Protein 8FHA (pdb70)

Secondary structure (DSSP, 8-state):
-----EEEEEEEETTEE-BTTB-EEE----EEEEEEEEEES--TT-EEEEEEEEEEEETTEEEEEEEEEEEEEEE--GGG-EEEEEEEEEE----TT-EEEEEEEEEEEEEEE-SSSSSS--EEEEEEE--TT-GGGEEEE-/--EEEEEEEETTEE-BTTB-EEE---EEEEEEEEEES--TT-EEEEEEEEEEEETTEEEEEEEEEEEEEEE--GGG-EEEEEEEEEE-S--TT-EEEEEEEEEEEEEEE--SSSSS--EEEEEEE--TT-GGGEEEE-/-------EEEEEEEETTEEPBTTB-EEE-GGGTBTBEEEEEEEEEES--TT-EEEEEEEEEEEETTEEEEEEEEEEEEEEE--GGG-EEEEEEEEEE----TT-EEEEEEEEEEEEEEE-SSSSSS--EEEEEEE--TT-GGGEEEE-/-PPP--EEEEEEEETTEE-BTTB-EEEE--EEEEEEEEEES--TT-EEEEEEEEEEEETTEEEEEEEEEEEEEEE--GGG-EEEEEEEEEEPS--TT-EEEEEEEEEEEEEEE-SSSSSS--EEEEEEE--TT-GGGEEEEE-

InterPro domains:
  IPR013783 Immunoglobulin-like fold [G3DSA:2.60.40.10] (144-262)
  IPR013783 Immunoglobulin-like fold [G3DSA:2.60.40.10] (263-369)
  IPR013783 Immunoglobulin-like fold [G3DSA:2.60.40.10] (518-620)
  IPR013783 Immunoglobulin-like fold [G3DSA:2.60.40.10] (774-861)
  IPR018247 EF-Hand 1, calcium-binding site [PS00018] (1456-1468)
  IPR041033 SpaA-like, prealbumin fold domain subgroup 1 [PF17802] (172-245)
  IPR041033 SpaA-like, prealbumin fold domain subgroup 1 [PF17802] (272-352)
  IPR041033 SpaA-like, prealbumin fold domain subgroup 1 [PF17802] (518-597)
  IPR041033 SpaA-like, prealbumin fold domain subgroup 1 [PF17802] (777-852)
  IPR041100 T-Q ester bond containing domain [NF033903] (628-739)
  IPR041100 T-Q ester bond containing domain [NF033903] (887-993)
  IPR041100 T-Q ester bond containing domain [NF033903] (1016-1144)
  IPR041100 T-Q ester bond containing domain [NF033903] (1165-1299)
  IPR041100 T-Q ester bond containing domain [NF033903] (1319-1448)
  IPR041100 T-Q ester bond containing domain [PF18202] (372-509)
  IPR041100 T-Q ester bond containing domain [PF18202] (631-768)
  IPR041100 T-Q ester bond containing domain [PF18202] (891-1029)
  IPR041100 T-Q ester bond containing domain [PF18202] (1040-1178)
  IPR041100 T-Q ester bond containing domain [PF18202] (1196-1332)
  IPR041100 T-Q ester bond containing domain [PF18202] (1346-1483)

Sequence (571 aa):
VNPEGKISTTVKADDSTASETALAEVAEDGVAVVDTIHYTGLVEGKEYDVTGTLYEVKDGVVVGDAKATKTAVLTAGKDGKGDWELDFGTVEGLEVGKSYVVYEKAVSKENLVDADGDKKPESKKQEVKHENPADKSQTFIIKEGKISTTVKADDSTASETALAEVAEGVAVVDTIHYTGLVEGKEYDVTGTLYEVKDGVVVGDAKATKTAVLTAGKDGKGDWELDFGTVEGLEVGKSYVVYEKAVSKENLVDADGDKKPESKQEVKHENPADKSQTFIIKPYVNPEGKISTTVKADDSSTASETALAEVAEASVGDGVAVVDTIHYTGLVEGKEYDVTGTLYEVVKDGVVVGDAKATTKTAVLTAGKDGKGDWELDFGTVEGLEVGKSYVVYEKAVSKENLVDADGDKKPESKKQEVKHENPADKSQTFIIKYVNPEGKIISTTVKADDSTASETALAEVAEGVAVVDTIHYTGLVEGKEYDVTGTLYEVKDGVVVGDAKATTKTAVLTAGKDGKGDWELDFGTVEGLEVGKSYVVYEKAVSKENLVDADGDKKPESKKQEVVKHENPADKSQTFIIKE

Nearest PDB structures (foldseek):
  8fha-assembly1_A  TM=1.007E+00  e=1.044E-30  Suipraeoptans intestinalis
  8fha-assembly3_C  TM=9.983E-01  e=2.513E-28  Suipraeoptans intestinalis
  8fha-assembly2_B  TM=9.801E-01  e=1.797E-27  Suipraeoptans intestinalis
  8f90-assembly4_D  TM=9.702E-01  e=7.610E-21  Suipraeoptans intestinalis
  8dj2-assembly2_B  TM=9.738E-01  e=5.561E-19  Chlamydia trachomatis

Radius of gyration: 24.37 Å; Cα contacts (8 Å, |Δi|>4): 1800; chains: 4; bounding box: 64×65×59 Å

Organism: NCBI:txid2606628

B-factor: mean 23.43, std 8.3, range [11.64, 64.25]

Structure (mmCIF, N/CA/C/O backbone):
data_8FHA
#
_entry.id   8FHA
#
_cell.length_a   48.051
_cell.length_b   104.712
_cell.length_c   52.587
_cell.angle_alpha   90.000
_cell.angle_beta   91.810
_cell.angle_gamma   90.000
#
_symmetry.space_group_name_H-M   'P 1 21 1'
#
loop_
_entity.id
_entity.type
_entity.pdbx_description
1 polymer Adhesin
2 non-polymer 'CALCIUM ION'
3 non-polymer 'SODIUM ION'
4 water water
#
loop_
_atom_site.group_PDB
_atom_site.id
_atom_site.type_symbol
_atom_site.label_atom_id
_atom_site.label_alt_id
_atom_site.label_comp_id
_atom_site.label_asym_id
_atom_site.label_entity_id
_atom_site.label_seq_id
_atom_site.pdbx_PDB_ins_code
_atom_site.Cartn_x
_atom_site.Cartn_y
_atom_site.Cartn_z
_atom_site.occupancy
_atom_site.B_iso_or_equiv
_atom_site.auth_seq_id
_atom_site.auth_comp_id
_atom_site.auth_asym_id
_atom_site.auth_atom_id
_atom_site.pdbx_PDB_model_num
ATOM 1 N N . VAL A 1 6 ? -7.570 6.891 -4.155 1.000 42.712 4 VAL A N 1
ATOM 2 C CA . VAL A 1 6 ? -8.444 6.974 -2.933 1.000 36.300 4 VAL A CA 1
ATOM 3 C C . VAL A 1 6 ? -7.580 7.370 -1.732 1.000 28.102 4 VAL A C 1
ATOM 4 O O . VAL A 1 6 ? -6.457 6.842 -1.592 1.000 34.974 4 VAL A O 1
ATOM 8 N N . ASN A 1 7 ? -8.100 8.234 -0.864 1.000 24.480 5 ASN A N 1
ATOM 9 C CA . ASN A 1 7 ? -7.329 8.786 0.277 1.000 22.652 5 ASN A CA 1
ATOM 10 C C . ASN A 1 7 ? -7.062 7.700 1.314 1.000 24.366 5 ASN A C 1
ATOM 11 O O . ASN A 1 7 ? -7.964 6.970 1.718 1.000 27.584 5 ASN A O 1
ATOM 16 N N . PRO A 1 8 ? -5.812 7.596 1.813 1.000 22.858 6 PRO A N 1
ATOM 17 C CA . PRO A 1 8 ? -5.492 6.649 2.880 1.000 23.438 6 PRO A CA 1
ATOM 18 C C . PRO A 1 8 ? -6.186 7.069 4.186 1.000 23.503 6 PRO A C 1
ATOM 19 O O . PRO A 1 8 ? -6.359 8.277 4.404 1.000 27.025 6 PRO A O 1
ATOM 23 N N . GLU A 1 9 ? -6.585 6.078 4.994 1.000 24.134 7 GLU A N 1
ATOM 24 C CA . GLU A 1 9 ? -7.317 6.258 6.279 1.000 25.891 7 GLU A CA 1
ATOM 25 C C . GLU A 1 9 ? -6.440 5.679 7.391 1.000 21.989 7 GLU A C 1
ATOM 26 O O . GLU A 1 9 ? -6.580 4.489 7.738 1.000 24.483 7 GLU A O 1
ATOM 32 N N . GLY A 1 10 ? -5.544 6.514 7.907 1.000 22.138 8 GLY A N 1
ATOM 33 C CA . GLY A 1 10 ? -4.474 6.105 8.827 1.000 21.830 8 GLY A CA 1
ATOM 34 C C . GLY A 1 10 ? -4.962 6.005 10.257 1.000 21.287 8 GLY A C 1
ATOM 35 O O . GLY A 1 10 ? -5.765 6.852 10.684 1.000 23.580 8 GLY A O 1
ATOM 36 N N . LYS A 1 11 ? -4.469 5.006 10.980 1.000 21.641 9 LYS A N 1
ATOM 37 C CA . LYS A 1 11 ? -4.751 4.815 12.423 1.000 24.034 9 LYS A CA 1
ATOM 38 C C . LYS A 1 11 ? -3.451 4.366 13.086 1.000 22.565 9 LYS A C 1
ATOM 39 O O . LYS A 1 11 ? -2.738 3.534 12.497 1.000 24.665 9 LYS A O 1
ATOM 45 N N . ILE A 1 12 ? -3.129 4.905 14.255 1.000 22.222 10 ILE A N 1
ATOM 46 C CA . ILE A 1 12 ? -1.960 4.406 15.022 1.000 20.845 10 ILE A CA 1
ATOM 47 C C . ILE A 1 12 ? -2.384 4.168 16.470 1.000 21.303 10 ILE A C 1
ATOM 48 O O . ILE A 1 12 ? -3.217 4.917 17.007 1.000 25.287 10 ILE A O 1
ATOM 53 N N . SER A 1 13 ? -1.833 3.116 17.056 1.000 19.777 11 SER A N 1
ATOM 54 C CA . SER A 1 13 ? -1.850 2.889 18.515 1.000 20.033 11 SER A CA 1
ATOM 55 C C . SER A 1 13 ? -0.402 2.711 18.945 1.000 17.892 11 SER A C 1
ATOM 56 O O . SER A 1 13 ? 0.475 2.612 18.078 1.000 17.801 11 SER A O 1
ATOM 59 N N . THR A 1 14 ? -0.152 2.689 20.241 1.000 15.611 12 THR A N 1
ATOM 60 C CA . THR A 1 14 ? 1.229 2.616 20.739 1.000 15.727 12 THR A CA 1
ATOM 61 C C . THR A 1 14 ? 1.313 1.669 21.927 1.000 16.655 12 THR A C 1
ATOM 62 O O . THR A 1 14 ? 0.290 1.422 22.592 1.000 19.993 12 THR A O 1
ATOM 66 N N . THR A 1 15 ? 2.528 1.209 22.187 1.000 16.699 13 THR A N 1
ATOM 67 C CA . THR A 1 15 ? 2.897 0.467 23.411 1.000 17.833 13 THR A CA 1
ATOM 68 C C . THR A 1 15 ? 4.268 0.951 23.860 1.000 16.395 13 THR A C 1
ATOM 69 O O . THR A 1 15 ? 5.209 0.861 23.073 1.000 18.790 13 THR A O 1
ATOM 73 N N . VAL A 1 16 ? 4.368 1.447 25.081 1.000 14.491 14 VAL A N 1
ATOM 74 C CA . VAL A 1 16 ? 5.657 1.952 25.620 1.000 13.835 14 VAL A CA 1
ATOM 75 C C . VAL A 1 16 ? 6.361 0.816 26.363 1.000 15.508 14 VAL A C 1
ATOM 76 O O . VAL A 1 16 ? 5.700 -0.016 26.999 1.000 15.694 14 VAL A O 1
ATOM 80 N N . LYS A 1 17 ? 7.683 0.833 26.299 1.000 15.451 15 LYS A N 1
ATOM 81 C CA . LYS A 1 17 ? 8.577 0.000 27.131 1.000 16.470 15 LYS A CA 1
ATOM 82 C C . LYS A 1 17 ? 9.515 0.974 27.844 1.000 16.007 15 LYS A C 1
ATOM 83 O O . LYS A 1 17 ? 10.107 1.813 27.170 1.000 18.093 15 LYS A O 1
ATOM 89 N N . ALA A 1 18 ? 9.603 0.889 29.161 1.000 15.688 16 ALA A N 1
ATOM 90 C CA . ALA A 1 18 ? 10.482 1.751 29.980 1.000 16.750 16 ALA A CA 1
ATOM 91 C C . ALA A 1 18 ? 11.392 0.835 30.794 1.000 18.123 16 ALA A C 1
ATOM 92 O O . ALA A 1 18 ? 10.858 -0.016 31.522 1.000 19.975 16 ALA A O 1
ATOM 94 N N . ASP A 1 19 ? 12.709 0.994 30.668 1.000 20.644 17 ASP A N 1
ATOM 95 C CA . ASP A 1 19 ? 13.689 0.027 31.230 1.000 23.235 17 ASP A CA 1
ATOM 96 C C . ASP A 1 19 ? 13.284 -1.358 30.701 1.000 25.167 17 ASP A C 1
ATOM 97 O O . ASP A 1 19 ? 13.090 -1.483 29.483 1.000 30.338 17 ASP A O 1
ATOM 99 N N . ASP A 1 20 ? 13.111 -2.362 31.556 1.000 29.558 18 ASP A N 1
ATOM 100 C CA . ASP A 1 20 ? 12.781 -3.736 31.087 1.000 33.001 18 ASP A CA 1
ATOM 101 C C . ASP A 1 20 ? 11.262 -3.939 30.956 1.000 30.275 18 ASP A C 1
ATOM 102 O O . ASP A 1 20 ? 10.872 -5.078 30.703 1.000 35.534 18 ASP A O 1
ATOM 104 N N . SER A 1 21 ? 10.437 -2.898 31.117 1.000 22.439 19 SER A N 1
ATOM 105 C CA . SER A 1 21 ? 9.009 -3.040 31.504 1.000 22.469 19 SER A CA 1
ATOM 106 C C . SER A 1 21 ? 8.105 -2.573 30.365 1.000 20.039 19 SER A C 1
ATOM 107 O O . SER A 1 21 ? 8.141 -1.377 30.053 1.000 18.912 19 SER A O 1
ATOM 110 N N . THR A 1 22 ? 7.284 -3.471 29.815 1.000 20.382 20 THR A N 1
ATOM 111 C CA . THR A 1 22 ? 6.353 -3.141 28.711 1.000 19.076 20 THR A CA 1
ATOM 112 C C . THR A 1 22 ? 4.965 -2.874 29.295 1.000 17.495 20 THR A C 1
ATOM 113 O O . THR A 1 22 ? 4.465 -3.666 30.119 1.000 21.275 20 THR A O 1
ATOM 117 N N . ALA A 1 23 ? 4.348 -1.794 28.844 1.000 14.942 21 ALA A N 1
ATOM 118 C CA . ALA A 1 23 ? 2.946 -1.470 29.166 1.000 16.733 21 ALA A CA 1
ATOM 119 C C . ALA A 1 23 ? 2.048 -2.307 28.265 1.000 18.360 21 ALA A C 1
ATOM 120 O O . ALA A 1 23 ? 2.548 -2.954 27.337 1.000 21.066 21 ALA A O 1
ATOM 122 N N . SER A 1 24 ? 0.755 -2.298 28.550 1.000 19.036 22 SER A N 1
ATOM 123 C CA . SER A 1 24 ? -0.260 -3.007 27.739 1.000 20.528 22 SER A CA 1
ATOM 124 C C . SER A 1 24 ? -1.589 -2.283 27.889 1.000 19.146 22 SER A C 1
ATOM 125 O O . SER A 1 24 ? -1.677 -1.399 28.751 1.000 20.561 22 SER A O 1
ATOM 128 N N . GLU A 1 25 ? -2.581 -2.694 27.095 1.000 22.092 23 GLU A N 1
ATOM 129 C CA . GLU A 1 25 ? -3.960 -2.149 27.138 1.000 23.125 23 GLU A CA 1
ATOM 130 C C . GLU A 1 25 ? -4.529 -2.274 28.559 1.000 21.834 23 GLU A C 1
ATOM 131 O O . GLU A 1 25 ? -5.403 -1.466 28.889 1.000 27.143 23 GLU A O 1
ATOM 133 N N . THR A 1 26 ? -4.041 -3.213 29.383 1.000 21.800 24 THR A N 1
ATOM 134 C CA . THR A 1 26 ? -4.618 -3.509 30.724 1.000 23.176 24 THR A CA 1
ATOM 135 C C . THR A 1 26 ? -3.733 -3.040 31.886 1.000 21.776 24 THR A C 1
ATOM 136 O O . THR A 1 26 ? -4.223 -3.112 33.023 1.000 24.126 24 THR A O 1
ATOM 140 N N . ALA A 1 27 ? -2.493 -2.586 31.666 1.000 20.489 25 ALA A N 1
ATOM 141 C CA . ALA A 1 27 ? -1.651 -2.074 32.779 1.000 21.360 25 ALA A CA 1
ATOM 142 C C . ALA A 1 27 ? -0.508 -1.211 32.260 1.000 19.031 25 ALA A C 1
ATOM 143 O O . ALA A 1 27 ? 0.182 -1.621 31.302 1.000 20.619 25 ALA A O 1
ATOM 145 N N . LEU A 1 28 ? -0.309 -0.052 32.884 1.000 18.775 26 LEU A N 1
ATOM 146 C CA . LEU A 1 28 ? 0.880 0.793 32.621 1.000 18.381 26 LEU A CA 1
ATOM 147 C C . LEU A 1 28 ? 2.132 0.030 33.059 1.000 17.910 26 LEU A C 1
ATOM 148 O O . LEU A 1 28 ? 2.029 -0.921 33.866 1.000 22.015 26 LEU A O 1
ATOM 153 N N . ALA A 1 29 ? 3.278 0.423 32.520 1.000 16.579 27 ALA A N 1
ATOM 154 C CA . ALA A 1 29 ? 4.592 -0.178 32.839 1.000 17.684 27 ALA A CA 1
ATOM 155 C C . ALA A 1 29 ? 5.090 0.368 34.182 1.000 18.068 27 ALA A C 1
ATOM 156 O O . ALA A 1 29 ? 4.903 1.553 34.437 1.000 17.866 27 ALA A O 1
ATOM 158 N N . GLU A 1 30 ? 5.688 -0.484 35.017 1.000 22.542 28 GLU A N 1
ATOM 159 C CA . GLU A 1 30 ? 6.282 -0.081 36.323 1.000 23.850 28 GLU A CA 1
ATOM 160 C C . GLU A 1 30 ? 7.803 -0.208 36.233 1.000 23.570 28 GLU A C 1
ATOM 161 O O . GLU A 1 30 ? 8.282 -1.310 35.919 1.000 26.642 28 GLU A O 1
ATOM 167 N N . VAL A 1 31 ? 8.509 0.887 36.525 1.000 22.227 29 VAL A N 1
ATOM 168 C CA . VAL A 1 31 ? 9.998 0.978 36.562 1.000 25.988 29 VAL A CA 1
ATOM 169 C C . VAL A 1 31 ? 10.458 1.082 38.021 1.000 28.124 29 VAL A C 1
ATOM 170 O O . VAL A 1 31 ? 9.950 1.961 38.734 1.000 27.065 29 VAL A O 1
ATOM 174 N N . ALA A 1 32 ? 11.406 0.238 38.441 1.000 32.669 30 ALA A N 1
ATOM 175 C CA . ALA A 1 32 ? 11.995 0.252 39.802 1.000 38.504 30 ALA A CA 1
ATOM 176 C C . ALA A 1 32 ? 12.871 1.502 39.959 1.000 39.796 30 ALA A C 1
ATOM 177 O O . ALA A 1 32 ? 13.722 1.735 39.081 1.000 41.410 30 ALA A O 1
ATOM 179 N N . GLU A 1 33 ? 12.650 2.278 41.028 1.000 44.493 31 GLU A N 1
ATOM 180 C CA . GLU A 1 33 ? 13.417 3.503 41.391 1.000 45.141 31 GLU A CA 1
ATOM 181 C C . GLU A 1 33 ? 14.887 3.357 40.969 1.000 47.694 31 GLU A C 1
ATOM 182 O O . GLU A 1 33 ? 15.548 2.436 41.498 1.000 51.914 31 GLU A O 1
ATOM 184 N N . ASP A 1 38 ? 20.689 7.382 36.659 1.000 42.625 36 ASP A N 1
ATOM 185 C CA . ASP A 1 38 ? 21.415 7.418 35.359 1.000 42.854 36 ASP A CA 1
ATOM 186 C C . ASP A 1 38 ? 20.433 7.679 34.207 1.000 39.484 36 ASP A C 1
ATOM 187 O O . ASP A 1 38 ? 20.888 8.134 33.146 1.000 44.928 36 ASP A O 1
ATOM 189 N N . GLY A 1 39 ? 19.142 7.386 34.393 1.000 31.854 37 GLY A N 1
ATOM 190 C CA . GLY A 1 39 ? 18.091 7.666 33.397 1.000 27.004 37 GLY A CA 1
ATOM 191 C C . GLY A 1 39 ? 17.320 6.418 33.015 1.000 23.968 37 GLY A C 1
ATOM 192 O O . GLY A 1 39 ? 17.780 5.306 33.309 1.000 26.998 37 GLY A O 1
ATOM 193 N N . VAL A 1 40 ? 16.181 6.610 32.354 1.000 22.069 38 VAL A N 1
ATOM 194 C CA . VAL A 1 40 ? 15.239 5.529 31.953 1.000 20.960 38 VAL A CA 1
ATOM 195 C C . VAL A 1 40 ? 15.314 5.365 30.430 1.000 18.342 38 VAL A C 1
ATOM 196 O O . VAL A 1 40 ? 15.071 6.350 29.722 1.000 19.459 38 VAL A O 1
ATOM 200 N N . ALA A 1 41 ? 15.617 4.162 29.948 1.000 19.617 39 ALA A N 1
ATOM 201 C CA . ALA A 1 41 ? 15.526 3.801 28.512 1.000 19.567 39 ALA A CA 1
ATOM 202 C C . ALA A 1 41 ? 14.048 3.678 28.140 1.000 18.953 39 ALA A C 1
ATOM 203 O O . ALA A 1 41 ? 13.337 2.878 28.778 1.000 22.674 39 ALA A O 1
ATOM 205 N N . VAL A 1 42 ? 13.602 4.450 27.153 1.000 15.906 40 VAL A N 1
ATOM 206 C CA . VAL A 1 42 ? 12.177 4.478 26.736 1.000 16.583 40 VAL A CA 1
ATOM 207 C C . VAL A 1 42 ? 12.114 4.118 25.256 1.000 15.808 40 VAL A C 1
ATOM 208 O O . VAL A 1 42 ? 12.762 4.802 24.454 1.000 16.897 40 VAL A O 1
ATOM 212 N N . VAL A 1 43 ? 11.353 3.080 24.924 1.000 15.368 41 VAL A N 1
ATOM 213 C CA . VAL A 1 43 ? 11.108 2.662 23.521 1.000 15.991 41 VAL A CA 1
ATOM 214 C C . VAL A 1 43 ? 9.600 2.644 23.316 1.000 16.390 41 VAL A C 1
ATOM 215 O O . VAL A 1 43 ? 8.894 2.036 24.142 1.000 19.791 41 VAL A O 1
ATOM 219 N N . ASP A 1 44 ? 9.123 3.307 22.270 1.000 14.584 42 ASP A N 1
ATOM 220 C CA . ASP A 1 44 ? 7.680 3.280 21.957 1.000 13.977 42 ASP A CA 1
ATOM 221 C C . ASP A 1 44 ? 7.478 2.455 20.685 1.000 17.058 42 ASP A C 1
ATOM 222 O O . ASP A 1 44 ? 8.126 2.747 19.669 1.000 19.493 42 ASP A O 1
ATOM 227 N N . THR A 1 45 ? 6.613 1.453 20.748 1.000 16.273 43 THR A N 1
ATOM 228 C CA . THR A 1 45 ? 6.175 0.710 19.541 1.000 16.789 43 THR A CA 1
ATOM 229 C C . THR A 1 45 ? 4.942 1.412 18.981 1.000 17.042 43 THR A C 1
ATOM 230 O O . THR A 1 45 ? 3.990 1.645 19.749 1.000 16.354 43 THR A O 1
ATOM 234 N N . ILE A 1 46 ? 4.984 1.727 17.688 1.000 17.889 44 ILE A N 1
ATOM 235 C CA . ILE A 1 46 ? 3.855 2.348 16.953 1.000 16.575 44 ILE A CA 1
ATOM 236 C C . ILE A 1 46 ? 3.245 1.260 16.074 1.000 16.605 44 ILE A C 1
ATOM 237 O O . ILE A 1 46 ? 3.953 0.708 15.235 1.000 19.147 44 ILE A O 1
ATOM 242 N N . HIS A 1 47 ? 1.982 0.942 16.337 1.000 16.593 45 HIS A N 1
ATOM 243 C CA . HIS A 1 47 ? 1.157 -0.008 15.557 1.000 17.519 45 HIS A CA 1
ATOM 244 C C . HIS A 1 47 ? 0.365 0.819 14.551 1.000 18.925 45 HIS A C 1
ATOM 245 O O . HIS A 1 47 ? -0.479 1.616 14.985 1.000 21.337 45 HIS A O 1
ATOM 252 N N . TYR A 1 48 ? 0.641 0.679 13.260 1.000 18.514 46 TYR A N 1
ATOM 253 C CA . TYR A 1 48 ? -0.018 1.538 12.244 1.000 18.031 46 TYR A CA 1
ATOM 254 C C . TYR A 1 48 ? -0.823 0.678 11.277 1.000 19.962 46 TYR A C 1
ATOM 255 O O . TYR A 1 48 ? -0.443 -0.490 11.019 1.000 19.611 46 TYR A O 1
ATOM 264 N N . THR A 1 49 ? -1.928 1.252 10.789 1.000 21.157 47 THR A N 1
ATOM 265 C CA . THR A 1 49 ? -2.747 0.723 9.664 1.000 22.737 47 THR A CA 1
ATOM 266 C C . THR A 1 49 ? -3.169 1.901 8.784 1.000 20.451 47 THR A C 1
ATOM 267 O O . THR A 1 49 ? -3.218 3.028 9.280 1.000 19.744 47 THR A O 1
ATOM 271 N N . GLY A 1 50 ? -3.442 1.642 7.512 1.000 19.568 48 GLY A N 1
ATOM 272 C CA . GLY A 1 50 ? -3.969 2.666 6.595 1.000 20.487 48 GLY A CA 1
ATOM 273 C C . GLY A 1 50 ? -2.949 3.740 6.251 1.000 18.893 48 GLY A C 1
ATOM 274 O O . GLY A 1 50 ? -3.358 4.839 5.863 1.000 18.663 48 GLY A O 1
ATOM 275 N N . LEU A 1 51 ? -1.657 3.428 6.346 1.000 18.343 49 LEU A N 1
ATOM 276 C CA . LEU A 1 51 ? -0.592 4.256 5.740 1.000 18.540 49 LEU A CA 1
ATOM 277 C C . LEU A 1 51 ? -0.389 3.781 4.300 1.000 19.928 49 LEU A C 1
ATOM 278 O O . LEU A 1 51 ? -1.168 2.916 3.833 1.000 21.351 49 LEU A O 1
ATOM 283 N N . VAL A 1 52 ? 0.609 4.328 3.613 1.000 17.883 50 VAL A N 1
ATOM 284 C CA . VAL A 1 52 ? 0.841 4.027 2.174 1.000 19.045 50 VAL A CA 1
ATOM 285 C C . VAL A 1 52 ? 2.155 3.249 2.074 1.000 20.232 50 VAL A C 1
ATOM 286 O O . VAL A 1 52 ? 3.207 3.783 2.456 1.000 20.156 50 VAL A O 1
ATOM 290 N N . GLU A 1 53 ? 2.061 2.000 1.626 1.000 22.777 51 GLU A N 1
ATOM 291 C CA . GLU A 1 53 ? 3.192 1.046 1.524 1.000 23.781 51 GLU A CA 1
ATOM 292 C C . GLU A 1 53 ? 4.353 1.733 0.800 1.000 22.393 51 GLU A C 1
ATOM 293 O O . GLU A 1 53 ? 4.119 2.312 -0.292 1.000 23.473 51 GLU A O 1
ATOM 299 N N . GLY A 1 54 ? 5.544 1.667 1.396 1.000 22.967 52 GLY A N 1
ATOM 300 C CA . GLY A 1 54 ? 6.810 2.122 0.794 1.000 26.656 52 GLY A CA 1
ATOM 301 C C . GLY A 1 54 ? 7.042 3.609 0.976 1.000 22.758 52 GLY A C 1
ATOM 302 O O . GLY A 1 54 ? 8.133 4.076 0.604 1.000 27.087 52 GLY A O 1
ATOM 303 N N . LYS A 1 55 ? 6.081 4.341 1.550 1.000 21.105 53 LYS A N 1
ATOM 304 C CA . LYS A 1 55 ? 6.217 5.804 1.738 1.000 20.962 53 LYS A CA 1
ATOM 305 C C . LYS A 1 55 ? 6.894 6.074 3.072 1.000 19.913 53 LYS A C 1
ATOM 306 O O . LYS A 1 55 ? 6.687 5.304 4.029 1.000 20.722 53 LYS A O 1
ATOM 312 N N . GLU A 1 56 ? 7.658 7.160 3.102 1.000 19.225 54 GLU A N 1
ATOM 313 C CA . GLU A 1 56 ? 8.422 7.616 4.284 1.000 19.401 54 GLU A CA 1
ATOM 314 C C . GLU A 1 56 ? 7.565 8.583 5.106 1.000 17.571 54 GLU A C 1
ATOM 315 O O . GLU A 1 56 ? 6.879 9.465 4.539 1.000 18.358 54 GLU A O 1
ATOM 321 N N . TYR A 1 57 ? 7.665 8.449 6.411 1.000 15.933 55 TYR A N 1
ATOM 322 C CA . TYR A 1 57 ? 6.950 9.276 7.407 1.000 14.881 55 TYR A CA 1
ATOM 323 C C . TYR A 1 57 ? 7.976 9.867 8.371 1.000 16.007 55 TYR A C 1
ATOM 324 O O . TYR A 1 57 ? 8.883 9.146 8.844 1.000 16.893 55 TYR A O 1
ATOM 333 N N . ASP A 1 58 ? 7.835 11.166 8.611 1.000 15.775 56 ASP A N 1
ATOM 334 C CA . ASP A 1 58 ? 8.518 11.875 9.713 1.000 15.232 56 ASP A CA 1
ATOM 335 C C . ASP A 1 58 ? 7.745 11.549 10.980 1.000 14.581 56 ASP A C 1
ATOM 336 O O . ASP A 1 58 ? 6.599 11.979 11.089 1.000 16.045 56 ASP A O 1
ATOM 341 N N . VAL A 1 59 ? 8.351 10.778 11.871 1.000 14.423 57 VAL A N 1
ATOM 342 C CA . VAL A 1 59 ? 7.704 10.311 13.117 1.000 15.179 57 VAL A CA 1
ATOM 343 C C . VAL A 1 59 ? 8.298 11.097 14.282 1.000 15.548 57 VAL A C 1
ATOM 344 O O . VAL A 1 59 ? 9.536 11.167 14.394 1.000 17.236 57 VAL A O 1
ATOM 348 N N . THR A 1 60 ? 7.439 11.677 15.108 1.000 14.668 58 THR A N 1
ATOM 349 C CA . THR A 1 60 ? 7.851 12.474 16.280 1.000 15.428 58 THR A CA 1
ATOM 350 C C . THR A 1 60 ? 7.199 11.863 17.508 1.000 14.964 58 THR A C 1
ATOM 351 O O . THR A 1 60 ? 5.969 11.828 17.552 1.000 16.408 58 THR A O 1
ATOM 355 N N . GLY A 1 61 ? 8.015 11.399 18.444 1.000 13.167 59 GLY A N 1
ATOM 356 C CA . GLY A 1 61 ? 7.556 10.938 19.760 1.000 12.462 59 GLY A CA 1
ATOM 357 C C . GLY A 1 61 ? 7.858 11.971 20.819 1.000 12.538 59 GLY A C 1
ATOM 358 O O . GLY A 1 61 ? 8.947 12.567 20.776 1.000 14.143 59 GLY A O 1
ATOM 359 N N . THR A 1 62 ? 6.940 12.179 21.755 1.000 12.086 60 THR A N 1
ATOM 360 C CA . THR A 1 62 ? 7.106 13.165 22.842 1.000 13.066 60 THR A CA 1
ATOM 361 C C . THR A 1 62 ? 6.757 12.483 24.158 1.000 13.086 60 THR A C 1
ATOM 362 O O . THR A 1 62 ? 5.736 11.795 24.215 1.000 14.901 60 THR A O 1
ATOM 366 N N . LEU A 1 63 ? 7.599 12.666 25.165 1.000 12.607 61 LEU A N 1
ATOM 367 C CA . LEU A 1 63 ? 7.379 12.105 26.512 1.000 13.732 61 LEU A CA 1
ATOM 368 C C . LEU A 1 63 ? 6.950 13.240 27.435 1.000 13.736 61 LEU A C 1
ATOM 369 O O . LEU A 1 63 ? 7.694 14.240 27.559 1.000 16.047 61 LEU A O 1
ATOM 374 N N . TYR A 1 64 ? 5.790 13.083 28.061 1.000 14.137 62 TYR A N 1
ATOM 375 C CA . TYR A 1 64 ? 5.254 14.072 29.023 1.000 14.961 62 TYR A CA 1
ATOM 376 C C . TYR A 1 64 ? 5.058 13.418 30.384 1.000 15.000 62 TYR A C 1
ATOM 377 O O . TYR A 1 64 ? 4.652 12.264 30.447 1.000 16.352 62 TYR A O 1
ATOM 386 N N . GLU A 1 65 ? 5.293 14.179 31.443 1.000 15.248 63 GLU A N 1
ATOM 387 C CA . GLU A 1 65 ? 4.750 13.837 32.779 1.000 16.682 63 GLU A CA 1
ATOM 388 C C . GLU A 1 65 ? 3.225 13.908 32.712 1.000 17.257 63 GLU A C 1
ATOM 389 O O . GLU A 1 65 ? 2.677 14.842 32.081 1.000 18.732 63 GLU A O 1
ATOM 395 N N . VAL A 1 66 ? 2.559 12.949 33.343 1.000 16.932 64 VAL A N 1
ATOM 396 C CA . VAL A 1 66 ? 1.074 12.902 33.375 1.000 17.598 64 VAL A CA 1
ATOM 397 C C . VAL A 1 66 ? 0.622 12.692 34.820 1.000 19.531 64 VAL A C 1
ATOM 398 O O . VAL A 1 66 ? 1.261 11.903 35.556 1.000 21.856 64 VAL A O 1
ATOM 402 N N . LYS A 1 67 ? -0.435 13.400 35.209 1.000 24.779 65 LYS A N 1
ATOM 403 C CA . LYS A 1 67 ? -1.073 13.287 36.548 1.000 26.037 65 LYS A CA 1
ATOM 404 C C . LYS A 1 67 ? -2.573 13.077 36.326 1.000 29.751 65 LYS A C 1
ATOM 405 O O . LYS A 1 67 ? -3.207 13.992 35.786 1.000 31.660 65 LYS A O 1
ATOM 407 N N . ASP A 1 68 ? -3.095 11.897 36.677 1.000 33.710 66 ASP A N 1
ATOM 408 C CA . ASP A 1 68 ? -4.533 11.532 36.539 1.000 36.558 66 ASP A CA 1
ATOM 409 C C . ASP A 1 68 ? -5.007 11.847 35.113 1.000 36.360 66 ASP A C 1
ATOM 410 O O . ASP A 1 68 ? -6.081 12.460 34.961 1.000 36.769 66 ASP A O 1
ATOM 412 N N . GLY A 1 69 ? -4.234 11.433 34.107 1.000 34.055 67 GLY A N 1
ATOM 413 C CA . GLY A 1 69 ? -4.566 11.603 32.680 1.000 33.569 67 GLY A CA 1
ATOM 414 C C . GLY A 1 69 ? -4.553 13.059 32.238 1.000 30.872 67 GLY A C 1
ATOM 415 O O . GLY A 1 69 ? -5.274 13.376 31.275 1.000 32.168 67 GLY A O 1
ATOM 416 N N . VAL A 1 70 ? -3.772 13.916 32.911 1.000 28.213 68 VAL A N 1
ATOM 417 C CA . VAL A 1 70 ? -3.506 15.323 32.494 1.000 28.062 68 VAL A CA 1
ATOM 418 C C . VAL A 1 70 ? -1.998 15.531 32.359 1.000 25.431 68 VAL A C 1
ATOM 419 O O . VAL A 1 70 ? -1.272 15.341 33.352 1.000 26.239 68 VAL A O 1
ATOM 423 N N . VAL A 1 71 ? -1.554 15.933 31.167 1.000 25.655 69 VAL A N 1
ATOM 424 C CA . VAL A 1 71 ? -0.131 16.275 30.907 1.000 23.313 69 VAL A CA 1
ATOM 425 C C . VAL A 1 71 ? 0.234 17.503 31.739 1.000 20.760 69 VAL A C 1
ATOM 426 O O . VAL A 1 71 ? -0.558 18.449 31.762 1.000 23.518 69 VAL A O 1
ATOM 430 N N . VAL A 1 72 ? 1.401 17.478 32.387 1.000 20.717 70 VAL A N 1
ATOM 431 C CA . VAL A 1 72 ? 1.905 18.598 33.236 1.000 24.131 70 VAL A CA 1
ATOM 432 C C . VAL A 1 72 ? 3.328 18.955 32.795 1.000 22.588 70 VAL A C 1
ATOM 433 O O . VAL A 1 72 ? 4.168 18.048 32.659 1.000 24.722 70 VAL A O 1
ATOM 437 N N . GLY A 1 73 ? 3.568 20.245 32.563 1.000 23.402 71 GLY A N 1
ATOM 438 C CA . GLY A 1 73 ? 4.900 20.797 32.273 1.000 21.811 71 GLY A CA 1
ATOM 439 C C . GLY A 1 73 ? 5.342 20.537 30.844 1.000 21.511 71 GLY A C 1
ATOM 440 O O . GLY A 1 73 ? 4.562 19.980 30.041 1.000 25.215 71 GLY A O 1
ATOM 441 N N . ASP A 1 74 ? 6.582 20.925 30.566 1.000 23.115 72 ASP A N 1
ATOM 442 C CA . ASP A 1 74 ? 7.210 20.844 29.229 1.000 23.338 72 ASP A CA 1
ATOM 443 C C . ASP A 1 74 ? 7.535 19.374 28.944 1.000 21.608 72 ASP A C 1
ATOM 444 O O . ASP A 1 74 ? 7.736 18.597 29.903 1.000 20.879 72 ASP A O 1
ATOM 449 N N . ALA A 1 75 ? 7.641 19.016 27.668 1.000 20.287 73 ALA A N 1
ATOM 450 C CA . ALA A 1 75 ? 8.090 17.679 27.242 1.000 19.468 73 ALA A CA 1
ATOM 451 C C . ALA A 1 75 ? 9.394 17.362 27.974 1.000 18.226 73 ALA A C 1
ATOM 452 O O . ALA A 1 75 ? 10.227 18.262 28.112 1.000 19.455 73 ALA A O 1
ATOM 454 N N . LYS A 1 76 ? 9.550 16.116 28.401 1.000 16.895 74 LYS A N 1
ATOM 455 C CA . LYS A 1 76 ? 10.779 15.602 29.045 1.000 18.027 74 LYS A CA 1
ATOM 456 C C . LYS A 1 76 ? 11.774 15.166 27.975 1.000 17.571 74 LYS A C 1
ATOM 457 O O . LYS A 1 76 ? 12.986 15.153 28.248 1.000 20.629 74 LYS A O 1
ATOM 463 N N . ALA A 1 77 ? 11.279 14.763 26.811 1.000 16.098 75 ALA A N 1
ATOM 464 C CA . ALA A 1 77 ? 12.140 14.265 25.726 1.000 16.386 75 ALA A CA 1
ATOM 465 C C . ALA A 1 77 ? 11.332 14.257 24.448 1.000 15.334 75 ALA A C 1
ATOM 466 O O . ALA A 1 77 ? 10.118 14.034 24.512 1.000 14.983 75 ALA A O 1
ATOM 468 N N . THR A 1 78 ? 11.992 14.510 23.331 1.000 15.155 76 THR A N 1
ATOM 469 C CA . THR A 1 78 ? 11.392 14.300 22.000 1.000 15.900 76 THR A CA 1
ATOM 470 C C . THR A 1 78 ? 12.380 13.469 21.196 1.000 14.544 76 THR A C 1
ATOM 471 O O . THR A 1 78 ? 13.603 13.592 21.396 1.000 16.745 76 THR A O 1
ATOM 475 N N . LYS A 1 79 ? 11.844 12.623 20.341 1.000 12.413 77 LYS A N 1
ATOM 476 C CA . LYS A 1 79 ? 12.650 11.797 19.428 1.000 13.693 77 LYS A CA 1
ATOM 477 C C . LYS A 1 79 ? 11.983 11.825 18.067 1.000 13.152 77 LYS A C 1
ATOM 478 O O . LYS A 1 79 ? 10.773 11.599 18.002 1.000 13.701 77 LYS A O 1
ATOM 484 N N . THR A 1 80 ? 12.752 12.063 17.015 1.000 13.684 78 THR A N 1
ATOM 485 C CA . THR A 1 80 ? 12.225 11.942 15.643 1.000 15.770 78 THR A CA 1
ATOM 486 C C . THR A 1 80 ? 12.985 10.857 14.887 1.000 15.800 78 THR A C 1
ATOM 487 O O . THR A 1 80 ? 14.152 10.562 15.178 1.000 17.699 78 THR A O 1
ATOM 491 N N . ALA A 1 81 ? 12.316 10.322 13.889 1.000 14.951 79 ALA A N 1
ATOM 492 C CA . ALA A 1 81 ? 12.845 9.269 13.014 1.000 15.794 79 ALA A CA 1
ATOM 493 C C . ALA A 1 81 ? 12.185 9.420 11.658 1.000 16.770 79 ALA A C 1
ATOM 494 O O . ALA A 1 81 ? 11.111 10.062 11.574 1.000 18.876 79 ALA A O 1
ATOM 496 N N . VAL A 1 82 ? 12.800 8.830 10.648 1.000 17.612 80 VAL A N 1
ATOM 497 C CA . VAL A 1 82 ? 12.170 8.677 9.312 1.000 18.317 80 VAL A CA 1
ATOM 498 C C . VAL A 1 82 ? 11.937 7.187 9.119 1.000 19.591 80 VAL A C 1
ATOM 499 O O . VAL A 1 82 ? 12.917 6.428 9.055 1.000 24.795 80 VAL A O 1
ATOM 503 N N . LEU A 1 83 ? 10.675 6.786 9.085 1.000 19.144 81 LEU A N 1
ATOM 504 C CA . LEU A 1 83 ? 10.305 5.355 8.998 1.000 21.604 81 LEU A CA 1
ATOM 505 C C . LEU A 1 83 ? 9.430 5.151 7.765 1.000 20.077 81 LEU A C 1
ATOM 506 O O . LEU A 1 83 ? 8.735 6.098 7.326 1.000 21.550 81 LEU A O 1
ATOM 511 N N . THR A 1 84 ? 9.532 3.963 7.197 1.000 20.066 82 THR A N 1
ATOM 512 C CA . THR A 1 84 ? 8.835 3.565 5.955 1.000 20.788 82 THR A CA 1
ATOM 513 C C . THR A 1 84 ? 7.692 2.615 6.307 1.000 19.469 82 THR A C 1
ATOM 514 O O . THR A 1 84 ? 7.927 1.655 7.062 1.000 20.609 82 THR A O 1
ATOM 518 N N . ALA A 1 85 ? 6.512 2.871 5.746 1.000 18.671 83 ALA A N 1
ATOM 519 C CA . ALA A 1 85 ? 5.311 2.027 5.908 1.000 20.424 83 ALA A CA 1
ATOM 520 C C . ALA A 1 85 ? 5.554 0.691 5.217 1.000 20.322 83 ALA A C 1
ATOM 521 O O . ALA A 1 85 ? 6.049 0.706 4.067 1.000 21.388 83 ALA A O 1
ATOM 523 N N . GLY A 1 86 ? 5.213 -0.405 5.901 1.000 19.511 84 GLY A N 1
ATOM 524 C CA . GLY A 1 86 ? 5.356 -1.776 5.383 1.000 24.321 84 GLY A CA 1
ATOM 525 C C . GLY A 1 86 ? 4.203 -2.193 4.481 1.000 25.633 84 GLY A C 1
ATOM 526 O O . GLY A 1 86 ? 3.411 -1.323 4.042 1.000 26.349 84 GLY A O 1
ATOM 527 N N . LYS A 1 87 ? 4.105 -3.500 4.235 1.000 28.505 85 LYS A N 1
ATOM 528 C CA . LYS A 1 87 ? 3.145 -4.131 3.292 1.000 28.616 85 LYS A CA 1
ATOM 529 C C . LYS A 1 87 ? 1.721 -3.683 3.627 1.000 27.559 85 LYS A C 1
ATOM 530 O O . LYS A 1 87 ? 1.365 -3.701 4.823 1.000 28.056 85 LYS A O 1
ATOM 532 N N . ASP A 1 88 ? 0.948 -3.294 2.605 1.000 27.366 86 ASP A N 1
ATOM 533 C CA . ASP A 1 88 ? -0.477 -2.884 2.727 1.000 28.763 86 ASP A CA 1
ATOM 534 C C . ASP A 1 88 ? -0.601 -1.677 3.669 1.000 24.519 86 ASP A C 1
ATOM 535 O O . ASP A 1 88 ? -1.727 -1.397 4.118 1.000 29.879 86 ASP A O 1
ATOM 537 N N . GLY A 1 89 ? 0.501 -0.983 3.958 1.000 25.833 87 GLY A N 1
ATOM 538 C CA . GLY A 1 89 ? 0.503 0.188 4.852 1.000 23.984 87 GLY A CA 1
ATOM 539 C C . GLY A 1 89 ? 0.113 -0.165 6.283 1.000 23.157 87 GLY A C 1
ATOM 540 O O . GLY A 1 89 ? -0.477 0.700 6.964 1.000 19.933 87 GLY A O 1
ATOM 541 N N . LYS A 1 90 ? 0.454 -1.379 6.728 1.000 23.180 88 LYS A N 1
ATOM 542 C CA . LYS A 1 90 ? 0.225 -1.896 8.103 1.000 24.295 88 LYS A CA 1
ATOM 543 C C . LYS A 1 90 ? 1.550 -2.413 8.653 1.000 22.482 88 LYS A C 1
ATOM 544 O O . LYS A 1 90 ? 2.385 -2.889 7.877 1.000 24.882 88 LYS A O 1
ATOM 550 N N . GLY A 1 91 ? 1.718 -2.333 9.960 1.000 22.408 89 GLY A N 1
ATOM 551 C CA . GLY A 1 91 ? 2.878 -2.930 10.626 1.000 23.139 89 GLY A CA 1
ATOM 552 C C . GLY A 1 91 ? 3.177 -2.231 11.925 1.000 20.631 89 GLY A C 1
ATOM 553 O O . GLY A 1 91 ? 2.274 -1.608 12.510 1.000 20.211 89 GLY A O 1
ATOM 554 N N . ASP A 1 92 ? 4.417 -2.382 12.365 1.000 22.158 90 ASP A N 1
ATOM 555 C CA . ASP A 1 92 ? 4.917 -1.849 13.650 1.000 20.903 90 ASP A CA 1
ATOM 556 C C . ASP A 1 92 ? 6.204 -1.087 13.358 1.000 19.727 90 ASP A C 1
ATOM 557 O O . ASP A 1 92 ? 7.024 -1.578 12.570 1.000 23.359 90 ASP A O 1
ATOM 562 N N . TRP A 1 93 ? 6.358 0.058 14.003 1.000 20.800 91 TRP A N 1
ATOM 563 C CA . TRP A 1 93 ? 7.626 0.813 14.101 1.000 19.407 91 TRP A CA 1
ATOM 564 C C . TRP A 1 93 ? 8.064 0.839 15.558 1.000 20.574 91 TRP A C 1
ATOM 565 O O . TRP A 1 93 ? 7.183 0.868 16.423 1.000 21.460 91 TRP A O 1
ATOM 576 N N . GLU A 1 94 ? 9.374 0.864 15.782 1.000 18.865 92 GLU A N 1
ATOM 577 C CA . GLU A 1 94 ? 9.989 1.088 17.108 1.000 20.434 92 GLU A CA 1
ATOM 578 C C . GLU A 1 94 ? 10.586 2.492 17.055 1.000 23.256 92 GLU A C 1
ATOM 579 O O . GLU A 1 94 ? 11.365 2.785 16.123 1.000 31.637 92 GLU A O 1
ATOM 581 N N . LEU A 1 95 ? 10.175 3.358 17.965 1.000 18.527 93 LEU A N 1
ATOM 582 C CA . LEU A 1 95 ? 10.823 4.670 18.159 1.000 19.188 93 LEU A CA 1
ATOM 583 C C . LEU A 1 95 ? 11.549 4.621 19.502 1.000 18.266 93 LEU A C 1
ATOM 584 O O . LEU A 1 95 ? 10.885 4.613 20.561 1.000 18.875 93 LEU A O 1
ATOM 589 N N . ASP A 1 96 ? 12.871 4.508 19.442 1.000 19.295 94 ASP A N 1
ATOM 590 C CA . ASP A 1 96 ? 13.743 4.438 20.634 1.000 18.858 94 ASP A CA 1
ATOM 591 C C . ASP A 1 96 ? 14.094 5.874 21.023 1.000 17.860 94 ASP A C 1
ATOM 592 O O . ASP A 1 96 ? 14.759 6.555 20.235 1.000 22.073 94 ASP A O 1
ATOM 597 N N . PHE A 1 97 ? 13.666 6.309 22.206 1.000 16.060 95 PHE A N 1
ATOM 598 C CA . PHE A 1 97 ? 13.997 7.641 22.762 1.000 17.177 95 PHE A CA 1
ATOM 599 C C . PHE A 1 97 ? 15.421 7.631 23.305 1.000 18.518 95 PHE A C 1
ATOM 600 O O . PHE A 1 97 ? 15.917 8.700 23.601 1.000 23.379 95 PHE A O 1
ATOM 608 N N . GLY A 1 98 ? 16.007 6.450 23.490 1.000 18.577 96 GLY A N 1
ATOM 609 C CA . GLY A 1 98 ? 17.271 6.291 24.227 1.000 20.085 96 GLY A CA 1
ATOM 610 C C . GLY A 1 98 ? 17.025 6.487 25.710 1.000 19.811 96 GLY A C 1
ATOM 611 O O . GLY A 1 98 ? 15.869 6.382 26.147 1.000 25.462 96 GLY A O 1
ATOM 612 N N . THR A 1 99 ? 18.070 6.773 26.471 1.000 22.013 97 THR A N 1
ATOM 613 C CA . THR A 1 99 ? 17.974 7.103 27.906 1.000 22.308 97 THR A CA 1
ATOM 614 C C . THR A 1 99 ? 17.380 8.502 28.051 1.000 22.784 97 THR A C 1
ATOM 615 O O . THR A 1 99 ? 17.856 9.433 27.373 1.000 25.251 97 THR A O 1
ATOM 619 N N . VAL A 1 100 ? 16.379 8.637 28.912 1.000 20.576 98 VAL A N 1
ATOM 620 C CA . VAL A 1 100 ? 15.765 9.944 29.259 1.000 19.531 98 VAL A CA 1
ATOM 621 C C . VAL A 1 100 ? 16.190 10.260 30.688 1.000 19.830 98 VAL A C 1
ATOM 622 O O . VAL A 1 100 ? 15.901 9.449 31.590 1.000 19.936 98 VAL A O 1
ATOM 626 N N . GLU A 1 101 ? 16.856 11.401 30.863 1.000 22.770 99 GLU A N 1
ATOM 627 C CA . GLU A 1 101 ? 17.390 11.859 32.169 1.000 25.444 99 GLU A CA 1
ATOM 628 C C . GLU A 1 101 ? 16.358 12.801 32.798 1.000 27.677 99 GLU A C 1
ATOM 629 O O . GLU A 1 101 ? 15.509 13.330 32.060 1.000 31.430 99 GLU A O 1
ATOM 631 N N . GLY A 1 102 ? 16.391 12.944 34.122 1.000 30.269 100 GLY A N 1
ATOM 632 C CA . GLY A 1 102 ? 15.626 13.966 34.863 1.000 31.271 100 GLY A CA 1
ATOM 633 C C . GLY A 1 102 ? 14.179 13.577 35.116 1.000 28.323 100 GLY A C 1
ATOM 634 O O . GLY A 1 102 ? 13.371 14.489 35.398 1.000 32.659 100 GLY A O 1
ATOM 635 N N . LEU A 1 103 ? 13.853 12.284 35.060 1.000 22.672 101 LEU A N 1
ATOM 636 C CA . LEU A 1 103 ? 12.515 11.786 35.476 1.000 23.474 101 LEU A CA 1
ATOM 637 C C . LEU A 1 103 ? 12.543 11.590 36.993 1.000 24.200 101 LEU A C 1
ATOM 638 O O . LEU A 1 103 ? 13.644 11.479 37.571 1.000 28.706 101 LEU A O 1
ATOM 643 N N . GLU A 1 104 ? 11.376 11.592 37.625 1.000 23.856 102 GLU A N 1
ATOM 644 C CA . GLU A 1 104 ? 11.268 11.716 39.099 1.000 25.331 102 GLU A CA 1
ATOM 645 C C . GLU A 1 104 ? 10.574 10.480 39.658 1.000 26.604 102 GLU A C 1
ATOM 646 O O . GLU A 1 104 ? 9.581 10.027 39.067 1.000 23.927 102 GLU A O 1
ATOM 652 N N . VAL A 1 105 ? 11.100 9.957 40.761 1.000 27.896 103 VAL A N 1
ATOM 653 C CA . VAL A 1 105 ? 10.514 8.788 41.469 1.000 28.530 103 VAL A CA 1
ATOM 654 C C . VAL A 1 105 ? 9.090 9.170 41.883 1.000 25.483 103 VAL A C 1
ATOM 655 O O . VAL A 1 105 ? 8.892 10.305 42.363 1.000 29.439 103 VAL A O 1
ATOM 659 N N . GLY A 1 106 ? 8.143 8.262 41.660 1.000 26.629 104 GLY A N 1
ATOM 660 C CA . GLY A 1 106 ? 6.726 8.416 42.035 1.000 26.646 104 GLY A CA 1
ATOM 661 C C . GLY A 1 106 ? 5.903 9.006 40.910 1.000 23.958 104 GLY A C 1
ATOM 662 O O . GLY A 1 106 ? 4.673 9.026 41.025 1.000 28.548 104 GLY A O 1
ATOM 663 N N . LYS A 1 107 ? 6.539 9.480 39.844 1.000 20.352 105 LYS A N 1
ATOM 664 C CA . LYS A 1 107 ? 5.814 10.213 38.779 1.000 21.034 105 LYS A CA 1
ATOM 665 C C . LYS A 1 107 ? 5.530 9.263 37.616 1.000 19.650 105 LYS A C 1
ATOM 666 O O . LYS A 1 107 ? 6.232 8.235 37.461 1.000 18.982 105 LYS A O 1
ATOM 672 N N . SER A 1 108 ? 4.472 9.577 36.883 1.000 17.201 106 SER A N 1
ATOM 673 C CA . SER A 1 108 ? 4.035 8.829 35.690 1.000 17.219 106 SER A CA 1
ATOM 674 C C . SER A 1 108 ? 4.306 9.675 34.455 1.000 14.171 106 SER A C 1
ATOM 675 O O . SER A 1 108 ? 4.312 10.911 34.543 1.000 15.288 106 SER A O 1
ATOM 678 N N . TYR A 1 109 ? 4.561 8.990 33.355 1.000 14.287 107 TYR A N 1
ATOM 679 C CA . TYR A 1 109 ? 4.910 9.607 32.059 1.000 13.574 107 TYR A CA 1
ATOM 680 C C . TYR A 1 109 ? 4.114 8.908 30.969 1.000 14.272 107 TYR A C 1
ATOM 681 O O . TYR A 1 109 ? 3.832 7.704 31.071 1.000 14.572 107 TYR A O 1
ATOM 690 N N . VAL A 1 110 ? 3.781 9.669 29.936 1.000 14.001 108 VAL A N 1
ATOM 691 C CA . VAL A 1 110 ? 3.035 9.132 28.773 1.000 13.623 108 VAL A CA 1
ATOM 692 C C . VAL A 1 110 ? 3.749 9.556 27.493 1.000 12.227 108 VAL A C 1
ATOM 693 O O . VAL A 1 110 ? 4.303 10.668 27.430 1.000 14.349 108 VAL A O 1
ATOM 697 N N . VAL A 1 111 ? 3.683 8.690 26.496 1.000 13.483 109 VAL A N 1
ATOM 698 C CA . VAL A 1 111 ? 4.238 8.967 25.157 1.000 13.792 109 VAL A CA 1
ATOM 699 C C . VAL A 1 111 ? 3.105 9.400 24.231 1.000 13.936 109 VAL A C 1
ATOM 700 O O . VAL A 1 111 ? 2.069 8.718 24.177 1.000 14.571 109 VAL A O 1
ATOM 704 N N . TYR A 1 112 ? 3.349 10.479 23.499 1.000 12.372 110 TYR A N 1
ATOM 705 C CA . TYR A 1 112 ? 2.537 10.952 22.363 1.000 12.960 110 TYR A CA 1
ATOM 706 C C . TYR A 1 112 ? 3.315 10.696 21.073 1.000 12.762 110 TYR A C 1
ATOM 707 O O . TYR A 1 112 ? 4.560 10.789 21.066 1.000 14.545 110 TYR A O 1
ATOM 716 N N . GLU A 1 113 ? 2.605 10.358 20.007 1.000 14.283 111 GLU A N 1
ATOM 717 C CA . GLU A 1 113 ? 3.218 10.074 18.690 1.000 13.751 111 GLU A CA 1
ATOM 718 C C . GLU A 1 113 ? 2.485 10.843 17.595 1.000 13.758 111 GLU A C 1
ATOM 719 O O . GLU A 1 113 ? 1.250 11.008 17.651 1.000 14.099 111 GLU A O 1
ATOM 725 N N . LYS A 1 114 ? 3.251 11.273 16.611 1.000 13.691 112 LYS A N 1
ATOM 726 C CA . LYS A 1 114 ? 2.749 11.892 15.369 1.000 15.035 112 LYS A CA 1
ATOM 727 C C . LYS A 1 114 ? 3.559 11.295 14.218 1.000 15.227 112 LYS A C 1
ATOM 728 O O . LYS A 1 114 ? 4.791 11.101 14.369 1.000 17.255 112 LYS A O 1
ATOM 734 N N . ALA A 1 115 ? 2.907 10.999 13.104 1.000 15.865 113 ALA A N 1
ATOM 735 C CA . ALA A 1 115 ? 3.602 10.601 11.864 1.000 15.969 113 ALA A CA 1
ATOM 736 C C . ALA A 1 115 ? 3.043 11.448 10.734 1.000 15.706 113 ALA A C 1
ATOM 737 O O . ALA A 1 115 ? 1.814 11.524 10.610 1.000 15.955 113 ALA A O 1
ATOM 739 N N . VAL A 1 116 ? 3.925 12.098 9.982 1.000 13.955 114 VAL A N 1
ATOM 740 C CA . VAL A 1 116 ? 3.527 12.945 8.830 1.000 14.421 114 VAL A CA 1
ATOM 741 C C . VAL A 1 116 ? 4.294 12.457 7.604 1.000 13.675 114 VAL A C 1
ATOM 742 O O . VAL A 1 116 ? 5.542 12.390 7.645 1.000 15.299 114 VAL A O 1
ATOM 746 N N . SER A 1 117 ? 3.591 12.140 6.528 1.000 13.973 115 SER A N 1
ATOM 747 C CA . SER A 1 117 ? 4.254 11.654 5.295 1.000 15.382 115 SER A CA 1
ATOM 748 C C . SER A 1 117 ? 5.162 12.754 4.729 1.000 16.198 115 SER A C 1
ATOM 749 O O . SER A 1 117 ? 4.833 13.961 4.849 1.000 16.201 115 SER A O 1
ATOM 752 N N . LYS A 1 118 ? 6.292 12.361 4.144 1.000 18.122 116 LYS A N 1
ATOM 753 C CA . LYS A 1 118 ? 7.184 13.307 3.421 1.000 18.881 116 LYS A CA 1
ATOM 754 C C . LYS A 1 118 ? 6.532 13.747 2.108 1.000 19.627 116 LYS A C 1
ATOM 755 O O . LYS A 1 118 ? 6.712 14.922 1.721 1.000 22.380 116 LYS A O 1
ATOM 761 N N . GLU A 1 119 ? 5.828 12.843 1.437 1.000 19.205 117 GLU A N 1
ATOM 762 C CA . GLU A 1 119 ? 5.183 13.119 0.131 1.000 19.989 117 GLU A CA 1
ATOM 763 C C . GLU A 1 119 ? 3.715 13.501 0.340 1.000 18.311 117 GLU A C 1
ATOM 764 O O . GLU A 1 119 ? 3.132 13.181 1.376 1.000 17.854 117 GLU A O 1
ATOM 770 N N . ASN A 1 120 ? 3.141 14.157 -0.658 1.000 17.879 118 ASN A N 1
ATOM 771 C CA . ASN A 1 120 ? 1.693 14.446 -0.716 1.000 18.545 118 ASN A CA 1
ATOM 772 C C . ASN A 1 120 ? 0.951 13.161 -1.072 1.000 17.094 118 ASN A C 1
ATOM 773 O O . ASN A 1 120 ? 1.127 12.674 -2.190 1.000 22.431 118 ASN A O 1
ATOM 778 N N . LEU A 1 121 ? 0.157 12.643 -0.139 1.000 18.770 119 LEU A N 1
ATOM 779 C CA . LEU A 1 121 ? -0.509 11.324 -0.271 1.000 18.886 119 LEU A CA 1
ATOM 780 C C . LEU A 1 121 ? -2.024 11.492 -0.229 1.000 17.430 119 LEU A C 1
ATOM 781 O O . LEU A 1 121 ? -2.725 10.516 -0.513 1.000 21.720 119 LEU A O 1
ATOM 786 N N . VAL A 1 122 ? -2.509 12.684 0.118 1.000 17.963 120 VAL A N 1
ATOM 787 C CA . VAL A 1 122 ? -3.958 12.941 0.336 1.000 16.759 120 VAL A CA 1
ATOM 788 C C . VAL A 1 122 ? -4.451 13.991 -0.664 1.000 18.331 120 VAL A C 1
ATOM 789 O O . VAL A 1 122 ? -3.817 15.041 -0.807 1.000 18.893 120 VAL A O 1
ATOM 793 N N . ASP A 1 123 ? -5.552 13.673 -1.344 1.000 18.893 121 ASP A N 1
ATOM 794 C CA . ASP A 1 123 ? -6.304 14.598 -2.224 1.000 20.151 121 ASP A CA 1
ATOM 795 C C . ASP A 1 123 ? -7.397 15.246 -1.378 1.000 20.964 121 ASP A C 1
ATOM 796 O O . ASP A 1 123 ? -8.477 14.661 -1.283 1.000 25.241 121 ASP A O 1
ATOM 801 N N . ALA A 1 124 ? -7.106 16.390 -0.764 1.000 23.049 122 ALA A N 1
ATOM 802 C CA . ALA A 1 124 ? -8.028 17.074 0.173 1.000 24.002 122 ALA A CA 1
ATOM 803 C C . ALA A 1 124 ? -9.108 17.855 -0.594 1.000 26.451 122 ALA A C 1
ATOM 804 O O . ALA A 1 124 ? -10.197 18.017 -0.020 1.000 32.534 122 ALA A O 1
ATOM 806 N N . ASP A 1 125 ? -8.848 18.324 -1.827 1.000 27.904 123 ASP A N 1
ATOM 807 C CA . ASP A 1 125 ? -9.814 19.193 -2.567 1.000 31.835 123 ASP A CA 1
ATOM 808 C C . ASP A 1 125 ? -10.586 18.379 -3.621 1.000 34.046 123 ASP A C 1
ATOM 809 O O . ASP A 1 125 ? -11.473 18.964 -4.273 1.000 42.252 123 ASP A O 1
ATOM 814 N N . GLY A 1 126 ? -10.285 17.084 -3.767 1.000 35.543 124 GLY A N 1
ATOM 815 C CA . GLY A 1 126 ? -11.090 16.123 -4.546 1.000 38.098 124 GLY A CA 1
ATOM 816 C C . GLY A 1 126 ? -10.985 16.321 -6.051 1.000 37.342 124 GLY A C 1
ATOM 817 O O . GLY A 1 126 ? -11.975 16.048 -6.747 1.000 46.194 124 GLY A O 1
ATOM 818 N N . ASP A 1 127 ? -9.829 16.753 -6.558 1.000 36.058 125 ASP A N 1
ATOM 819 C CA . ASP A 1 127 ? -9.573 16.860 -8.022 1.000 36.144 125 ASP A CA 1
ATOM 820 C C . ASP A 1 127 ? -8.785 15.628 -8.493 1.000 35.426 125 ASP A C 1
ATOM 821 O O . ASP A 1 127 ? -8.313 15.645 -9.648 1.000 39.905 125 ASP A O 1
ATOM 826 N N . LYS A 1 128 ? -8.640 14.617 -7.623 1.000 35.979 126 LYS A N 1
ATOM 827 C CA . LYS A 1 128 ? -8.051 13.281 -7.926 1.000 37.738 126 LYS A CA 1
ATOM 828 C C . LYS A 1 128 ? -6.519 13.372 -8.007 1.000 35.425 126 LYS A C 1
ATOM 829 O O . LYS A 1 128 ? -5.913 12.438 -8.566 1.000 49.394 126 LYS A O 1
ATOM 831 N N . LYS A 1 129 ? -5.918 14.444 -7.476 1.000 30.234 127 LYS A N 1
ATOM 832 C CA . LYS A 1 129 ? -4.447 14.685 -7.464 1.000 31.826 127 LYS A CA 1
ATOM 833 C C . LYS A 1 129 ? -4.011 14.938 -6.024 1.000 28.543 127 LYS A C 1
ATOM 834 O O . LYS A 1 129 ? -4.431 15.915 -5.432 1.000 27.524 127 LYS A O 1
ATOM 840 N N . PRO A 1 130 ? -3.179 14.097 -5.380 1.000 26.835 128 PRO A N 1
ATOM 841 C CA . PRO A 1 130 ? -2.768 14.374 -4.000 1.000 24.881 128 PRO A CA 1
ATOM 842 C C . PRO A 1 130 ? -2.010 15.708 -3.879 1.000 22.836 128 PRO A C 1
ATOM 843 O O . PRO A 1 130 ? -1.181 16.013 -4.735 1.000 24.957 128 PRO A O 1
ATOM 847 N N . GLU A 1 131 ? -2.313 16.485 -2.837 1.000 21.717 129 GLU A N 1
ATOM 848 C CA . GLU A 1 131 ? -1.630 17.783 -2.582 1.000 21.033 129 GLU A CA 1
ATOM 849 C C . GLU A 1 131 ? -1.348 17.978 -1.089 1.000 18.445 129 GLU A C 1
ATOM 850 O O . GLU A 1 131 ? -0.807 19.034 -0.756 1.000 21.036 129 GLU A O 1
ATOM 856 N N . SER A 1 132 ? -1.685 17.013 -0.229 1.000 17.489 130 SER A N 1
ATOM 857 C CA . SER A 1 132 ? -1.585 17.159 1.244 1.000 16.110 130 SER A CA 1
ATOM 858 C C . SER A 1 132 ? -0.833 15.969 1.832 1.000 15.937 130 SER A C 1
ATOM 859 O O . SER A 1 132 ? -0.912 14.854 1.272 1.000 17.338 130 SER A O 1
ATOM 862 N N . LYS A 1 133 ? -0.119 16.198 2.929 1.000 16.384 131 LYS A N 1
ATOM 863 C CA A LYS A 1 133 ? 0.570 15.117 3.681 0.500 16.938 131 LYS A CA 1
ATOM 864 C CA B LYS A 1 133 ? 0.568 15.098 3.653 0.500 16.749 131 LYS A CA 1
ATOM 865 C C . LYS A 1 133 ? -0.488 14.255 4.371 1.000 16.358 131 LYS A C 1
ATOM 866 O O . LYS A 1 133 ? -1.552 14.804 4.743 1.000 18.065 131 LYS A O 1
ATOM 877 N N . GLN A 1 134 ? -0.205 12.971 4.536 1.000 15.067 132 GLN A N 1
ATOM 878 C CA . GLN A 1 134 ? -0.972 12.128 5.473 1.000 14.851 132 GLN A CA 1
ATOM 879 C C . GLN A 1 134 ? -0.389 12.350 6.871 1.000 13.979 132 GLN A C 1
ATOM 880 O O . GLN A 1 134 ? 0.812 12.134 7.039 1.000 15.581 132 GLN A O 1
ATOM 886 N N . GLU A 1 135 ? -1.227 12.743 7.830 1.000 15.598 133 GLU A N 1
ATOM 887 C CA . GLU A 1 135 ? -0.833 12.992 9.235 1.000 15.931 133 GLU A CA 1
ATOM 888 C C . GLU A 1 135 ? -1.702 12.121 10.139 1.000 15.206 133 GLU A C 1
ATOM 889 O O . GLU A 1 135 ? -2.945 12.174 10.026 1.000 17.736 133 GLU A O 1
ATOM 895 N N . VAL A 1 136 ? -1.052 11.323 10.973 1.000 14.819 134 VAL A N 1
ATOM 896 C CA . VAL A 1 136 ? -1.719 10.479 11.998 1.000 14.525 134 VAL A CA 1
ATOM 897 C C . VAL A 1 136 ? -1.122 10.832 13.357 1.000 14.572 134 VAL A C 1
ATOM 898 O O . VAL A 1 136 ? 0.100 11.018 13.457 1.000 15.024 134 VAL A O 1
ATOM 902 N N . LYS A 1 137 ? -1.960 10.865 14.380 1.000 15.149 135 LYS A N 1
ATOM 903 C CA . LYS A 1 137 ? -1.544 11.242 15.750 1.000 15.538 135 LYS A CA 1
ATOM 904 C C . LYS A 1 137 ? -2.109 10.232 16.743 1.000 14.834 135 LYS A C 1
ATOM 905 O O . LYS A 1 137 ? -3.234 9.737 16.532 1.000 15.620 135 LYS A O 1
ATOM 911 N N . HIS A 1 138 ? -1.375 10.009 17.826 1.000 14.546 136 HIS A N 1
ATOM 912 C CA . HIS A 1 138 ? -1.858 9.306 19.035 1.000 15.290 136 HIS A CA 1
ATOM 913 C C . HIS A 1 138 ? -1.412 10.104 20.257 1.000 16.637 136 HIS A C 1
ATOM 914 O O . HIS A 1 138 ? -0.232 10.021 20.648 1.000 16.832 136 HIS A O 1
ATOM 921 N N . GLU A 1 139 ? -2.330 10.901 20.786 1.000 17.336 137 GLU A N 1
ATOM 922 C CA .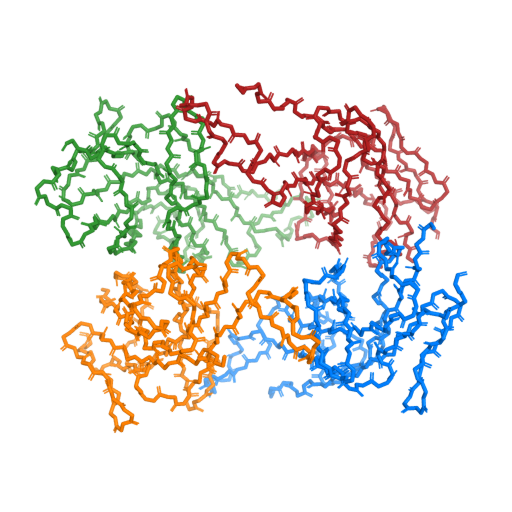 GLU A 1 139 ? -2.072 11.891 21.862 1.000 18.146 137 GLU A CA 1
ATOM 923 C C . GLU A 1 139 ? -3.148 11.679 22.931 1.000 18.926 137 GLU A C 1
ATOM 924 O O . GLU A 1 139 ? -4.082 12.489 23.007 1.000 23.468 137 GLU A O 1
ATOM 930 N N . ASN A 1 140 ? -3.077 10.557 23.645 1.000 18.750 138 ASN A N 1
ATOM 931 C CA . ASN A 1 140 ? -4.074 10.185 24.673 1.000 18.823 138 ASN A CA 1
ATOM 932 C C . ASN A 1 140 ? -3.377 10.122 26.026 1.000 17.002 138 ASN A C 1
ATOM 933 O O . ASN A 1 140 ? -2.693 9.150 26.318 1.000 19.054 138 ASN A O 1
ATOM 938 N N . PRO A 1 141 ? -3.553 11.142 26.896 1.000 19.360 139 PRO A N 1
ATOM 939 C CA . PRO A 1 141 ? -2.866 11.164 28.184 1.000 20.766 139 PRO A CA 1
ATOM 940 C C . PRO A 1 141 ? -3.349 10.081 29.154 1.000 20.254 139 PRO A C 1
ATOM 941 O O . PRO A 1 141 ? -2.666 9.858 30.130 1.000 23.412 139 PRO A O 1
ATOM 945 N N . ALA A 1 142 ? -4.485 9.443 28.855 1.000 20.512 140 ALA A N 1
ATOM 946 C CA . ALA A 1 142 ? -5.146 8.427 29.702 1.000 22.653 140 ALA A CA 1
ATOM 947 C C . ALA A 1 142 ? -4.894 7.013 29.164 1.000 21.426 140 ALA A C 1
ATOM 948 O O . ALA A 1 142 ? -5.432 6.063 29.749 1.000 25.524 140 ALA A O 1
ATOM 950 N N . ASP A 1 143 ? -4.059 6.864 28.132 1.000 19.653 141 ASP A N 1
ATOM 951 C CA . ASP A 1 143 ? -3.780 5.546 27.514 1.000 17.413 141 ASP A CA 1
ATOM 952 C C . ASP A 1 143 ? -2.744 4.822 28.377 1.000 18.322 141 ASP A C 1
ATOM 953 O O . ASP A 1 143 ? -1.556 5.185 28.310 1.000 16.857 141 ASP A O 1
ATOM 958 N N . LYS A 1 144 ? -3.172 3.820 29.140 1.000 18.082 142 LYS A N 1
ATOM 959 C CA . LYS A 1 144 ? -2.264 3.089 30.058 1.000 18.598 142 LYS A CA 1
ATOM 960 C C . LYS A 1 144 ? -1.198 2.350 29.233 1.000 16.531 142 LYS A C 1
ATOM 961 O O . LYS A 1 144 ? -0.094 2.181 29.762 1.000 16.092 142 LYS A O 1
ATOM 967 N N . SER A 1 145 ? -1.458 1.999 27.965 1.000 15.566 143 SER A N 1
ATOM 968 C CA . SER A 1 145 ? -0.476 1.273 27.116 1.000 16.140 143 SER A CA 1
ATOM 969 C C . SER A 1 145 ? 0.683 2.194 26.700 1.000 14.032 143 SER A C 1
ATOM 970 O O . SER A 1 145 ? 1.694 1.670 26.225 1.000 14.989 143 SER A O 1
ATOM 973 N N . GLN A 1 146 ? 0.544 3.511 26.883 1.000 13.656 144 GLN A N 1
ATOM 974 C CA . GLN A 1 146 ? 1.587 4.510 26.542 1.000 13.502 144 GLN A CA 1
ATOM 975 C C . GLN A 1 146 ? 2.183 5.126 27.804 1.000 13.807 144 GLN A C 1
ATOM 976 O O . GLN A 1 146 ? 2.938 6.106 27.671 1.000 13.876 144 GLN A O 1
ATOM 981 N N . THR A 1 147 ? 1.891 4.556 28.971 1.000 14.364 145 THR A N 1
ATOM 982 C CA . THR A 1 147 ? 2.215 5.182 30.269 1.000 15.639 145 THR A CA 1
ATOM 983 C C . THR A 1 147 ? 3.183 4.286 31.036 1.000 14.190 145 THR A C 1
ATOM 984 O O . THR A 1 147 ? 3.077 3.061 30.963 1.000 14.508 145 THR A O 1
ATOM 988 N N . PHE A 1 148 ? 4.102 4.899 31.764 1.000 14.571 146 PHE A N 1
ATOM 989 C CA . PHE A 1 148 ? 4.880 4.172 32.786 1.000 14.200 146 PHE A CA 1
ATOM 990 C C . PHE A 1 148 ? 4.952 5.022 34.043 1.000 13.754 146 PHE A C 1
ATOM 991 O O . PHE A 1 148 ? 4.757 6.231 33.974 1.000 15.651 146 PHE A O 1
ATOM 999 N N . ILE A 1 149 ? 5.208 4.359 35.164 1.000 16.085 147 ILE A N 1
ATOM 1000 C CA . ILE A 1 149 ? 5.409 5.003 36.489 1.000 17.174 147 ILE A CA 1
ATOM 1001 C C . ILE A 1 149 ? 6.774 4.574 37.012 1.000 17.109 147 ILE A C 1
ATOM 1002 O O . ILE A 1 149 ? 7.185 3.419 36.764 1.000 19.748 147 ILE A O 1
ATOM 1007 N N . ILE A 1 150 ? 7.460 5.495 37.677 1.000 17.682 148 ILE A N 1
ATOM 1008 C CA . ILE A 1 150 ? 8.739 5.208 38.383 1.000 21.139 148 ILE A CA 1
ATOM 1009 C C . ILE A 1 150 ? 8.383 4.938 39.848 1.000 21.784 148 ILE A C 1
ATOM 1010 O O . ILE A 1 150 ? 7.896 5.870 40.507 1.000 24.333 148 ILE A O 1
ATOM 1015 N N . LYS A 1 151 ? 8.612 3.709 40.320 1.000 27.155 149 LYS A N 1
ATOM 1016 C CA . LYS A 1 151 ? 8.345 3.267 41.718 1.000 34.070 149 LYS A CA 1
ATOM 1017 C C . LYS A 1 151 ? 9.527 3.655 42.616 1.000 40.411 149 LYS A C 1
ATOM 1018 O O . LYS A 1 151 ? 9.327 4.011 43.784 1.000 46.786 149 LYS A O 1
ATOM 1024 N N . GLU B 1 9 ? -7.871 29.569 32.665 1.000 42.037 7 GLU B N 1
ATOM 1025 C CA . GLU B 1 9 ? -9.006 29.058 31.821 1.000 37.066 7 GLU B CA 1
ATOM 1026 C C . GLU B 1 9 ? -8.982 29.791 30.470 1.000 31.828 7 GLU B C 1
ATOM 1027 O O . GLU B 1 9 ? -9.954 30.510 30.143 1.000 34.072 7 GLU B O 1
ATOM 1029 N N . GLY B 1 10 ? -7.894 29.621 29.717 1.000 25.978 8 GLY B N 1
ATOM 1030 C CA . GLY B 1 10 ? -7.599 30.417 28.510 1.000 24.324 8 GLY B CA 1
ATOM 1031 C C . GLY B 1 10 ? -8.480 30.021 27.341 1.000 20.888 8 GLY B C 1
ATOM 1032 O O . GLY B 1 10 ? -8.628 28.810 27.104 1.000 23.175 8 GLY B O 1
ATOM 1033 N N . LYS B 1 11 ? -9.030 31.002 26.620 1.000 19.609 9 LYS B N 1
ATOM 1034 C CA . LYS B 1 11 ? -9.756 30.768 25.345 1.000 21.303 9 LYS B CA 1
ATOM 1035 C C . LYS B 1 11 ? -9.353 31.845 24.344 1.000 19.534 9 LYS B C 1
ATOM 1036 O O . LYS B 1 11 ? -9.185 33.003 24.735 1.000 19.526 9 LYS B O 1
ATOM 1042 N N . ILE B 1 12 ? -9.236 31.473 23.077 1.000 19.768 10 ILE B N 1
ATOM 1043 C CA . ILE B 1 12 ? -9.132 32.469 21.986 1.000 19.803 10 ILE B CA 1
ATOM 1044 C C . ILE B 1 12 ? -10.186 32.137 20.932 1.000 19.424 10 ILE B C 1
ATOM 1045 O O . ILE B 1 12 ? -10.451 30.953 20.658 1.000 20.465 10 ILE B O 1
ATOM 1050 N N . SER B 1 13 ? -10.845 33.181 20.452 1.000 18.258 11 SER B N 1
ATOM 1051 C CA . SER B 1 13 ? -11.650 33.161 19.215 1.000 18.741 11 SER B CA 1
ATOM 1052 C C . SER B 1 13 ? -11.017 34.178 18.271 1.000 16.622 11 SER B C 1
ATOM 1053 O O . SER B 1 13 ? -10.115 34.915 18.699 1.000 17.355 11 SER B O 1
ATOM 1056 N N . THR B 1 14 ? -11.414 34.167 17.011 1.000 16.071 12 THR B N 1
ATOM 1057 C CA . THR B 1 14 ? -10.769 35.026 15.999 1.000 15.731 12 THR B CA 1
ATOM 1058 C C . THR B 1 14 ? -11.809 35.641 15.078 1.000 17.201 12 THR B C 1
ATOM 1059 O O . THR B 1 14 ? -12.915 35.096 14.940 1.000 20.833 12 THR B O 1
ATOM 1063 N N . THR B 1 15 ? -11.428 36.751 14.470 1.000 18.041 13 THR B N 1
ATOM 1064 C CA . THR B 1 15 ? -12.168 37.382 13.359 1.000 17.651 13 THR B CA 1
ATOM 1065 C C . THR B 1 15 ? -11.151 37.758 12.288 1.000 14.910 13 THR B C 1
ATOM 1066 O O . THR B 1 15 ? -10.251 38.554 12.584 1.000 17.670 13 THR B O 1
ATOM 1070 N N . VAL B 1 16 ? -11.283 37.213 11.088 1.000 14.745 14 VAL B N 1
ATOM 1071 C CA . VAL B 1 16 ? -10.388 37.615 9.971 1.000 14.427 14 VAL B CA 1
ATOM 1072 C C . VAL B 1 16 ? -11.004 38.807 9.238 1.000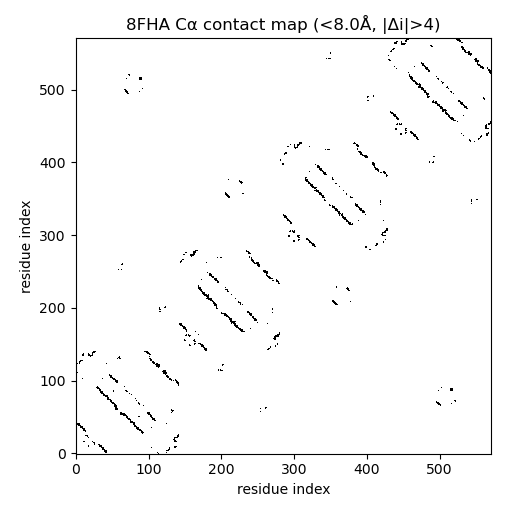 14.128 14 VAL B C 1
ATOM 1073 O O . VAL B 1 16 ? -12.234 38.873 9.070 1.000 15.443 14 VAL B O 1
ATOM 1077 N N . LYS B 1 17 ? -10.138 39.690 8.781 1.000 16.454 15 LYS B N 1
ATOM 1078 C CA . LYS B 1 17 ? -10.457 40.765 7.830 1.000 16.853 15 LYS B CA 1
ATOM 1079 C C . LYS B 1 17 ? -9.554 40.570 6.613 1.000 16.309 15 LYS B C 1
ATOM 1080 O O . LYS B 1 17 ? -8.328 40.473 6.778 1.000 18.000 15 LYS B O 1
ATOM 1086 N N . ALA B 1 18 ? -10.149 40.429 5.441 1.000 16.020 16 ALA B N 1
ATOM 1087 C CA . ALA B 1 18 ? -9.430 40.196 4.173 1.000 16.340 16 ALA B CA 1
ATOM 1088 C C . ALA B 1 18 ? -9.736 41.381 3.266 1.000 17.529 16 ALA B C 1
ATOM 1089 O O . ALA B 1 18 ? -10.917 41.615 2.984 1.000 17.489 16 ALA B O 1
ATOM 1091 N N . ASP B 1 19 ? -8.718 42.157 2.906 1.000 19.907 17 ASP B N 1
ATOM 1092 C CA . ASP B 1 19 ? -8.911 43.487 2.281 1.000 21.745 17 ASP B CA 1
ATOM 1093 C C . ASP B 1 19 ? -9.907 44.257 3.169 1.000 23.606 17 ASP B C 1
ATOM 1094 O O . ASP B 1 19 ? -9.641 44.358 4.383 1.000 28.061 17 ASP B O 1
ATOM 1099 N N . ASP B 1 20 ? -11.025 44.746 2.623 1.000 27.599 18 ASP B N 1
ATOM 1100 C CA . ASP B 1 20 ? -11.978 45.616 3.368 1.000 31.939 18 ASP B CA 1
ATOM 1101 C C . ASP B 1 20 ? -13.065 44.781 4.061 1.000 29.450 18 ASP B C 1
ATOM 1102 O O . ASP B 1 20 ? -13.966 45.397 4.675 1.000 33.010 18 ASP B O 1
ATOM 1104 N N . SER B 1 21 ? -13.007 43.445 3.981 1.000 21.203 19 SER B N 1
ATOM 1105 C CA . SER B 1 21 ? -14.149 42.553 4.303 1.000 19.697 19 SER B CA 1
ATOM 1106 C C . SER B 1 21 ? -13.908 41.846 5.632 1.000 18.896 19 SER B C 1
ATOM 1107 O O . SER B 1 21 ? -12.902 41.114 5.735 1.000 19.790 19 SER B O 1
ATOM 1110 N N . THR B 1 22 ? -14.808 42.027 6.600 1.000 20.654 20 THR B N 1
ATOM 1111 C CA . THR B 1 22 ? -14.710 41.365 7.928 1.000 19.295 20 THR B CA 1
ATOM 1112 C C . THR B 1 22 ? -15.634 40.144 7.953 1.000 16.560 20 THR B C 1
ATOM 1113 O O . THR B 1 22 ? -16.827 40.262 7.608 1.000 19.909 20 THR B O 1
ATOM 1117 N N . ALA B 1 23 ? -15.099 39.008 8.378 1.000 15.797 21 ALA B N 1
ATOM 1118 C CA . ALA B 1 23 ? -15.849 37.747 8.522 1.000 15.751 21 ALA B CA 1
ATOM 1119 C C . ALA B 1 23 ? -16.665 37.781 9.819 1.000 16.721 21 ALA B C 1
ATOM 1120 O O . ALA B 1 23 ? -16.379 38.598 10.712 1.000 18.502 21 ALA B O 1
ATOM 1122 N N . SER B 1 24 ? -17.644 36.893 9.921 1.000 17.878 22 SER B N 1
ATOM 1123 C CA . SER B 1 24 ? -18.422 36.659 11.163 1.000 19.339 22 SER B CA 1
ATOM 1124 C C . SER B 1 24 ? -18.826 35.187 11.226 1.000 18.696 22 SER B C 1
ATOM 1125 O O . SER B 1 24 ? -18.588 34.470 10.236 1.000 17.181 22 SER B O 1
ATOM 1128 N N . GLU B 1 25 ? -19.404 34.759 12.352 1.000 20.352 23 GLU B N 1
ATOM 1129 C CA . GLU B 1 25 ? -19.773 33.335 12.592 1.000 22.515 23 GLU B CA 1
ATOM 1130 C C . GLU B 1 25 ? -20.684 32.840 11.465 1.000 18.156 23 GLU B C 1
ATOM 1131 O O . GLU B 1 25 ? -20.670 31.637 11.187 1.000 21.379 23 GLU B O 1
ATOM 1137 N N . THR B 1 26 ? -21.444 33.726 10.821 1.000 16.892 24 THR B N 1
ATOM 1138 C CA . THR B 1 26 ? -22.447 33.303 9.812 1.000 17.333 24 THR B CA 1
ATOM 1139 C C . THR B 1 26 ? -22.119 33.833 8.413 1.000 17.903 24 THR B C 1
ATOM 1140 O O . THR B 1 26 ? -22.949 33.627 7.514 1.000 18.747 24 THR B O 1
ATOM 1144 N N . ALA B 1 27 ? -20.969 34.473 8.206 1.000 17.915 25 ALA B N 1
ATOM 1145 C CA . ALA B 1 27 ? -20.601 35.040 6.887 1.000 17.535 25 ALA B CA 1
ATOM 1146 C C . ALA B 1 27 ? -19.085 35.046 6.701 1.000 16.857 25 ALA B C 1
ATOM 1147 O O . ALA B 1 27 ? -18.391 35.773 7.456 1.000 18.276 25 ALA B O 1
ATOM 1149 N N . LEU B 1 28 ? -18.599 34.326 5.686 1.000 17.640 26 LEU B N 1
ATOM 1150 C CA . LEU B 1 28 ? -17.185 34.438 5.254 1.000 17.921 26 LEU B CA 1
ATOM 1151 C C . LEU B 1 28 ? -16.912 35.889 4.853 1.000 16.052 26 LEU B C 1
ATOM 1152 O O . LEU B 1 28 ? -17.796 36.530 4.255 1.000 19.304 26 LEU B O 1
ATOM 1157 N N . ALA B 1 29 ? -15.683 36.350 5.032 1.000 16.251 27 ALA B N 1
ATOM 1158 C CA . ALA B 1 29 ? -15.208 37.583 4.379 1.000 16.252 27 ALA B CA 1
ATOM 1159 C C . ALA B 1 29 ? -15.085 37.313 2.873 1.000 15.916 27 ALA B C 1
ATOM 1160 O O . ALA B 1 29 ? -14.790 36.161 2.479 1.000 16.887 27 ALA B O 1
ATOM 1162 N N . GLU B 1 30 ? -15.360 38.315 2.046 1.000 17.996 28 GLU B N 1
ATOM 1163 C CA . GLU B 1 30 ? -15.311 38.151 0.571 1.000 19.727 28 GLU B CA 1
ATOM 1164 C C . GLU B 1 30 ? -14.309 39.134 -0.032 1.000 21.326 28 GLU B C 1
ATOM 1165 O O . GLU B 1 30 ? -14.365 40.328 0.315 1.000 23.020 28 GLU B O 1
ATOM 1171 N N . VAL B 1 31 ? -13.444 38.622 -0.910 1.000 20.766 29 VAL B N 1
ATOM 1172 C CA . VAL B 1 31 ? -12.390 39.384 -1.640 1.000 22.199 29 VAL B CA 1
ATOM 1173 C C . VAL B 1 31 ? -12.688 39.296 -3.134 1.000 23.329 29 VAL B C 1
ATOM 1174 O O . VAL B 1 31 ? -12.948 38.193 -3.590 1.000 26.191 29 VAL B O 1
ATOM 1178 N N . ALA B 1 32 ? -12.574 40.403 -3.870 1.000 30.790 30 ALA B N 1
ATOM 1179 C CA . ALA B 1 32 ? -12.712 40.441 -5.348 1.000 35.561 30 ALA B CA 1
ATOM 1180 C C . ALA B 1 32 ? -11.556 39.667 -6.004 1.000 35.635 30 ALA B C 1
ATOM 1181 O O . ALA B 1 32 ? -10.464 39.602 -5.410 1.000 41.586 30 ALA B O 1
ATOM 1183 N N . GLU B 1 33 ? -11.795 39.086 -7.183 1.000 41.500 31 GLU B N 1
ATOM 1184 C CA . GLU B 1 33 ? -10.810 38.321 -7.989 1.000 44.037 31 GLU B CA 1
ATOM 1185 C C . GLU B 1 33 ? -9.626 39.217 -8.387 1.000 45.445 31 GLU B C 1
ATOM 1186 O O . GLU B 1 33 ? -9.866 40.462 -8.545 1.000 50.340 31 GLU B O 1
ATOM 1188 N N . GLY B 1 39 ? -2.107 40.581 -4.385 1.000 28.053 37 GLY B N 1
ATOM 1189 C CA . GLY B 1 39 ? -2.068 39.951 -3.050 1.000 25.039 37 GLY B CA 1
ATOM 1190 C C . GLY B 1 39 ? -3.201 40.432 -2.157 1.000 24.496 37 GLY B C 1
ATOM 1191 O O . GLY B 1 39 ? -3.725 41.530 -2.385 1.000 30.796 37 GLY B O 1
ATOM 1192 N N . VAL B 1 40 ? -3.584 39.627 -1.169 1.000 19.771 38 VAL B N 1
ATOM 1193 C CA . VAL B 1 40 ? -4.709 39.920 -0.240 1.000 18.408 38 VAL B CA 1
ATOM 1194 C C . VAL B 1 40 ? -4.122 40.373 1.095 1.000 16.675 38 VAL B C 1
ATOM 1195 O O . VAL B 1 40 ? -3.303 39.631 1.662 1.000 17.399 38 VAL B O 1
ATOM 1199 N N . ALA B 1 41 ? -4.531 41.542 1.575 1.000 17.406 39 ALA B N 1
ATOM 1200 C CA . ALA B 1 41 ? -4.198 42.032 2.932 1.000 18.359 39 ALA B CA 1
ATOM 1201 C C . ALA B 1 41 ? -5.024 41.241 3.952 1.000 17.105 39 ALA B C 1
ATOM 1202 O O . ALA B 1 41 ? -6.265 41.285 3.900 1.000 20.419 39 ALA B O 1
ATOM 1204 N N . VAL B 1 42 ? -4.359 40.496 4.826 1.000 17.577 40 VAL B N 1
ATOM 1205 C CA . VAL B 1 42 ? -5.034 39.639 5.837 1.000 15.594 40 VAL B CA 1
ATOM 1206 C C . VAL B 1 42 ? -4.657 40.145 7.232 1.000 15.683 40 VAL B C 1
ATOM 1207 O O . VAL B 1 42 ? -3.471 40.177 7.558 1.000 17.001 40 VAL B O 1
ATOM 1211 N N . VAL B 1 43 ? -5.653 40.505 8.034 1.000 15.479 41 VAL B N 1
ATOM 1212 C CA . VAL B 1 43 ? -5.465 40.900 9.457 1.000 16.213 41 VAL B CA 1
ATOM 1213 C C . VAL B 1 43 ? -6.349 39.973 10.279 1.000 16.589 41 VAL B C 1
ATOM 1214 O O . VAL B 1 43 ? -7.547 39.875 9.965 1.000 19.873 41 VAL B O 1
ATOM 1218 N N . ASP B 1 44 ? -5.780 39.267 11.249 1.000 15.960 42 ASP B N 1
ATOM 1219 C CA . ASP B 1 44 ? -6.598 38.388 12.119 1.000 15.173 42 ASP B CA 1
ATOM 1220 C C . ASP B 1 44 ? -6.668 39.021 13.508 1.000 15.880 42 ASP B C 1
ATOM 1221 O O . ASP B 1 44 ? -5.628 39.316 14.083 1.000 19.431 42 ASP B O 1
ATOM 1226 N N . THR B 1 45 ? -7.873 39.241 14.011 1.000 15.117 43 THR B N 1
ATOM 1227 C CA . THR B 1 45 ? -8.088 39.727 15.387 1.000 16.516 43 THR B CA 1
ATOM 1228 C C . THR B 1 45 ? -8.241 38.499 16.276 1.000 16.627 43 THR B C 1
ATOM 1229 O O . THR B 1 45 ? -9.061 37.614 15.967 1.000 15.845 43 THR B O 1
ATOM 1233 N N . ILE B 1 46 ? -7.414 38.429 17.308 1.000 15.881 44 ILE B N 1
ATOM 1234 C CA . ILE B 1 46 ? -7.444 37.350 18.319 1.000 15.982 44 ILE B CA 1
ATOM 1235 C C . ILE B 1 46 ? -8.153 37.909 19.545 1.000 15.900 44 ILE B C 1
ATOM 1236 O O . ILE B 1 46 ? -7.629 38.846 20.139 1.000 15.902 44 ILE B O 1
ATOM 1241 N N . HIS B 1 47 ? -9.325 37.363 19.857 1.000 16.433 45 HIS B N 1
ATOM 1242 C CA . HIS B 1 47 ? -10.123 37.703 21.055 1.000 16.065 45 HIS B CA 1
ATOM 1243 C C . HIS B 1 47 ? -9.733 36.709 22.142 1.000 16.436 45 HIS B C 1
ATOM 1244 O O . HIS B 1 47 ? -10.076 35.541 22.017 1.000 19.570 45 HIS B O 1
ATOM 1251 N N . TYR B 1 48 ? -8.964 37.157 23.119 1.000 16.322 46 TYR B N 1
ATOM 1252 C CA . TYR B 1 48 ? -8.453 36.282 24.190 1.000 16.160 46 TYR B C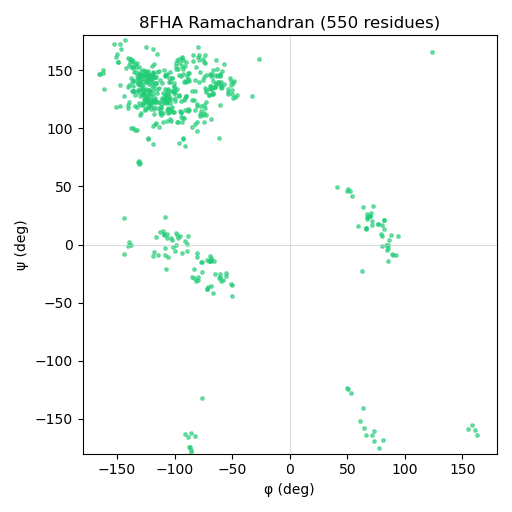A 1
ATOM 1253 C C . TYR B 1 48 ? -9.179 36.592 25.499 1.000 16.964 46 TYR B C 1
ATOM 1254 O O . TYR B 1 48 ? -9.567 37.740 25.748 1.000 17.633 46 TYR B O 1
ATOM 1263 N N . THR B 1 49 ? -9.379 35.543 26.291 1.000 17.243 47 THR B N 1
ATOM 1264 C CA . THR B 1 49 ? -9.923 35.600 27.665 1.000 18.206 47 THR B CA 1
ATOM 1265 C C . THR B 1 49 ? -9.185 34.562 28.506 1.000 19.292 47 THR B C 1
ATOM 1266 O O . THR B 1 49 ? -8.696 33.577 27.939 1.000 18.345 47 THR B O 1
ATOM 1270 N N . GLY B 1 50 ? -9.075 34.805 29.810 1.000 20.428 48 GLY B N 1
ATOM 1271 C CA . GLY B 1 50 ? -8.467 33.840 30.739 1.000 20.372 48 GLY B CA 1
ATOM 1272 C C . GLY B 1 50 ? -6.961 33.735 30.572 1.000 18.728 48 GLY B C 1
ATOM 1273 O O . GLY B 1 50 ? -6.387 32.739 31.028 1.000 21.623 48 GLY B O 1
ATOM 1274 N N . LEU B 1 51 ? -6.316 34.735 29.974 1.000 18.090 49 LEU B N 1
ATOM 1275 C CA . LEU B 1 51 ? -4.836 34.820 29.989 1.000 16.924 49 LEU B CA 1
ATOM 1276 C C . LEU B 1 51 ? -4.416 35.555 31.260 1.000 18.574 49 LEU B C 1
ATOM 1277 O O . LEU B 1 51 ? -5.283 35.815 32.125 1.000 19.802 49 LEU B O 1
ATOM 1282 N N . VAL B 1 52 ? -3.121 35.828 31.394 1.000 19.427 50 VAL B N 1
ATOM 1283 C CA . VAL B 1 52 ? -2.571 36.475 32.612 1.000 20.837 50 VAL B CA 1
ATOM 1284 C C . VAL B 1 52 ? -2.088 37.876 32.243 1.000 19.870 50 VAL B C 1
ATOM 1285 O O . VAL B 1 52 ? -1.171 37.991 31.403 1.000 20.067 50 VAL B O 1
ATOM 1289 N N . GLU B 1 53 ? -2.700 38.893 32.856 1.000 22.182 51 GLU B N 1
ATOM 1290 C CA . GLU B 1 53 ? -2.383 40.327 32.626 1.000 21.942 51 GLU B CA 1
ATOM 1291 C C . GLU B 1 53 ? -0.869 40.543 32.732 1.000 22.593 51 GLU B C 1
ATOM 1292 O O . GLU B 1 53 ? -0.261 40.111 33.748 1.000 23.642 51 GLU B O 1
ATOM 1298 N N . GLY B 1 54 ? -0.287 41.150 31.690 1.000 22.078 52 GLY B N 1
ATOM 1299 C CA . GLY B 1 54 ? 1.113 41.613 31.652 1.000 23.225 52 GLY B CA 1
ATOM 1300 C C . GLY B 1 54 ? 2.092 40.529 31.244 1.000 22.158 52 GLY B C 1
ATOM 1301 O O . GLY B 1 54 ? 3.295 40.854 31.119 1.000 25.752 52 GLY B O 1
ATOM 1302 N N . LYS B 1 55 ? 1.623 39.297 31.029 1.000 21.613 53 LYS B N 1
ATOM 1303 C CA . LYS B 1 55 ? 2.488 38.168 30.602 1.000 21.535 53 LYS B CA 1
ATOM 1304 C C . LYS B 1 55 ? 2.592 38.145 29.072 1.000 20.460 53 LYS B C 1
ATOM 1305 O O . LYS B 1 55 ? 1.638 38.565 28.382 1.000 20.005 53 LYS B O 1
ATOM 1311 N N . GLU B 1 56 ? 3.753 37.706 28.587 1.000 20.384 54 GLU B N 1
ATOM 1312 C CA . GLU B 1 56 ? 4.108 37.617 27.154 1.000 20.829 54 GLU B CA 1
ATOM 1313 C C . GLU B 1 56 ? 3.711 36.242 26.621 1.000 18.125 54 GLU B C 1
ATOM 1314 O O . GLU B 1 56 ? 3.922 35.219 27.317 1.000 19.414 54 GLU B O 1
ATOM 1320 N N . TYR B 1 57 ? 3.182 36.238 25.399 1.000 16.986 55 TYR B N 1
ATOM 1321 C CA . TYR B 1 57 ? 2.745 35.030 24.674 1.000 15.603 55 TYR B CA 1
ATOM 1322 C C . TYR B 1 57 ? 3.398 35.017 23.297 1.000 16.818 55 TYR B C 1
ATOM 1323 O O . TYR B 1 57 ? 3.388 36.043 22.601 1.000 17.798 55 TYR B O 1
ATOM 1332 N N . ASP B 1 58 ? 3.952 33.866 22.939 1.000 17.116 56 ASP B N 1
ATOM 1333 C CA . ASP B 1 58 ? 4.417 33.584 21.564 1.000 17.274 56 ASP B CA 1
ATOM 1334 C C . ASP B 1 58 ? 3.163 33.259 20.757 1.000 15.698 56 ASP B C 1
ATOM 1335 O O . ASP B 1 58 ? 2.521 32.230 21.040 1.000 17.237 56 ASP B O 1
ATOM 1340 N N . VAL B 1 59 ? 2.811 34.131 19.820 1.000 14.584 57 VAL B N 1
ATOM 1341 C CA . VAL B 1 59 ? 1.565 33.993 19.027 1.000 14.480 57 VAL B CA 1
ATOM 1342 C C . VAL B 1 59 ? 1.951 33.637 17.597 1.000 16.351 57 VAL B C 1
ATOM 1343 O O . VAL B 1 59 ? 2.842 34.292 17.017 1.000 17.286 57 VAL B O 1
ATOM 1347 N N . THR B 1 60 ? 1.312 32.604 17.064 1.000 15.160 58 THR B N 1
ATOM 1348 C CA . THR B 1 60 ? 1.548 32.121 15.689 1.000 15.928 58 THR B CA 1
ATOM 1349 C C . THR B 1 60 ? 0.197 32.036 14.991 1.000 14.732 58 THR B C 1
ATOM 1350 O O . THR B 1 60 ? -0.678 31.300 15.489 1.000 15.259 58 THR B O 1
ATOM 1354 N N . GLY B 1 61 ? 0.038 32.781 13.904 1.000 14.473 59 GLY B N 1
ATOM 1355 C CA . GLY B 1 61 ? -1.117 32.663 13.008 1.000 13.988 59 GLY B CA 1
ATOM 1356 C C . GLY B 1 61 ? -0.717 31.946 11.748 1.000 13.014 59 GLY B C 1
ATOM 1357 O O . GLY B 1 61 ? 0.389 32.198 11.258 1.000 14.169 59 GLY B O 1
ATOM 1358 N N . THR B 1 62 ? -1.578 31.068 11.252 1.000 12.126 60 THR B N 1
ATOM 1359 C CA . THR B 1 62 ? -1.314 30.245 10.054 1.000 13.063 60 THR B CA 1
ATOM 1360 C C . THR B 1 62 ? -2.510 30.347 9.118 1.000 12.788 60 THR B C 1
ATOM 1361 O O . THR B 1 62 ? -3.646 30.230 9.583 1.000 14.872 60 THR B O 1
ATOM 1365 N N . LEU B 1 63 ? -2.255 30.583 7.842 1.000 13.288 61 LEU B N 1
ATOM 1366 C CA . LEU B 1 63 ? -3.314 30.661 6.820 1.000 12.619 61 LEU B CA 1
ATOM 1367 C C . LEU B 1 63 ? -3.239 29.408 5.962 1.000 12.292 61 LEU B C 1
ATOM 1368 O O . LEU B 1 63 ? -2.181 29.136 5.409 1.000 14.034 61 LEU B O 1
ATOM 1373 N N . TYR B 1 64 ? -4.353 28.700 5.859 1.000 12.501 62 TYR B N 1
ATOM 1374 C CA . TYR B 1 64 ? -4.498 27.488 5.023 1.000 13.945 62 TYR B CA 1
ATOM 1375 C C . TYR B 1 64 ? -5.603 27.677 3.995 1.000 13.843 62 TYR B C 1
ATOM 1376 O O . TYR B 1 64 ? -6.641 28.296 4.313 1.000 14.062 62 TYR B O 1
ATOM 1385 N N . GLU B 1 65 ? -5.415 27.102 2.810 1.000 13.932 63 GLU B N 1
ATOM 1386 C CA . GLU B 1 65 ? -6.554 26.847 1.899 1.000 15.285 63 GLU B CA 1
ATOM 1387 C C . GLU B 1 65 ? -7.462 25.845 2.595 1.000 14.534 63 GLU B C 1
ATOM 1388 O O . GLU B 1 65 ? -6.952 24.918 3.205 1.000 14.966 63 GLU B O 1
ATOM 1394 N N . VAL B 1 66 ? -8.769 26.045 2.519 1.000 15.137 64 VAL B N 1
ATOM 1395 C CA . VAL B 1 66 ? -9.752 25.114 3.127 1.000 16.484 64 VAL B CA 1
ATOM 1396 C C . VAL B 1 66 ? -10.819 24.800 2.080 1.000 16.481 64 VAL B C 1
ATOM 1397 O O . VAL B 1 66 ? -11.212 25.705 1.338 1.000 17.121 64 VAL B O 1
ATOM 1401 N N . LYS B 1 67 ? -11.217 23.535 2.004 1.000 17.500 65 LYS B N 1
ATOM 1402 C CA . LYS B 1 67 ? -12.340 23.099 1.151 1.000 20.581 65 LYS B CA 1
ATOM 1403 C C . LYS B 1 67 ? -13.244 22.195 1.982 1.000 21.330 65 LYS B C 1
ATOM 1404 O O . LYS B 1 67 ? -12.754 21.159 2.469 1.000 22.182 65 LYS B O 1
ATOM 1410 N N . ASP B 1 68 ? -14.494 22.612 2.175 1.000 25.041 66 ASP B N 1
ATOM 1411 C CA . ASP B 1 68 ? -15.525 21.818 2.886 1.000 27.553 66 ASP B CA 1
ATOM 1412 C C . ASP B 1 68 ? -14.933 21.337 4.221 1.000 26.899 66 ASP B C 1
ATOM 1413 O O . ASP B 1 68 ? -15.043 20.141 4.528 1.000 27.598 66 ASP B O 1
ATOM 1418 N N . GLY B 1 69 ? -14.278 22.237 4.960 1.000 26.118 67 GLY B N 1
ATOM 1419 C CA . GLY B 1 69 ? -13.810 21.996 6.337 1.000 22.017 67 GLY B CA 1
ATOM 1420 C C . GLY B 1 69 ? -12.517 21.196 6.408 1.000 21.110 67 GLY B C 1
ATOM 1421 O O . GLY B 1 69 ? -12.152 20.801 7.519 1.000 22.564 67 GLY B O 1
ATOM 1422 N N . VAL B 1 70 ? -11.840 20.957 5.281 1.000 19.305 68 VAL B N 1
ATOM 1423 C CA . VAL B 1 70 ? -10.532 20.237 5.249 1.000 21.561 68 VAL B CA 1
ATOM 1424 C C . VAL B 1 70 ? -9.461 21.206 4.750 1.000 19.062 68 VAL B C 1
ATOM 1425 O O . VAL B 1 70 ? -9.665 21.833 3.699 1.000 20.142 68 VAL B O 1
ATOM 1429 N N . VAL B 1 71 ? -8.348 21.300 5.469 1.000 20.071 69 VAL B N 1
ATOM 1430 C CA . VAL B 1 71 ? -7.159 22.075 5.030 1.000 19.085 69 VAL B CA 1
ATOM 1431 C C . VAL B 1 71 ? -6.579 21.392 3.788 1.000 19.454 69 VAL B C 1
ATOM 1432 O O . VAL B 1 71 ? -6.486 20.142 3.753 1.000 22.200 69 VAL B O 1
ATOM 1436 N N . VAL B 1 72 ? -6.234 22.195 2.786 1.000 18.119 70 VAL B N 1
ATOM 1437 C CA . VAL B 1 72 ? -5.698 21.709 1.489 1.000 18.911 70 VAL B CA 1
ATOM 1438 C C . VAL B 1 72 ? -4.234 22.138 1.394 1.000 18.892 70 VAL B C 1
ATOM 1439 O O . VAL B 1 72 ? -3.974 23.340 1.296 1.000 20.551 70 VAL B O 1
ATOM 1443 N N . GLY B 1 73 ? -3.320 21.172 1.449 1.000 20.765 71 GLY B N 1
ATOM 1444 C CA . GLY B 1 73 ? -1.879 21.404 1.278 1.000 21.726 71 GLY B CA 1
ATOM 1445 C C . GLY B 1 73 ? -1.258 22.085 2.481 1.000 20.276 71 GLY B C 1
ATOM 1446 O O . GLY B 1 73 ? -1.899 22.176 3.539 1.000 22.510 71 GLY B O 1
ATOM 1447 N N . ASP B 1 74 ? -0.018 22.528 2.313 1.000 23.080 72 ASP B N 1
ATOM 1448 C CA . ASP B 1 74 ? 0.786 23.169 3.384 1.000 22.232 72 ASP B CA 1
ATOM 1449 C C . ASP B 1 74 ? 0.283 24.599 3.602 1.000 18.637 72 ASP B C 1
ATOM 1450 O O . ASP B 1 74 ? -0.370 25.177 2.705 1.000 20.105 72 ASP B O 1
ATOM 1455 N N . ALA B 1 75 ? 0.583 25.163 4.764 1.000 17.062 73 ALA B N 1
ATOM 1456 C CA . ALA B 1 75 ? 0.249 26.566 5.092 1.000 16.567 73 ALA B CA 1
ATOM 1457 C C . ALA B 1 75 ? 0.688 27.499 3.964 1.000 16.059 73 ALA B C 1
ATOM 1458 O O . ALA B 1 75 ? 1.800 27.322 3.422 1.000 20.683 73 ALA B O 1
ATOM 1460 N N . LYS B 1 76 ? -0.154 28.483 3.637 1.000 16.381 74 LYS B N 1
ATOM 1461 C CA . LYS B 1 76 ? 0.153 29.525 2.625 1.000 17.994 74 LYS B CA 1
ATOM 1462 C C . LYS B 1 76 ? 1.018 30.617 3.261 1.000 17.930 74 LYS B C 1
ATOM 1463 O O . LYS B 1 76 ? 1.815 31.251 2.541 1.000 21.346 74 LYS B O 1
ATOM 1469 N N . ALA B 1 77 ? 0.832 30.865 4.553 1.000 14.865 75 ALA B N 1
ATOM 1470 C CA . ALA B 1 77 ? 1.484 31.985 5.255 1.000 15.489 75 ALA B CA 1
ATOM 1471 C C . ALA B 1 77 ? 1.420 31.734 6.751 1.000 14.266 75 ALA B C 1
ATOM 1472 O O . ALA B 1 77 ? 0.445 31.129 7.222 1.000 15.361 75 ALA B O 1
ATOM 1474 N N . THR B 1 78 ? 2.441 32.202 7.453 1.000 14.206 76 THR B N 1
ATOM 1475 C CA . THR B 1 78 ? 2.432 32.284 8.923 1.000 15.124 76 THR B CA 1
ATOM 1476 C C . THR B 1 78 ? 2.951 33.658 9.303 1.000 14.226 76 THR B C 1
ATOM 1477 O O . THR B 1 78 ? 3.770 34.232 8.580 1.000 15.708 76 THR B O 1
ATOM 1481 N N . LYS B 1 79 ? 2.505 34.121 10.452 1.000 13.435 77 LYS B N 1
ATOM 1482 C CA . LYS B 1 79 ? 3.018 35.342 11.103 1.000 15.102 77 LYS B CA 1
ATOM 1483 C C . LYS B 1 79 ? 3.201 34.996 12.573 1.000 15.938 77 LYS B C 1
ATOM 1484 O O . LYS B 1 79 ? 2.267 34.434 13.156 1.000 16.152 77 LYS B O 1
ATOM 1490 N N . THR B 1 80 ? 4.351 35.328 13.146 1.000 14.930 78 THR B N 1
ATOM 1491 C CA . THR B 1 80 ? 4.582 35.171 14.601 1.000 16.925 78 THR B CA 1
ATOM 1492 C C . THR B 1 80 ? 4.938 36.520 15.215 1.000 18.864 78 THR B C 1
ATOM 1493 O O . THR B 1 80 ? 5.609 37.326 14.556 1.000 22.676 78 THR B O 1
ATOM 1497 N N . ALA B 1 81 ? 4.507 36.715 16.451 1.000 18.612 79 ALA B N 1
ATOM 1498 C CA . ALA B 1 81 ? 4.729 37.941 17.236 1.000 20.110 79 ALA B CA 1
ATOM 1499 C C . ALA B 1 81 ? 4.797 37.548 18.706 1.000 18.408 79 ALA B C 1
ATOM 1500 O O . ALA B 1 81 ? 4.277 36.477 19.054 1.000 18.852 79 ALA B O 1
ATOM 1502 N N . VAL B 1 82 ? 5.432 38.385 19.523 1.000 20.622 80 VAL B N 1
ATOM 1503 C CA . VAL B 1 82 ? 5.378 38.247 21.004 1.000 21.328 80 VAL B CA 1
ATOM 1504 C C . VAL B 1 82 ? 4.441 39.344 21.486 1.000 22.057 80 VAL B C 1
ATOM 1505 O O . VAL B 1 82 ? 4.757 40.523 21.275 1.000 25.865 80 VAL B O 1
ATOM 1509 N N . LEU B 1 83 ? 3.298 38.946 22.031 1.000 20.563 81 LEU B N 1
ATOM 1510 C CA . LEU B 1 83 ? 2.209 39.862 22.432 1.000 19.624 81 LEU B CA 1
ATOM 1511 C C . LEU B 1 83 ? 1.976 39.735 23.938 1.000 18.174 81 LEU B C 1
ATOM 1512 O O . LEU B 1 83 ? 2.215 38.669 24.499 1.000 18.552 81 LEU B O 1
ATOM 1517 N N . THR B 1 84 ? 1.558 40.832 24.559 1.000 19.421 82 THR B N 1
ATOM 1518 C CA . THR B 1 84 ? 1.338 40.941 26.021 1.000 19.319 82 THR B CA 1
ATOM 1519 C C . THR B 1 84 ? -0.171 40.951 26.275 1.000 17.387 82 THR B C 1
ATOM 1520 O O . THR B 1 84 ? -0.884 41.753 25.628 1.000 19.081 82 THR B O 1
ATOM 1524 N N . ALA B 1 85 ? -0.644 40.124 27.205 1.000 18.333 83 ALA B N 1
ATOM 1525 C CA . ALA B 1 85 ? -2.064 40.113 27.623 1.000 18.440 83 ALA B CA 1
ATOM 1526 C C . ALA B 1 85 ? -2.365 41.416 28.371 1.000 18.558 83 ALA B C 1
ATOM 1527 O O . ALA B 1 85 ? -1.529 41.834 29.206 1.000 20.361 83 ALA B O 1
ATOM 1529 N N . GLY B 1 86 ? -3.514 42.021 28.069 1.000 20.498 84 GLY B N 1
ATOM 1530 C CA . GLY B 1 86 ? -4.005 43.267 28.686 1.000 20.946 84 GLY B CA 1
ATOM 1531 C C . GLY B 1 86 ? -4.772 43.003 29.970 1.000 22.207 84 GLY B C 1
ATOM 1532 O O . GLY B 1 86 ? -4.649 41.887 30.531 1.000 22.838 84 GLY B O 1
ATOM 1533 N N . LYS B 1 87 ? -5.560 43.991 30.397 1.000 24.973 85 LYS B N 1
ATOM 1534 C CA . LYS B 1 87 ? -6.250 44.028 31.717 1.000 26.491 85 LYS B CA 1
ATOM 1535 C C . LYS B 1 87 ? -7.070 42.753 31.917 1.000 25.911 85 LYS B C 1
ATOM 1536 O O . LYS B 1 87 ? -7.874 42.410 31.024 1.000 26.031 85 LYS B O 1
ATOM 1538 N N . ASP B 1 88 ? -6.884 42.098 33.069 1.000 25.673 86 ASP B N 1
ATOM 1539 C CA . ASP B 1 88 ? -7.693 40.935 33.524 1.000 26.723 86 ASP B CA 1
ATOM 1540 C C . ASP B 1 88 ? -7.461 39.734 32.594 1.000 24.023 86 ASP B C 1
ATOM 1541 O O . ASP B 1 88 ? -8.214 38.755 32.699 1.000 24.400 86 ASP B O 1
ATOM 1546 N N . GLY B 1 89 ? -6.432 39.776 31.742 1.000 21.317 87 GLY B N 1
ATOM 1547 C CA . GLY B 1 89 ? -6.120 38.674 30.814 1.000 20.968 87 GLY B CA 1
ATOM 1548 C C . GLY B 1 89 ? -7.150 38.548 29.707 1.000 19.789 87 GLY B C 1
ATOM 1549 O O . GLY B 1 89 ? -7.298 37.430 29.174 1.000 20.894 87 GLY B O 1
ATOM 1550 N N . LYS B 1 90 ? -7.812 39.656 29.363 1.000 19.627 88 LYS B N 1
ATOM 1551 C CA . LYS B 1 90 ? -8.907 39.732 28.362 1.000 19.597 88 LYS B CA 1
ATOM 1552 C C . LYS B 1 90 ? -8.613 40.885 27.405 1.000 19.311 88 LYS B C 1
ATOM 1553 O O . LYS B 1 90 ? -8.175 41.961 27.864 1.000 22.522 88 LYS B O 1
ATOM 1555 N N . GLY B 1 91 ? -8.832 40.669 26.111 1.000 18.703 89 GLY B N 1
ATOM 1556 C CA . GLY B 1 91 ? -8.659 41.742 25.127 1.000 19.040 89 GLY B CA 1
ATOM 1557 C C . GLY B 1 91 ? -8.543 41.196 23.728 1.000 17.486 89 GLY B C 1
ATOM 1558 O O . GLY B 1 91 ? -8.921 40.035 23.499 1.000 17.322 89 GLY B O 1
ATOM 1559 N N . ASP B 1 92 ? -8.052 42.042 22.833 1.000 18.232 90 ASP B N 1
ATOM 1560 C CA . ASP B 1 92 ? -7.874 41.738 21.401 1.000 18.346 90 ASP B CA 1
ATOM 1561 C C . ASP B 1 92 ? -6.404 41.968 21.063 1.000 18.097 90 ASP B C 1
ATOM 1562 O O . ASP B 1 92 ? -5.803 42.956 21.541 1.000 20.373 90 ASP B O 1
ATOM 1567 N N . TRP B 1 93 ? -5.867 41.075 20.251 1.000 16.700 91 TRP B N 1
ATOM 1568 C CA . TRP B 1 93 ? -4.577 41.241 19.551 1.000 17.040 91 TRP B CA 1
ATOM 1569 C C . TRP B 1 93 ? -4.879 41.319 18.062 1.000 19.094 91 TRP B C 1
ATOM 1570 O O . TRP B 1 93 ? -5.657 40.486 17.594 1.000 19.339 91 TRP B O 1
ATOM 1581 N N . GLU B 1 94 ? -4.264 42.259 17.356 1.000 21.396 92 GLU B N 1
ATOM 1582 C CA . GLU B 1 94 ? -4.399 42.357 15.884 1.000 22.793 92 GLU B CA 1
ATOM 1583 C C . GLU B 1 94 ? -3.109 41.805 15.284 1.000 23.645 92 GLU B C 1
ATOM 1584 O O . GLU B 1 94 ? -2.064 42.457 15.420 1.000 31.332 92 GLU B O 1
ATOM 1590 N N . LEU B 1 95 ? -3.200 40.616 14.695 1.000 17.555 93 LEU B N 1
ATOM 1591 C CA . LEU B 1 95 ? -2.071 39.948 14.015 1.000 19.057 93 LEU B CA 1
ATOM 1592 C C . LEU B 1 95 ? -2.184 40.229 12.520 1.000 19.337 93 LEU B C 1
ATOM 1593 O O . LEU B 1 95 ? -3.077 39.672 11.864 1.000 19.288 93 LEU B O 1
ATOM 1598 N N . ASP B 1 96 ? -1.326 41.120 12.038 1.000 20.786 94 ASP B N 1
ATOM 1599 C CA . ASP B 1 96 ? -1.294 41.563 10.630 1.000 19.049 94 ASP B CA 1
ATOM 1600 C C . ASP B 1 96 ? -0.394 40.595 9.864 1.000 18.505 94 ASP B C 1
ATOM 1601 O O . ASP B 1 96 ? 0.793 40.542 10.155 1.000 21.911 94 ASP B O 1
ATOM 1606 N N . PHE B 1 97 ? -0.944 39.847 8.916 1.000 17.019 95 PHE B N 1
ATOM 1607 C CA . PHE B 1 97 ? -0.157 38.975 8.008 1.000 19.060 95 PHE B CA 1
ATOM 1608 C C . PHE B 1 97 ? 0.436 39.826 6.888 1.000 19.690 95 PHE B C 1
ATOM 1609 O O . PHE B 1 97 ? 1.247 39.320 6.100 1.000 25.590 95 PHE B O 1
ATOM 1617 N N . GLY B 1 98 ? -0.005 41.079 6.789 1.000 20.382 96 GLY B N 1
ATOM 1618 C CA . GLY B 1 98 ? 0.274 41.937 5.629 1.000 22.040 96 GLY B CA 1
ATOM 1619 C C . GLY B 1 98 ? -0.357 41.341 4.389 1.000 22.816 96 GLY B C 1
ATOM 1620 O O . GLY B 1 98 ? -1.446 40.768 4.483 1.000 27.838 96 GLY B O 1
ATOM 1621 N N . THR B 1 99 ? 0.342 41.415 3.268 1.000 21.536 97 THR B N 1
ATOM 1622 C CA . THR B 1 99 ? -0.107 40.876 1.967 1.000 21.139 97 THR B CA 1
ATOM 1623 C C . THR B 1 99 ? 0.254 39.391 1.879 1.000 19.741 97 THR B C 1
ATOM 1624 O O . THR B 1 99 ? 1.410 39.010 2.187 1.000 23.637 97 THR B O 1
ATOM 1628 N N . VAL B 1 100 ? -0.708 38.577 1.466 1.000 18.128 98 VAL B N 1
ATOM 1629 C CA . VAL B 1 100 ? -0.474 37.143 1.173 1.000 18.997 98 VAL B CA 1
ATOM 1630 C C . VAL B 1 100 ? -0.630 36.963 -0.337 1.000 19.208 98 VAL B C 1
ATOM 1631 O O . VAL B 1 100 ? -1.702 37.286 -0.875 1.000 20.615 98 VAL B O 1
ATOM 1635 N N . GLU B 1 101 ? 0.447 36.540 -0.989 1.000 22.264 99 GLU B N 1
ATOM 1636 C CA . GLU B 1 101 ? 0.505 36.341 -2.460 1.000 26.444 99 GLU B CA 1
ATOM 1637 C C . GLU B 1 101 ? 0.172 34.884 -2.784 1.000 26.545 99 GLU B C 1
ATOM 1638 O O . GLU B 1 101 ? 0.267 34.036 -1.877 1.000 30.426 99 GLU B O 1
ATOM 1644 N N . GLY B 1 102 ? -0.196 34.626 -4.041 1.000 30.669 100 GLY B N 1
ATOM 1645 C CA . GLY B 1 102 ? -0.334 33.278 -4.621 1.000 32.637 100 GLY B CA 1
ATOM 1646 C C . GLY B 1 102 ? -1.663 32.622 -4.289 1.000 30.473 100 GLY B C 1
ATOM 1647 O O . GLY B 1 102 ? -1.777 31.404 -4.522 1.000 36.784 100 GLY B O 1
ATOM 1648 N N . LEU B 1 103 ? -2.646 33.375 -3.783 1.000 27.825 101 LEU B N 1
ATOM 1649 C CA . LEU B 1 103 ? -3.996 32.831 -3.477 1.000 26.454 101 LEU B CA 1
ATOM 1650 C C . LEU B 1 103 ? -4.818 32.776 -4.769 1.000 26.867 101 LEU B C 1
ATOM 1651 O O . LEU B 1 103 ? -4.539 33.577 -5.685 1.000 32.864 101 LEU B O 1
ATOM 1656 N N . GLU B 1 104 ? -5.777 31.850 -4.843 1.000 25.908 102 GLU B N 1
ATOM 1657 C CA . GLU B 1 104 ? -6.454 31.456 -6.109 1.000 28.000 102 GLU B CA 1
ATOM 1658 C C . GLU B 1 104 ? -7.914 31.917 -6.103 1.000 24.770 102 GLU B C 1
ATOM 1659 O O . GLU B 1 104 ? -8.595 31.759 -5.066 1.000 23.985 102 GLU B O 1
ATOM 1665 N N . VAL B 1 105 ? -8.389 32.422 -7.245 1.000 29.039 103 VAL B N 1
ATOM 1666 C CA . VAL B 1 105 ? -9.820 32.790 -7.446 1.000 30.555 103 VAL B CA 1
ATOM 1667 C C . VAL B 1 105 ? -10.680 31.551 -7.170 1.000 28.649 103 VAL B C 1
ATOM 1668 O O . VAL B 1 105 ? -10.297 30.424 -7.589 1.000 28.811 103 VAL B O 1
ATOM 1672 N N . GLY B 1 106 ? -11.797 31.764 -6.478 1.000 27.045 104 GLY B N 1
ATOM 1673 C CA . GLY B 1 106 ? -12.784 30.724 -6.158 1.000 27.880 104 GLY B CA 1
ATOM 1674 C C . GLY B 1 106 ? -12.430 29.948 -4.905 1.000 23.654 104 GLY B C 1
ATOM 1675 O O . GLY B 1 106 ? -13.316 29.232 -4.421 1.000 29.401 104 GLY B O 1
ATOM 1676 N N . LYS B 1 107 ? -11.197 30.054 -4.388 1.000 20.437 105 LYS B N 1
ATOM 1677 C CA . LYS B 1 107 ? -10.765 29.246 -3.211 1.000 20.203 105 LYS B CA 1
ATOM 1678 C C . LYS B 1 107 ? -11.061 29.995 -1.909 1.000 16.061 105 LYS B C 1
ATOM 1679 O O . LYS B 1 107 ? -11.200 31.226 -1.923 1.000 17.496 105 LYS B O 1
ATOM 1685 N N . SER B 1 108 ? -11.168 29.238 -0.821 1.000 16.573 106 SER B N 1
ATOM 1686 C CA . SER B 1 108 ? -11.424 29.742 0.544 1.000 15.616 106 SER B CA 1
ATOM 1687 C C . SER B 1 108 ? -10.186 29.467 1.392 1.000 14.889 106 SER B C 1
ATOM 1688 O O . SER B 1 108 ? -9.463 28.464 1.147 1.000 14.595 106 SER B O 1
ATOM 1691 N N . TYR B 1 109 ? -9.962 30.338 2.363 1.000 13.488 107 TYR B N 1
ATOM 1692 C CA . TYR B 1 109 ? -8.768 30.317 3.223 1.000 14.417 107 TYR B CA 1
ATOM 1693 C C . TYR B 1 109 ? -9.222 30.553 4.652 1.000 13.612 107 TYR B C 1
ATOM 1694 O O . TYR B 1 109 ? -10.140 31.343 4.865 1.000 17.001 107 TYR B O 1
ATOM 1703 N N . VAL B 1 110 ? -8.594 29.854 5.583 1.000 12.049 108 VAL B N 1
ATOM 1704 C CA . VAL B 1 110 ? -8.961 29.941 7.013 1.000 12.839 108 VAL B CA 1
ATOM 1705 C C . VAL B 1 110 ? -7.697 30.254 7.808 1.000 12.290 108 VAL B C 1
ATOM 1706 O O . VAL B 1 110 ? -6.622 29.762 7.444 1.000 12.738 108 VAL B O 1
ATOM 1710 N N . VAL B 1 111 ? -7.853 31.024 8.877 1.000 11.853 109 VAL B N 1
ATOM 1711 C CA . VAL B 1 111 ? -6.742 31.363 9.795 1.000 12.535 109 VAL B CA 1
ATOM 1712 C C . VAL B 1 111 ? -6.859 30.482 11.036 1.000 12.338 109 VAL B C 1
ATOM 1713 O O . VAL B 1 111 ? -7.944 30.414 11.642 1.000 13.702 109 VAL B O 1
ATOM 1717 N N . TYR B 1 112 ? -5.734 29.893 11.420 1.000 13.151 110 TYR B N 1
ATOM 1718 C CA . TYR B 1 112 ? -5.533 29.198 12.709 1.000 12.255 110 TYR B CA 1
ATOM 1719 C C . TYR B 1 112 ? -4.657 30.092 13.581 1.000 12.142 110 TYR B C 1
ATOM 1720 O O . TYR B 1 112 ? -3.771 30.774 13.051 1.000 13.724 110 TYR B O 1
ATOM 1729 N N . GLU B 1 113 ? -4.886 30.056 14.886 1.000 13.759 111 GLU B N 1
ATOM 1730 C CA . GLU B 1 113 ? -4.091 30.833 15.867 1.000 14.277 111 GLU B CA 1
ATOM 1731 C C . GLU B 1 113 ? -3.675 29.931 17.025 1.000 14.694 111 GLU B C 1
ATOM 1732 O O . GLU B 1 113 ? -4.417 29.015 17.407 1.000 14.651 111 GLU B O 1
ATOM 1738 N N . LYS B 1 114 ? -2.480 30.184 17.537 1.000 15.333 112 LYS B N 1
ATOM 1739 C CA . LYS B 1 114 ? -1.948 29.507 18.735 1.000 16.728 112 LYS B CA 1
ATOM 1740 C C . LYS B 1 114 ? -1.204 30.564 19.539 1.000 16.637 112 LYS B C 1
ATOM 1741 O O . LYS B 1 114 ? -0.444 31.347 18.927 1.000 18.897 112 LYS B O 1
ATOM 1747 N N . ALA B 1 115 ? -1.412 30.581 20.849 1.000 16.214 113 ALA B N 1
ATOM 1748 C CA . ALA B 1 115 ? -0.656 31.447 21.770 1.000 17.462 113 ALA B CA 1
ATOM 1749 C C . ALA B 1 115 ? -0.072 30.575 22.884 1.000 16.654 113 ALA B C 1
ATOM 1750 O O . ALA B 1 115 ? -0.802 29.776 23.456 1.000 18.170 113 ALA B O 1
ATOM 1752 N N . VAL B 1 116 ? 1.221 30.725 23.157 1.000 16.242 114 VAL B N 1
ATOM 1753 C CA . VAL B 1 116 ? 1.931 29.943 24.203 1.000 16.601 114 VAL B CA 1
ATOM 1754 C C . VAL B 1 116 ? 2.683 30.926 25.090 1.000 15.763 114 VAL B C 1
ATOM 1755 O O . VAL B 1 116 ? 3.516 31.642 24.554 1.000 18.043 114 VAL B O 1
ATOM 1759 N N . SER B 1 117 ? 2.375 30.962 26.389 1.000 16.588 115 SER B N 1
ATOM 1760 C CA . SER B 1 117 ? 3.062 31.856 27.349 1.000 17.498 115 SER B CA 1
ATOM 1761 C C . SER B 1 117 ? 4.555 31.520 27.374 1.000 18.578 115 SER B C 1
ATOM 1762 O O . SER B 1 117 ? 4.929 30.341 27.215 1.000 19.686 115 SER B O 1
ATOM 1765 N N . LYS B 1 118 ? 5.380 32.538 27.574 1.000 20.723 116 LYS B N 1
ATOM 1766 C CA . LYS B 1 118 ? 6.826 32.353 27.833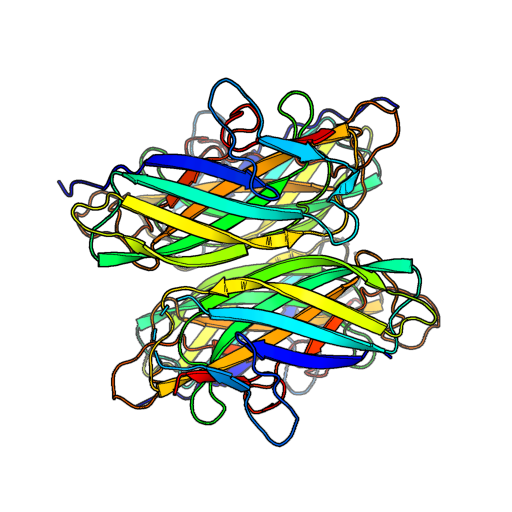 1.000 23.065 116 LYS B CA 1
ATOM 1767 C C . LYS B 1 118 ? 7.006 31.711 29.210 1.000 22.307 116 LYS B C 1
ATOM 1768 O O . LYS B 1 118 ? 7.908 30.881 29.341 1.000 22.963 116 LYS B O 1
ATOM 1774 N N . GLU B 1 119 ? 6.149 32.060 30.174 1.000 22.613 117 GLU B N 1
ATOM 1775 C CA . GLU B 1 119 ? 6.280 31.650 31.593 1.000 23.856 117 GLU B CA 1
ATOM 1776 C C . GLU B 1 119 ? 5.383 30.449 31.912 1.000 23.452 117 GLU B C 1
ATOM 1777 O O . GLU B 1 119 ? 4.368 30.221 31.216 1.000 21.766 117 GLU B O 1
ATOM 1783 N N . ASN B 1 120 ? 5.758 29.703 32.949 1.000 24.731 118 ASN B N 1
ATOM 1784 C CA . ASN B 1 120 ? 4.924 28.603 33.499 1.000 27.720 118 ASN B CA 1
ATOM 1785 C C . ASN B 1 120 ? 3.864 29.231 34.400 1.000 28.890 118 ASN B C 1
ATOM 1786 O O . ASN B 1 120 ? 4.164 29.546 35.568 1.000 33.369 118 ASN B O 1
ATOM 1791 N N . LEU B 1 121 ? 2.674 29.404 33.843 1.000 23.949 119 LEU B N 1
ATOM 1792 C CA . LEU B 1 121 ? 1.555 30.184 34.415 1.000 24.326 119 LEU B CA 1
ATOM 1793 C C . LEU B 1 121 ? 0.444 29.254 34.904 1.000 22.898 119 LEU B C 1
ATOM 1794 O O . LEU B 1 121 ? -0.361 29.722 35.711 1.000 27.569 119 LEU B O 1
ATOM 1799 N N . VAL B 1 122 ? 0.371 28.015 34.409 1.000 21.872 120 VAL B N 1
ATOM 1800 C CA . VAL B 1 122 ? -0.845 27.160 34.569 1.000 22.726 120 VAL B CA 1
ATOM 1801 C C . VAL B 1 122 ? -0.563 26.032 35.559 1.000 20.799 120 VAL B C 1
ATOM 1802 O O . VAL B 1 122 ? 0.489 25.385 35.447 1.000 22.123 120 VAL B O 1
ATOM 1806 N N . ASP B 1 123 ? -1.504 25.836 36.483 1.000 25.269 121 ASP B N 1
ATOM 1807 C CA . ASP B 1 123 ? -1.634 24.649 37.362 1.000 26.610 121 ASP B CA 1
ATOM 1808 C C . ASP B 1 123 ? -2.541 23.651 36.638 1.000 28.920 121 ASP B C 1
ATOM 1809 O O . ASP B 1 123 ? -3.762 23.682 36.872 1.000 33.492 121 ASP B O 1
ATOM 1814 N N . ALA B 1 124 ? -1.967 22.843 35.747 1.000 30.144 122 ALA B N 1
ATOM 1815 C CA . ALA B 1 124 ? -2.713 21.931 34.846 1.000 34.025 122 ALA B CA 1
ATOM 1816 C C . ALA B 1 124 ? -3.392 20.828 35.668 1.000 37.106 122 ALA B C 1
ATOM 1817 O O . ALA B 1 124 ? -4.567 20.487 35.360 1.000 37.633 122 ALA B O 1
ATOM 1819 N N . ASP B 1 125 ? -2.688 20.290 36.669 1.000 37.814 123 ASP B N 1
ATOM 1820 C CA . ASP B 1 125 ? -3.245 19.307 37.636 1.000 41.158 123 ASP B CA 1
ATOM 1821 C C . ASP B 1 125 ? -4.117 20.099 38.621 1.000 47.533 123 ASP B C 1
ATOM 1822 O O . ASP B 1 125 ? -4.922 20.918 38.137 1.000 57.391 123 ASP B O 1
ATOM 1827 N N . GLY B 1 126 ? -3.990 19.898 39.933 1.000 50.580 124 GLY B N 1
ATOM 1828 C CA . GLY B 1 126 ? -4.881 20.571 40.896 1.000 47.138 124 GLY B CA 1
ATOM 1829 C C . GLY B 1 126 ? -4.198 20.964 42.190 1.000 46.118 124 GLY B C 1
ATOM 1830 O O . GLY B 1 126 ? -4.926 21.171 43.174 1.000 49.656 124 GLY B O 1
ATOM 1831 N N . ASP B 1 127 ? -2.870 21.114 42.193 1.000 42.581 125 ASP B N 1
ATOM 1832 C CA . ASP B 1 127 ? -2.070 21.239 43.443 1.000 41.389 125 ASP B CA 1
ATOM 1833 C C . ASP B 1 127 ? -1.776 22.711 43.773 1.000 34.219 125 ASP B C 1
ATOM 1834 O O . ASP B 1 127 ? -1.021 22.939 44.733 1.000 35.732 125 ASP B O 1
ATOM 1839 N N . LYS B 1 128 ? -2.341 23.660 43.015 1.000 29.878 126 LYS B N 1
ATOM 1840 C CA . LYS B 1 128 ? -2.300 25.125 43.299 1.000 32.707 126 LYS B CA 1
ATOM 1841 C C . LYS B 1 128 ? -0.867 25.664 43.162 1.000 30.926 126 LYS B C 1
ATOM 1842 O O . LYS B 1 128 ? -0.566 26.715 43.755 1.000 32.146 126 LYS B O 1
ATOM 1848 N N . LYS B 1 129 ? -0.010 24.967 42.415 1.000 30.146 127 LYS B N 1
ATOM 1849 C CA . LYS B 1 129 ? 1.345 25.440 42.036 1.000 29.950 127 LYS B CA 1
ATOM 1850 C C . LYS B 1 129 ? 1.416 25.443 40.516 1.000 28.884 127 LYS B C 1
ATOM 1851 O O . LYS B 1 129 ? 0.987 24.491 39.878 1.000 30.381 127 LYS B O 1
ATOM 1857 N N . PRO B 1 130 ? 1.911 26.516 39.870 1.000 26.790 128 PRO B N 1
ATOM 1858 C CA . PRO B 1 130 ? 2.002 26.536 38.414 1.000 24.505 128 PRO B CA 1
ATOM 1859 C C . PRO B 1 130 ? 3.179 25.661 37.964 1.000 24.636 128 PRO B C 1
ATOM 1860 O O . PRO B 1 130 ? 4.196 25.642 38.641 1.000 26.435 128 PRO B O 1
ATOM 1864 N N . GLU B 1 131 ? 3.014 24.923 36.868 1.000 23.820 129 GLU B N 1
ATOM 1865 C CA . GLU B 1 131 ? 4.109 24.080 36.321 1.000 24.206 129 GLU B CA 1
ATOM 1866 C C . GLU B 1 131 ? 4.095 24.048 34.791 1.000 21.733 129 GLU B C 1
ATOM 1867 O O . GLU B 1 131 ? 5.041 23.490 34.238 1.000 23.513 129 GLU B O 1
ATOM 1873 N N . SER B 1 132 ? 3.067 24.591 34.138 1.000 22.231 130 SER B N 1
ATOM 1874 C CA . SER B 1 132 ? 2.858 24.434 32.677 1.000 20.112 130 SER B CA 1
ATOM 1875 C C . SER B 1 132 ? 2.771 25.802 31.995 1.000 20.484 130 SER B C 1
ATOM 1876 O O . SER B 1 132 ? 2.214 26.735 32.579 1.000 19.596 130 SER B O 1
ATOM 1879 N N . LYS B 1 133 ? 3.278 25.900 30.766 1.000 20.230 131 LYS B N 1
ATOM 1880 C CA . LYS B 1 133 ? 2.997 27.071 29.909 1.000 19.638 131 LYS B CA 1
ATOM 1881 C C . LYS B 1 133 ? 1.500 27.107 29.615 1.000 18.690 131 LYS B C 1
ATOM 1882 O O . LYS B 1 133 ? 0.873 26.044 29.505 1.000 20.429 131 LYS B O 1
ATOM 1888 N N . GLN B 1 134 ? 0.947 28.309 29.503 1.000 17.875 132 GLN B N 1
ATOM 1889 C CA . GLN B 1 134 ? -0.453 28.482 29.064 1.000 17.645 132 GLN B CA 1
ATOM 1890 C C . GLN B 1 134 ? -0.454 28.410 27.540 1.000 17.698 132 GLN B C 1
ATOM 1891 O O . GLN B 1 134 ? 0.212 29.231 26.911 1.000 21.164 132 GLN B O 1
ATOM 1897 N N . GLU B 1 135 ? -1.112 27.400 26.990 1.000 19.013 133 GLU B N 1
ATOM 1898 C CA . GLU B 1 135 ? -1.225 27.197 25.528 1.000 20.731 133 GLU B CA 1
ATOM 1899 C C . GLU B 1 135 ? -2.705 27.300 25.174 1.000 21.268 133 GLU B C 1
ATOM 1900 O O . GLU B 1 135 ? -3.502 26.535 25.740 1.000 23.390 133 GLU B O 1
ATOM 1906 N N . VAL B 1 136 ? -3.061 28.218 24.281 1.000 17.860 134 VAL B N 1
ATOM 1907 C CA . VAL B 1 136 ? -4.472 28.382 23.842 1.000 18.050 134 VAL B CA 1
ATOM 1908 C C . VAL B 1 136 ? -4.451 28.341 22.320 1.000 17.805 134 VAL B C 1
ATOM 1909 O O . VAL B 1 136 ? -3.550 28.951 21.740 1.000 18.183 134 VAL B O 1
ATOM 1913 N N . LYS B 1 137 ? -5.378 27.610 21.716 1.000 17.903 135 LYS B N 1
ATOM 1914 C CA . LYS B 1 137 ? -5.394 27.420 20.250 1.000 18.048 135 LYS B CA 1
ATOM 1915 C C . LYS B 1 137 ? -6.798 27.712 19.740 1.000 15.142 135 LYS B C 1
ATOM 1916 O O . LYS B 1 137 ? -7.764 27.515 20.481 1.000 16.634 135 LYS B O 1
ATOM 1922 N N . HIS B 1 138 ? -6.892 28.144 18.493 1.000 14.661 136 HIS B N 1
ATOM 1923 C CA . HIS B 1 138 ? -8.168 28.182 17.749 1.000 14.591 136 HIS B CA 1
ATOM 1924 C C . HIS B 1 138 ? -7.862 27.679 16.344 1.000 14.314 136 HIS B C 1
ATOM 1925 O O . HIS B 1 138 ? -7.245 28.421 15.570 1.000 15.583 136 HIS B O 1
ATOM 1932 N N . GLU B 1 139 ? -8.189 26.417 16.098 1.000 15.301 137 GLU B N 1
ATOM 1933 C CA . GLU B 1 139 ? -7.821 25.694 14.855 1.000 16.765 137 GLU B CA 1
ATOM 1934 C C . GLU B 1 139 ? -9.089 25.024 14.347 1.000 17.662 137 GLU B C 1
ATOM 1935 O O . GLU B 1 139 ? -9.198 23.797 14.468 1.000 22.467 137 GLU B O 1
ATOM 1941 N N . ASN B 1 140 ? -10.022 25.822 13.842 1.000 17.378 138 ASN B N 1
ATOM 1942 C CA . ASN B 1 140 ? -11.346 25.332 13.396 1.000 16.793 138 ASN B CA 1
ATOM 1943 C C . ASN B 1 140 ? -11.488 25.619 11.909 1.000 16.361 138 ASN B C 1
ATOM 1944 O O . ASN B 1 140 ? -11.791 26.742 11.518 1.000 15.201 138 ASN B O 1
ATOM 1949 N N . PRO B 1 141 ? -11.316 24.606 11.037 1.000 15.663 139 PRO B N 1
ATOM 1950 C CA . PRO B 1 141 ? -11.405 24.839 9.599 1.000 15.855 139 PRO B CA 1
ATOM 1951 C C . PRO B 1 141 ? -12.825 25.165 9.113 1.000 16.948 139 PRO B C 1
ATOM 1952 O O . PRO B 1 141 ? -12.949 25.563 7.971 1.000 19.952 139 PRO B O 1
ATOM 1956 N N . ALA B 1 142 ? -13.838 25.005 9.970 1.000 16.461 140 ALA B N 1
ATOM 1957 C CA . ALA B 1 142 ? -15.258 25.270 9.645 1.000 18.247 140 ALA B CA 1
ATOM 1958 C C . ALA B 1 142 ? -15.723 26.607 10.234 1.000 18.840 140 ALA B C 1
ATOM 1959 O O . ALA B 1 142 ? -16.930 26.909 10.124 1.000 20.848 140 ALA B O 1
ATOM 1961 N N . ASP B 1 143 ? -14.833 27.378 10.863 1.000 16.728 141 ASP B N 1
ATOM 1962 C CA . ASP B 1 143 ? -15.195 28.648 11.541 1.000 17.277 141 ASP B CA 1
ATOM 1963 C C . ASP B 1 143 ? -15.261 29.752 10.488 1.000 15.648 141 ASP B C 1
ATOM 1964 O O . ASP B 1 143 ? -14.201 30.242 10.042 1.000 14.945 141 ASP B O 1
ATOM 1969 N N . LYS B 1 144 ? -16.466 30.143 10.099 1.000 15.986 142 LYS B N 1
ATOM 1970 C CA . LYS B 1 144 ? -16.655 31.182 9.064 1.000 15.378 142 LYS B CA 1
ATOM 1971 C C . LYS B 1 144 ? -16.022 32.502 9.513 1.000 13.940 142 LYS B C 1
ATOM 1972 O O . LYS B 1 144 ? -15.606 33.274 8.628 1.000 14.512 142 LYS B O 1
ATOM 1978 N N . SER B 1 145 ? -15.928 32.771 10.819 1.000 13.931 143 SER B N 1
ATOM 1979 C CA . SER B 1 145 ? -15.367 34.060 11.307 1.000 13.780 143 SER B CA 1
ATOM 1980 C C . SER B 1 145 ? -13.859 34.122 11.038 1.000 12.987 143 SER B C 1
ATOM 1981 O O . SER B 1 145 ? -13.325 35.214 11.124 1.000 13.471 143 SER B O 1
ATOM 1984 N N . GLN B 1 146 ? -13.224 32.993 10.702 1.000 11.853 144 GLN B N 1
ATOM 1985 C CA . GLN B 1 146 ? -11.770 32.918 10.419 1.000 12.211 144 GLN B CA 1
ATOM 1986 C C . GLN B 1 146 ? -11.522 32.674 8.931 1.000 11.848 144 GLN B C 1
ATOM 1987 O O . GLN B 1 146 ? -10.375 32.449 8.567 1.000 12.836 144 GLN B O 1
ATOM 1992 N N . THR B 1 147 ? -12.556 32.745 8.097 1.000 13.581 145 THR B N 1
ATOM 1993 C CA . THR B 1 147 ? -12.482 32.299 6.687 1.000 13.760 145 THR B CA 1
ATOM 1994 C C . THR B 1 147 ? -12.780 33.452 5.734 1.000 13.390 145 THR B C 1
ATOM 1995 O O . THR B 1 147 ? -13.645 34.276 6.014 1.000 14.285 145 THR B O 1
ATOM 1999 N N . PHE B 1 148 ? -12.088 33.473 4.606 1.000 13.293 146 PHE B N 1
ATOM 2000 C CA . PHE B 1 148 ? -12.437 34.364 3.481 1.000 14.074 146 PHE B CA 1
ATOM 2001 C C . PHE B 1 148 ? -12.429 33.557 2.188 1.000 14.790 146 PHE B C 1
ATOM 2002 O O . PHE B 1 148 ? -11.801 32.505 2.093 1.000 14.524 146 PHE B O 1
ATOM 2010 N N . ILE B 1 149 ? -13.174 34.064 1.214 1.000 15.709 147 ILE B N 1
ATOM 2011 C CA . ILE B 1 149 ? -13.267 33.446 -0.130 1.000 16.912 147 ILE B CA 1
ATOM 2012 C C . ILE B 1 149 ? -12.881 34.525 -1.133 1.000 16.260 147 ILE B C 1
ATOM 2013 O O . ILE B 1 149 ? -13.242 35.702 -0.930 1.000 18.017 147 ILE B O 1
ATOM 2018 N N . ILE B 1 150 ? -12.130 34.137 -2.154 1.000 17.469 148 ILE B N 1
ATOM 2019 C CA . ILE B 1 150 ? -11.787 35.037 -3.284 1.000 20.730 148 ILE B CA 1
ATOM 2020 C C . ILE B 1 150 ? -12.853 34.816 -4.372 1.000 23.113 148 ILE B C 1
ATOM 2021 O O . ILE B 1 150 ? -12.873 33.731 -4.971 1.000 27.220 148 ILE B O 1
ATOM 2026 N N . LYS B 1 151 ? -13.735 35.800 -4.567 1.000 27.510 149 LYS B N 1
ATOM 2027 C CA . LYS B 1 151 ? -14.912 35.732 -5.482 1.000 31.180 149 LYS B CA 1
ATOM 2028 C C . LYS B 1 151 ? -14.505 36.213 -6.884 1.000 38.506 149 LYS B C 1
ATOM 2029 O O . LYS B 1 151 ? -14.956 35.645 -7.887 1.000 48.805 149 LYS B O 1
ATOM 2031 N N . PRO C 1 4 ? 27.908 14.133 -14.449 1.000 36.882 2 PRO C N 1
ATOM 2032 C CA . PRO C 1 4 ? 27.256 14.374 -13.155 1.000 35.312 2 PRO C CA 1
ATOM 2033 C C . PRO C 1 4 ? 26.076 15.358 -13.235 1.000 36.674 2 PRO C C 1
ATOM 2034 O O . PRO C 1 4 ? 26.022 16.185 -14.139 1.000 36.534 2 PRO C O 1
ATOM 2038 N N . TYR C 1 5 ? 25.158 15.235 -12.274 1.000 33.246 3 TYR C N 1
ATOM 2039 C CA . TYR C 1 5 ? 24.008 16.152 -12.066 1.000 29.827 3 TYR C CA 1
ATOM 2040 C C . TYR C 1 5 ? 24.547 17.524 -11.646 1.000 25.423 3 TYR C C 1
ATOM 2041 O O . TYR C 1 5 ? 25.382 17.612 -10.727 1.000 26.642 3 TYR C O 1
ATOM 2050 N N . VAL C 1 6 ? 24.106 18.583 -12.313 1.000 24.794 4 VAL C N 1
ATOM 2051 C CA . VAL C 1 6 ? 24.590 19.959 -12.011 1.000 24.017 4 VAL C CA 1
ATOM 2052 C C . VAL C 1 6 ? 23.609 20.592 -11.022 1.000 23.962 4 VAL C C 1
ATOM 2053 O O . VAL C 1 6 ? 22.464 20.895 -11.415 1.000 25.650 4 VAL C O 1
ATOM 2057 N N . ASN C 1 7 ? 24.058 20.775 -9.781 1.000 20.990 5 ASN C N 1
ATOM 2058 C CA . ASN C 1 7 ? 23.212 21.295 -8.678 1.000 18.343 5 ASN C CA 1
ATOM 2059 C C . ASN C 1 7 ? 23.000 22.789 -8.862 1.000 20.509 5 ASN C C 1
ATOM 2060 O O . ASN C 1 7 ? 23.894 23.503 -9.326 1.000 23.296 5 ASN C O 1
ATOM 2065 N N . PRO C 1 8 ? 21.804 23.304 -8.506 1.000 20.573 6 PRO C N 1
ATOM 2066 C CA . PRO C 1 8 ? 21.563 24.742 -8.555 1.000 21.506 6 PRO C CA 1
ATOM 2067 C C . PRO C 1 8 ? 22.385 25.453 -7.470 1.000 23.143 6 PRO C C 1
ATOM 2068 O O . PRO C 1 8 ? 22.586 24.879 -6.410 1.000 26.171 6 PRO C O 1
ATOM 2072 N N . GLU C 1 9 ? 22.827 26.674 -7.768 1.000 23.717 7 GLU C N 1
ATOM 2073 C CA . GLU C 1 9 ? 23.724 27.498 -6.918 1.000 24.447 7 GLU C CA 1
ATOM 2074 C C . GLU C 1 9 ? 23.001 28.815 -6.642 1.000 23.990 7 GLU C C 1
ATOM 2075 O O . GLU C 1 9 ? 23.125 29.750 -7.448 1.000 28.334 7 GLU C O 1
ATOM 2081 N N . GLY C 1 10 ? 22.246 28.866 -5.550 1.000 20.647 8 GLY C N 1
ATOM 2082 C CA . GLY C 1 10 ? 21.331 29.983 -5.270 1.000 21.298 8 GLY C CA 1
ATOM 2083 C C . GLY C 1 10 ? 22.001 31.067 -4.457 1.000 19.127 8 GLY C C 1
ATOM 2084 O O . GLY C 1 10 ? 22.929 30.770 -3.696 1.000 19.525 8 GLY C O 1
ATOM 2085 N N . LYS C 1 11 ? 21.511 32.292 -4.601 1.000 17.374 9 LYS C N 1
ATOM 2086 C CA . LYS C 1 11 ? 22.007 33.472 -3.867 1.000 19.367 9 LYS C CA 1
ATOM 2087 C C . LYS C 1 11 ? 20.823 34.401 -3.635 1.000 18.517 9 LYS C C 1
ATOM 2088 O O . LYS C 1 11 ? 20.008 34.579 -4.565 1.000 20.745 9 LYS C O 1
ATOM 2094 N N . ILE C 1 12 ? 20.733 34.947 -2.429 1.000 18.221 10 ILE C N 1
ATOM 2095 C CA . ILE C 1 12 ? 19.695 35.950 -2.073 1.000 18.616 10 ILE C CA 1
ATOM 2096 C C . ILE C 1 12 ? 20.397 37.221 -1.602 1.000 17.098 10 ILE C C 1
ATOM 2097 O O . ILE C 1 12 ? 21.342 37.131 -0.798 1.000 18.852 10 ILE C O 1
ATOM 2102 N N . SER C 1 13 ? 19.952 38.354 -2.130 1.000 15.849 11 SER C N 1
ATOM 2103 C CA . SER C 1 13 ? 20.156 39.689 -1.522 1.000 16.996 11 SER C CA 1
ATOM 2104 C C . SER C 1 13 ? 18.779 40.222 -1.147 1.000 15.616 11 SER C C 1
ATOM 2105 O O . SER C 1 13 ? 17.761 39.666 -1.594 1.000 15.379 11 SER C O 1
ATOM 2108 N N . THR C 1 14 ? 18.744 41.232 -0.303 1.000 15.275 12 THR C N 1
ATOM 2109 C CA . THR C 1 14 ? 17.481 41.754 0.230 1.000 13.999 12 THR C CA 1
ATOM 2110 C C . THR C 1 14 ? 17.518 43.275 0.307 1.000 15.029 12 THR C C 1
ATOM 2111 O O . THR C 1 14 ? 18.593 43.878 0.310 1.000 17.348 12 THR C O 1
ATOM 2115 N N . THR C 1 15 ? 16.335 43.857 0.373 1.000 15.102 13 THR C N 1
ATOM 2116 C CA . THR C 1 15 ? 16.131 45.298 0.629 1.000 14.815 13 THR C CA 1
ATOM 2117 C C . THR C 1 15 ? 14.936 45.433 1.559 1.000 14.400 13 THR C C 1
ATOM 2118 O O . THR C 1 15 ? 13.833 45.019 1.156 1.000 17.980 13 THR C O 1
ATOM 2122 N N . VAL C 1 16 ? 15.147 45.971 2.754 1.000 14.591 14 VAL C N 1
ATOM 2123 C CA . VAL C 1 16 ? 14.023 46.245 3.683 1.000 14.462 14 VAL C CA 1
ATOM 2124 C C . VAL C 1 16 ? 13.448 47.643 3.411 1.000 15.071 14 VAL C C 1
ATOM 2125 O O . VAL C 1 16 ? 14.202 48.580 3.106 1.000 15.223 14 VAL C O 1
ATOM 2129 N N . LYS C 1 17 ? 12.124 47.749 3.515 1.000 14.731 15 LYS C N 1
ATOM 2130 C CA . LYS C 1 17 ? 11.367 49.014 3.557 1.000 16.395 15 LYS C CA 1
ATOM 2131 C C . LYS C 1 17 ? 10.606 49.023 4.883 1.000 16.338 15 LYS C C 1
ATOM 2132 O O . LYS C 1 17 ? 9.884 48.075 5.137 1.000 18.580 15 LYS C O 1
ATOM 2138 N N . ALA C 1 18 ? 10.837 50.024 5.723 1.000 15.160 16 ALA C N 1
ATOM 2139 C CA . ALA C 1 18 ? 10.204 50.163 7.050 1.000 15.632 16 ALA C CA 1
ATOM 2140 C C . ALA C 1 18 ? 9.454 51.503 7.096 1.000 17.794 16 ALA C C 1
ATOM 2141 O O . ALA C 1 18 ? 10.100 52.520 6.875 1.000 20.241 16 ALA C O 1
ATOM 2143 N N . ASP C 1 19 ? 8.128 51.485 7.314 1.000 18.911 17 ASP C N 1
ATOM 2144 C CA . ASP C 1 19 ? 7.241 52.691 7.252 1.000 22.331 17 ASP C CA 1
ATOM 2145 C C . ASP C 1 19 ? 7.677 53.555 6.047 1.000 23.292 17 ASP C C 1
ATOM 2146 O O . ASP C 1 19 ? 7.866 54.781 6.208 1.000 26.706 17 ASP C O 1
ATOM 2151 N N . ASP C 1 20 ? 7.820 52.922 4.872 1.000 23.639 18 ASP C N 1
ATOM 2152 C CA . ASP C 1 20 ? 8.006 53.565 3.537 1.000 24.280 18 ASP C CA 1
ATOM 2153 C C . ASP C 1 20 ? 9.459 54.011 3.310 1.000 21.021 18 ASP C C 1
ATOM 2154 O O . ASP C 1 20 ? 9.734 54.547 2.226 1.000 24.005 18 ASP C O 1
ATOM 2159 N N . SER C 1 21 ? 10.349 53.821 4.286 1.000 18.034 19 SER C N 1
ATOM 2160 C CA A SER C 1 21 ? 11.794 54.129 4.145 0.800 17.547 19 SER C CA 1
ATOM 2161 C CA B SER C 1 21 ? 11.799 54.129 4.158 0.200 17.252 19 SER C CA 1
ATOM 2162 C C . SER C 1 21 ? 12.543 52.901 3.616 1.000 16.871 19 SER C C 1
ATOM 2163 O O . SER C 1 21 ? 12.489 51.867 4.261 1.000 18.950 19 SER C O 1
ATOM 2168 N N . THR C 1 22 ? 13.221 53.034 2.476 1.000 18.264 20 THR C N 1
ATOM 2169 C CA . THR C 1 22 ? 13.960 51.919 1.834 1.000 17.697 20 THR C CA 1
ATOM 2170 C C . THR C 1 22 ? 15.434 51.979 2.240 1.000 16.285 20 THR C C 1
ATOM 2171 O O . THR C 1 22 ? 16.060 53.047 2.119 1.000 20.463 20 THR C O 1
ATOM 2175 N N . ALA C 1 23 ? 15.962 50.863 2.728 1.000 15.657 21 ALA C N 1
ATOM 2176 C CA . ALA C 1 23 ? 17.369 50.748 3.168 1.000 16.060 21 ALA C CA 1
ATOM 2177 C C . ALA C 1 23 ? 18.281 50.560 1.955 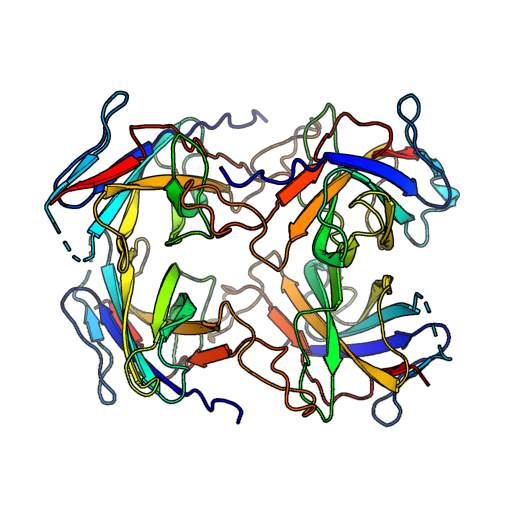1.000 16.221 21 ALA C C 1
ATOM 2178 O O . ALA C 1 23 ? 17.791 50.164 0.884 1.000 19.316 21 ALA C O 1
ATOM 2180 N N . SER C 1 24 ? 19.576 50.818 2.127 1.000 17.736 22 SER C N 1
ATOM 2181 C CA . SER C 1 24 ? 20.593 50.603 1.071 1.000 18.905 22 SER C CA 1
ATOM 2182 C C . SER C 1 24 ? 21.926 50.185 1.690 1.000 19.110 22 SER C C 1
ATOM 2183 O O . SER C 1 24 ? 22.079 50.334 2.918 1.000 18.918 22 SER C O 1
ATOM 2186 N N . GLU C 1 25 ? 22.857 49.730 0.844 1.000 21.109 23 GLU C N 1
ATOM 2187 C CA . GLU C 1 25 ? 24.216 49.277 1.248 1.000 23.808 23 GLU C CA 1
ATOM 2188 C C . GLU C 1 25 ? 24.879 50.333 2.141 1.000 25.241 23 GLU C C 1
ATOM 2189 O O . GLU C 1 25 ? 25.632 49.930 3.048 1.000 26.690 23 GLU C O 1
ATOM 2191 N N . THR C 1 26 ? 24.625 51.628 1.894 1.000 23.665 24 THR C N 1
ATOM 2192 C CA . THR C 1 26 ? 25.347 52.753 2.553 1.000 26.081 24 THR C CA 1
ATOM 2193 C C . THR C 1 26 ? 24.472 53.447 3.602 1.000 26.187 24 THR C C 1
ATOM 2194 O O . THR C 1 26 ? 25.036 54.239 4.348 1.000 32.854 24 THR C O 1
ATOM 2198 N N . ALA C 1 27 ? 23.164 53.167 3.678 1.000 25.105 25 ALA C N 1
ATOM 2199 C CA . ALA C 1 27 ? 22.247 53.877 4.603 1.000 23.588 25 ALA C CA 1
ATOM 2200 C C . ALA C 1 27 ? 21.115 52.966 5.100 1.000 20.525 25 ALA C C 1
ATOM 2201 O O . ALA C 1 27 ? 20.308 52.489 4.273 1.000 25.703 25 ALA C O 1
ATOM 2203 N N . LEU C 1 28 ? 21.060 52.763 6.417 1.000 21.387 26 LEU C N 1
ATOM 2204 C CA . LEU C 1 28 ? 19.906 52.147 7.122 1.000 20.817 26 LEU C CA 1
ATOM 2205 C C . LEU C 1 28 ? 18.642 52.887 6.700 1.000 17.782 26 LEU C C 1
ATOM 2206 O O . LEU C 1 28 ? 18.695 54.113 6.537 1.000 21.197 26 LEU C O 1
ATOM 2211 N N . ALA C 1 29 ? 17.539 52.164 6.557 1.000 16.630 27 ALA C N 1
ATOM 2212 C CA . ALA C 1 29 ? 16.190 52.761 6.520 1.000 17.363 27 ALA C CA 1
ATOM 2213 C C . ALA C 1 29 ? 15.947 53.468 7.855 1.000 18.138 27 ALA C C 1
ATOM 2214 O O . ALA C 1 29 ? 16.353 52.943 8.890 1.000 20.317 27 ALA C O 1
ATOM 2216 N N . GLU C 1 30 ? 15.330 54.640 7.825 1.000 21.312 28 GLU C N 1
ATOM 2217 C CA . GLU C 1 30 ? 15.052 55.418 9.060 1.000 20.493 28 GLU C CA 1
ATOM 2218 C C . GLU C 1 30 ? 13.540 55.516 9.241 1.000 21.437 28 GLU C C 1
ATOM 2219 O O . GLU C 1 30 ? 12.836 55.814 8.264 1.000 24.176 28 GLU C O 1
ATOM 2225 N N . VAL C 1 31 ? 13.082 55.259 10.457 1.000 19.826 29 VAL C N 1
ATOM 2226 C CA . VAL C 1 31 ? 11.657 55.374 10.862 1.000 21.785 29 VAL C CA 1
ATOM 2227 C C . VAL C 1 31 ? 11.578 56.457 11.935 1.000 22.918 29 VAL C C 1
ATOM 2228 O O . VAL C 1 31 ? 12.310 56.333 12.926 1.000 23.814 29 VAL C O 1
ATOM 2232 N N . ALA C 1 32 ? 10.738 57.479 11.732 1.000 25.691 30 ALA C N 1
ATOM 2233 C CA . ALA C 1 32 ? 10.521 58.569 12.706 1.000 27.977 30 ALA C CA 1
ATOM 2234 C C . ALA C 1 32 ? 9.703 58.025 13.878 1.000 27.123 30 ALA C C 1
ATOM 2235 O O . ALA C 1 32 ? 8.683 57.347 13.632 1.000 29.267 30 ALA C O 1
ATOM 2237 N N . GLU C 1 33 ? 10.137 58.324 15.103 1.000 28.120 31 GLU C N 1
ATOM 2238 C CA . GLU C 1 33 ? 9.428 57.961 16.357 1.000 29.558 31 GLU C CA 1
ATOM 2239 C C . GLU C 1 33 ? 7.964 58.417 16.269 1.000 30.469 31 GLU C C 1
ATOM 2240 O O . GLU C 1 33 ? 7.108 57.709 16.814 1.000 30.831 31 GLU C O 1
ATOM 2246 N N . ALA C 1 34 ? 7.694 59.550 15.603 1.000 30.813 32 ALA C N 1
ATOM 2247 C CA . ALA C 1 34 ? 6.340 60.124 15.407 1.000 32.321 32 ALA C CA 1
ATOM 2248 C C . ALA C 1 34 ? 5.420 59.164 14.635 1.000 31.040 32 ALA C C 1
ATOM 2249 O O . ALA C 1 34 ? 4.187 59.289 14.803 1.000 36.348 32 ALA C O 1
ATOM 2251 N N . SER C 1 35 ? 5.967 58.260 13.812 1.000 31.994 33 SER C N 1
ATOM 2252 C CA . SER C 1 35 ? 5.179 57.333 12.953 1.000 31.006 33 SER C CA 1
ATOM 2253 C C . SER C 1 35 ? 4.942 55.972 13.632 1.000 28.081 33 SER C C 1
ATOM 2254 O O . SER C 1 35 ? 4.192 55.179 13.054 1.000 30.235 33 SER C O 1
ATOM 2257 N N . VAL C 1 36 ? 5.543 55.682 14.791 1.000 25.115 34 VAL C N 1
ATOM 2258 C CA . VAL C 1 36 ? 5.547 54.294 15.346 1.000 25.046 34 VAL C CA 1
ATOM 2259 C C . VAL C 1 36 ? 4.415 54.089 16.361 1.000 24.824 34 VAL C C 1
ATOM 2260 O O . VAL C 1 36 ? 4.380 53.008 16.970 1.000 22.809 34 VAL C O 1
ATOM 2264 N N . GLY C 1 37 ? 3.497 55.042 16.530 1.000 25.019 35 GLY C N 1
ATOM 2265 C CA . GLY C 1 37 ? 2.375 54.882 17.478 1.000 23.453 35 GLY C CA 1
ATOM 2266 C C . GLY C 1 37 ? 1.527 53.652 17.176 1.000 21.707 35 GLY C C 1
ATOM 2267 O O . GLY C 1 37 ? 0.970 53.060 18.138 1.000 22.022 35 GLY C O 1
ATOM 2268 N N . ASP C 1 38 ? 1.437 53.277 15.897 1.000 22.090 36 ASP C N 1
ATOM 2269 C CA . ASP C 1 38 ? 0.637 52.130 15.390 1.000 23.530 36 ASP C CA 1
ATOM 2270 C C . ASP C 1 38 ? 1.556 50.986 14.939 1.000 24.391 36 ASP C C 1
ATOM 2271 O O . ASP C 1 38 ? 1.115 50.156 14.129 1.000 28.226 36 ASP C O 1
ATOM 2276 N N . GLY C 1 39 ? 2.781 50.928 15.461 1.000 21.887 37 GLY C N 1
ATOM 2277 C CA . GLY C 1 39 ? 3.802 49.949 15.051 1.000 24.166 37 GLY C CA 1
ATOM 2278 C C . GLY C 1 39 ? 4.522 50.367 13.778 1.000 23.070 37 GLY C C 1
ATOM 2279 O O . GLY C 1 39 ? 4.406 51.538 13.359 1.000 23.601 37 GLY C O 1
ATOM 2280 N N . VAL C 1 40 ? 5.284 49.440 13.203 1.000 18.312 38 VAL C N 1
ATOM 2281 C CA . VAL C 1 40 ? 6.121 49.691 12.003 1.000 18.414 38 VAL C CA 1
ATOM 2282 C C . VAL C 1 40 ? 5.744 48.667 10.933 1.000 17.436 38 VAL C C 1
ATOM 2283 O O . VAL C 1 40 ? 5.825 47.472 11.214 1.000 19.224 38 VAL C O 1
ATOM 2287 N N . ALA C 1 41 ? 5.346 49.135 9.749 1.000 18.063 39 ALA C N 1
ATOM 2288 C CA . ALA C 1 41 ? 5.085 48.288 8.567 1.000 18.983 39 ALA C CA 1
ATOM 2289 C C . ALA C 1 41 ? 6.438 47.904 7.964 1.000 17.511 39 ALA C C 1
ATOM 2290 O O . ALA C 1 41 ? 7.210 48.810 7.622 1.000 19.036 39 ALA C O 1
ATOM 2292 N N . VAL C 1 42 ? 6.736 46.611 7.903 1.000 15.832 40 VAL C N 1
ATOM 2293 C CA . VAL C 1 42 ? 8.044 46.102 7.404 1.000 15.644 40 VAL C CA 1
ATOM 2294 C C . VAL C 1 42 ? 7.783 45.240 6.167 1.000 15.707 40 VAL C C 1
ATOM 2295 O O . VAL C 1 42 ? 6.987 44.296 6.253 1.000 16.615 40 VAL C O 1
ATOM 2299 N N . VAL C 1 43 ? 8.430 45.568 5.056 1.000 15.943 41 VAL C N 1
ATOM 2300 C CA . VAL C 1 43 ? 8.361 44.763 3.807 1.000 16.726 41 VAL C CA 1
ATOM 2301 C C . VAL C 1 43 ? 9.792 44.478 3.377 1.000 16.030 41 VAL C C 1
ATOM 2302 O O . VAL C 1 43 ? 10.586 45.416 3.320 1.000 19.488 41 VAL C O 1
ATOM 2306 N N . ASP C 1 44 ? 10.105 43.213 3.124 1.000 14.854 42 ASP C N 1
ATOM 2307 C CA . ASP C 1 44 ? 11.459 42.822 2.680 1.000 15.786 42 ASP C CA 1
ATOM 2308 C C . ASP C 1 44 ? 11.375 42.300 1.259 1.000 16.646 42 ASP C C 1
ATOM 2309 O O . ASP C 1 44 ? 10.648 41.324 1.030 1.000 20.265 42 ASP C O 1
ATOM 2314 N N . THR C 1 45 ? 12.127 42.907 0.353 1.000 16.534 43 THR C N 1
ATOM 2315 C CA . THR C 1 45 ? 12.242 42.406 -1.031 1.000 16.493 43 THR C CA 1
ATOM 2316 C C . THR C 1 45 ? 13.413 41.436 -1.071 1.000 16.204 43 THR C C 1
ATOM 2317 O O . THR C 1 45 ? 14.504 41.781 -0.585 1.000 18.194 43 THR C O 1
ATOM 2321 N N . ILE C 1 46 ? 13.144 40.253 -1.598 1.000 15.638 44 ILE C N 1
ATOM 2322 C CA . ILE C 1 46 ? 14.140 39.175 -1.767 1.000 16.101 44 ILE C CA 1
ATOM 2323 C C . ILE C 1 46 ? 14.513 39.168 -3.246 1.000 16.251 44 ILE C C 1
ATOM 2324 O O . ILE C 1 46 ? 13.634 38.960 -4.095 1.000 18.377 44 ILE C O 1
ATOM 2329 N N . HIS C 1 47 ? 15.774 39.459 -3.525 1.000 15.715 45 HIS C N 1
ATOM 2330 C CA . HIS C 1 47 ? 16.350 39.422 -4.886 1.000 16.126 45 HIS C CA 1
ATOM 2331 C C . HIS C 1 47 ? 17.050 38.073 -5.009 1.000 15.615 45 HIS C C 1
ATOM 2332 O O . HIS C 1 47 ? 18.095 37.880 -4.366 1.000 18.459 45 HIS C O 1
ATOM 2339 N N . TYR C 1 48 ? 16.462 37.139 -5.736 1.000 16.294 46 TYR C N 1
ATOM 2340 C CA . TYR C 1 48 ? 16.998 35.761 -5.802 1.000 16.532 46 TYR C CA 1
ATOM 2341 C C . TYR C 1 48 ? 17.611 35.520 -7.179 1.000 17.256 46 TYR C C 1
ATOM 2342 O O . TYR C 1 48 ? 17.128 36.063 -8.175 1.000 17.899 46 TYR C O 1
ATOM 2351 N N . THR C 1 49 ? 18.676 34.724 -7.198 1.000 18.217 47 THR C N 1
ATOM 2352 C CA . THR C 1 49 ? 19.344 34.214 -8.418 1.000 18.342 47 THR C CA 1
ATOM 2353 C C . THR C 1 49 ? 19.688 32.746 -8.178 1.000 16.512 47 THR C C 1
ATOM 2354 O O . THR C 1 49 ? 19.848 32.349 -6.994 1.000 18.109 47 THR C O 1
ATOM 2358 N N . GLY C 1 50 ? 19.760 31.957 -9.248 1.000 17.600 48 GLY C N 1
ATOM 2359 C CA . GLY C 1 50 ? 20.191 30.553 -9.173 1.000 18.314 48 GLY C CA 1
ATOM 2360 C C . GLY C 1 50 ? 19.210 29.662 -8.437 1.000 17.612 48 GLY C C 1
ATOM 2361 O O . GLY C 1 50 ? 19.629 28.597 -7.952 1.000 18.319 48 GLY C O 1
ATOM 2362 N N . LEU C 1 51 ? 17.940 30.046 -8.375 1.000 16.249 49 LEU C N 1
ATOM 2363 C CA . LEU C 1 51 ? 16.878 29.116 -7.943 1.000 17.322 49 LEU C CA 1
ATOM 2364 C C . LEU C 1 51 ? 16.433 28.323 -9.168 1.000 16.707 49 LEU C C 1
ATOM 2365 O O . LEU C 1 51 ? 17.050 28.488 -10.257 1.000 19.648 49 LEU C O 1
ATOM 2370 N N . VAL C 1 52 ? 15.450 27.447 -8.996 1.000 17.432 50 VAL C N 1
ATOM 2371 C CA . VAL C 1 52 ? 14.982 26.574 -10.107 1.000 18.030 50 VAL C CA 1
ATOM 2372 C C . VAL C 1 52 ? 13.627 27.099 -10.578 1.000 18.698 50 VAL C C 1
ATOM 2373 O O . VAL C 1 52 ? 12.660 27.083 -9.810 1.000 19.132 50 VAL C O 1
ATOM 2377 N N . GLU C 1 53 ? 13.579 27.557 -11.825 1.000 19.896 51 GLU C N 1
ATOM 2378 C CA . GLU C 1 53 ? 12.353 28.134 -12.418 1.000 20.018 51 GLU C CA 1
ATOM 2379 C C . GLU C 1 53 ? 11.168 27.177 -12.196 1.000 18.613 51 GLU C C 1
ATOM 2380 O O . GLU C 1 53 ? 11.316 25.952 -12.444 1.000 20.579 51 GLU C O 1
ATOM 2386 N N . GLY C 1 54 ? 10.035 27.722 -11.745 1.000 19.198 52 GLY C N 1
ATOM 2387 C CA . GLY C 1 54 ? 8.756 26.994 -11.615 1.000 21.471 52 GLY C CA 1
ATOM 2388 C C . GLY C 1 54 ? 8.648 26.199 -10.321 1.000 21.465 52 GLY C C 1
ATOM 2389 O O . GLY C 1 54 ? 7.607 25.537 -10.122 1.000 23.527 52 GLY C O 1
ATOM 2390 N N . LYS C 1 55 ? 9.674 26.224 -9.469 1.000 17.557 53 LYS C N 1
ATOM 2391 C CA . LYS C 1 55 ? 9.677 25.452 -8.198 1.000 17.736 53 LYS C CA 1
ATOM 2392 C C . LYS C 1 55 ? 9.221 26.340 -7.034 1.000 15.521 53 LYS C C 1
ATOM 2393 O O . LYS C 1 55 ? 9.493 27.557 -7.036 1.000 15.721 53 LYS C O 1
ATOM 2399 N N . GLU C 1 56 ? 8.525 25.728 -6.081 1.000 17.006 54 GLU C N 1
ATOM 2400 C CA . GLU C 1 56 ? 8.005 26.411 -4.875 1.000 18.456 54 GLU C CA 1
ATOM 2401 C C . GLU C 1 56 ? 9.077 26.384 -3.786 1.000 16.164 54 GLU C C 1
ATOM 2402 O O . GLU C 1 56 ? 9.753 25.346 -3.616 1.000 16.061 54 GLU C O 1
ATOM 2408 N N . TYR C 1 57 ? 9.189 27.493 -3.065 1.000 15.260 55 TYR C N 1
ATOM 2409 C CA . TYR C 1 57 ? 10.104 27.669 -1.915 1.000 14.505 55 TYR C CA 1
ATOM 2410 C C . TYR C 1 57 ? 9.292 28.103 -0.700 1.000 14.021 55 TYR C C 1
ATOM 2411 O O . TYR C 1 57 ? 8.441 29.000 -0.823 1.000 15.944 55 TYR C O 1
ATOM 2420 N N . ASP C 1 58 ? 9.564 27.455 0.425 1.000 15.807 56 ASP C N 1
ATOM 2421 C CA . ASP C 1 58 ? 9.163 27.917 1.771 1.000 16.729 56 ASP C CA 1
ATOM 2422 C C . ASP C 1 58 ? 10.108 29.064 2.123 1.000 14.531 56 ASP C C 1
ATOM 2423 O O . ASP C 1 58 ? 11.310 28.829 2.231 1.000 16.063 56 ASP C O 1
ATOM 2428 N N . VAL C 1 59 ? 9.585 30.277 2.187 1.000 14.134 57 VAL C N 1
ATOM 2429 C CA . VAL C 1 59 ? 10.363 31.501 2.493 1.000 14.019 57 VAL C CA 1
ATOM 2430 C C . VAL C 1 59 ? 10.044 31.910 3.923 1.000 14.181 57 VAL C C 1
ATOM 2431 O O . VAL C 1 59 ? 8.862 31.975 4.270 1.000 15.861 57 VAL C O 1
ATOM 2435 N N . THR C 1 60 ? 11.080 32.112 4.736 1.000 13.824 58 THR C N 1
ATOM 2436 C CA . THR C 1 60 ? 10.942 32.564 6.137 1.000 14.997 58 THR C CA 1
ATOM 2437 C C . THR C 1 60 ? 11.762 33.834 6.318 1.000 14.847 58 THR C C 1
ATOM 2438 O O . THR C 1 60 ? 12.981 33.782 6.104 1.000 16.128 58 THR C O 1
ATOM 2442 N N . GLY C 1 61 ? 11.098 34.938 6.637 1.000 13.848 59 GLY C N 1
ATOM 2443 C CA . GLY C 1 61 ? 11.737 36.186 7.056 1.000 13.508 59 GLY C CA 1
ATOM 2444 C C . GLY C 1 61 ? 11.673 36.321 8.555 1.000 12.578 59 GLY C C 1
ATOM 2445 O O . GLY C 1 61 ? 10.607 36.090 9.138 1.000 14.346 59 GLY C O 1
ATOM 2446 N N . THR C 1 62 ? 12.775 36.730 9.159 1.000 13.351 60 THR C N 1
ATOM 2447 C CA . THR C 1 62 ? 12.861 36.941 10.611 1.000 13.629 60 THR C CA 1
ATOM 2448 C C . THR C 1 62 ? 13.417 38.339 10.866 1.000 14.382 60 THR C C 1
ATOM 2449 O O . THR C 1 62 ? 14.422 38.701 10.246 1.000 15.279 60 THR C O 1
ATOM 2453 N N . LEU C 1 63 ? 12.789 39.068 11.778 1.000 12.471 61 LEU C N 1
ATOM 2454 C CA . LEU C 1 63 ? 13.229 40.421 12.178 1.000 13.534 61 LEU C CA 1
ATOM 2455 C C . LEU C 1 63 ? 13.906 40.323 13.544 1.000 13.802 61 LEU C C 1
ATOM 2456 O O . LEU C 1 63 ? 13.280 39.852 14.480 1.000 15.539 61 LEU C O 1
ATOM 2461 N N . TYR C 1 64 ? 15.161 40.739 13.626 1.000 14.320 62 TYR C N 1
ATOM 2462 C CA . TYR C 1 64 ? 15.938 40.716 14.884 1.000 14.897 62 TYR C CA 1
ATOM 2463 C C . TYR C 1 64 ? 16.405 42.120 15.245 1.000 15.551 62 TYR C C 1
ATOM 2464 O O . TYR C 1 64 ? 16.841 42.851 14.367 1.000 16.472 62 TYR C O 1
ATOM 2473 N N . GLU C 1 65 ? 16.416 42.434 16.534 1.000 17.161 63 GLU C N 1
ATOM 2474 C CA . GLU C 1 65 ? 17.232 43.551 17.059 1.000 17.722 63 GLU C CA 1
ATOM 2475 C C . GLU C 1 65 ? 18.692 43.145 16.909 1.000 17.829 63 GLU C C 1
ATOM 2476 O O . GLU C 1 65 ? 19.034 41.997 17.251 1.000 18.848 63 GLU C O 1
ATOM 2482 N N A VAL C 1 66 ? 19.517 44.067 16.414 0.500 19.017 64 VAL C N 1
ATOM 2483 N N B VAL C 1 66 ? 19.520 44.048 16.386 0.500 19.209 64 VAL C N 1
ATOM 2484 C CA A VAL C 1 66 ? 20.967 43.836 16.176 0.500 21.320 64 VAL C CA 1
ATOM 2485 C CA B VAL C 1 66 ? 20.978 43.806 16.202 0.500 21.447 64 VAL C CA 1
ATOM 2486 C C A VAL C 1 66 ? 21.756 44.982 16.813 0.500 22.892 64 VAL C C 1
ATOM 2487 C C B VAL C 1 66 ? 21.755 44.972 16.813 0.500 23.128 64 VAL C C 1
ATOM 2488 O O A VAL C 1 66 ? 21.308 46.141 16.726 0.500 23.304 64 VAL C O 1
ATOM 2489 O O B VAL C 1 66 ? 21.299 46.126 16.707 0.500 23.776 64 VAL C O 1
ATOM 2496 N N . LYS C 1 67 ? 22.873 44.651 17.459 1.000 25.354 65 LYS C N 1
ATOM 2497 C CA . LYS C 1 67 ? 23.825 45.644 1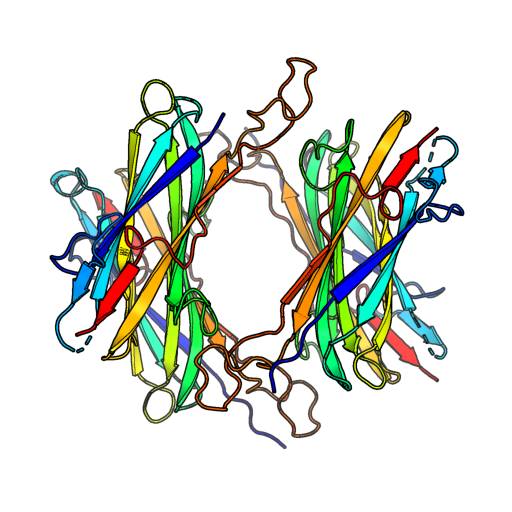8.001 1.000 30.592 65 LYS C CA 1
ATOM 2498 C C . LYS C 1 67 ? 25.235 45.118 17.734 1.000 31.758 65 LYS C C 1
ATOM 2499 O O . LYS C 1 67 ? 25.550 44.010 18.214 1.000 32.336 65 LYS C O 1
ATOM 2505 N N . ASP C 1 68 ? 26.014 45.866 16.949 1.000 34.988 66 ASP C N 1
ATOM 2506 C CA . ASP C 1 68 ? 27.433 45.557 16.636 1.000 38.706 66 ASP C CA 1
ATOM 2507 C C . ASP C 1 68 ? 27.534 44.128 16.087 1.000 38.710 66 ASP C C 1
ATOM 2508 O O . ASP C 1 68 ? 28.453 43.407 16.513 1.000 41.969 66 ASP C O 1
ATOM 2510 N N . GLY C 1 69 ? 26.603 43.727 15.209 1.000 36.628 67 GLY C N 1
ATOM 2511 C CA . GLY C 1 69 ? 26.653 42.444 14.481 1.000 34.934 67 GLY C CA 1
ATOM 2512 C C . GLY C 1 69 ? 26.265 41.253 15.346 1.000 31.093 67 GLY C C 1
ATOM 2513 O O . GLY C 1 69 ? 26.568 40.109 14.949 1.000 32.023 67 GLY C O 1
ATOM 2514 N N . VAL C 1 70 ? 25.598 41.496 16.477 1.000 31.117 68 VAL C N 1
ATOM 2515 C CA . VAL C 1 70 ? 25.068 40.434 17.382 1.000 31.346 68 VAL C CA 1
ATOM 2516 C C . VAL C 1 70 ? 23.546 40.595 17.456 1.000 28.824 68 VAL C C 1
ATOM 2517 O O . VAL C 1 70 ? 23.076 41.732 17.641 1.000 28.186 68 VAL C O 1
ATOM 2521 N N . VAL C 1 71 ? 22.813 39.491 17.305 1.000 28.748 69 VAL C N 1
ATOM 2522 C CA . VAL C 1 71 ? 21.338 39.434 17.508 1.000 26.773 69 VAL C CA 1
ATOM 2523 C C . VAL C 1 71 ? 21.066 39.596 19.004 1.000 26.517 69 VAL C C 1
ATOM 2524 O O . VAL C 1 71 ? 21.692 38.874 19.799 1.000 31.066 69 VAL C O 1
ATOM 2528 N N . VAL C 1 72 ? 20.171 40.522 19.358 1.000 23.622 70 VAL C N 1
ATOM 2529 C CA . VAL C 1 72 ? 19.787 40.848 20.762 1.000 23.714 70 VAL C CA 1
ATOM 2530 C C . VAL C 1 72 ? 18.402 40.260 21.032 1.000 22.546 70 VAL C C 1
ATOM 2531 O O . VAL C 1 72 ? 17.420 40.735 20.432 1.000 23.875 70 VAL C O 1
ATOM 2535 N N . GLY C 1 73 ? 18.322 39.265 21.910 1.000 24.055 71 GLY C N 1
ATOM 2536 C CA . GLY C 1 73 ? 17.048 38.666 22.341 1.000 24.891 71 GLY C CA 1
ATOM 2537 C C . GLY C 1 73 ? 16.411 37.829 21.249 1.000 24.190 71 GLY C C 1
ATOM 2538 O O . GLY C 1 73 ? 17.105 37.460 20.271 1.000 30.061 71 GLY C O 1
ATOM 2539 N N . ASP C 1 74 ? 15.127 37.528 21.428 1.000 26.003 72 ASP C N 1
ATOM 2540 C CA . ASP C 1 74 ? 14.321 36.656 20.537 1.000 27.087 72 ASP C CA 1
ATOM 2541 C C . ASP C 1 74 ? 13.898 37.463 19.304 1.000 20.286 72 ASP C C 1
ATOM 2542 O O . ASP C 1 74 ? 13.886 38.695 19.367 1.000 20.522 72 ASP C O 1
ATOM 2547 N N . ALA C 1 75 ? 13.556 36.785 18.217 1.000 19.830 73 ALA C N 1
ATOM 2548 C CA . ALA C 1 75 ? 12.974 37.413 17.011 1.000 19.215 73 ALA C CA 1
ATOM 2549 C C . ALA C 1 75 ? 11.828 38.331 17.435 1.000 16.821 73 ALA C C 1
ATOM 2550 O O . ALA C 1 75 ? 11.034 37.930 18.324 1.000 19.541 73 ALA C O 1
ATOM 2552 N N . LYS C 1 76 ? 11.719 39.486 16.779 1.000 16.636 74 LYS C N 1
ATOM 2553 C CA . LYS C 1 76 ? 10.611 40.450 16.980 1.000 18.490 74 LYS C CA 1
ATOM 2554 C C . LYS C 1 76 ? 9.400 40.038 16.146 1.000 18.488 74 LYS C C 1
ATOM 2555 O O . LYS C 1 76 ? 8.269 40.397 16.517 1.000 22.599 74 LYS C O 1
ATOM 2561 N N . ALA C 1 77 ? 9.633 39.361 15.029 1.000 17.543 75 ALA C N 1
ATOM 2562 C CA . ALA C 1 77 ? 8.569 38.948 14.092 1.000 17.439 75 ALA C CA 1
ATOM 2563 C C . ALA C 1 77 ? 9.136 37.909 13.151 1.000 14.567 75 ALA C C 1
ATOM 2564 O O . ALA C 1 77 ? 10.322 38.000 12.815 1.000 14.759 75 ALA C O 1
ATOM 2566 N N . THR C 1 78 ? 8.304 36.969 12.741 1.000 15.644 76 THR C N 1
ATOM 2567 C CA A THR C 1 78 ? 8.619 36.047 11.624 0.500 16.310 76 THR C CA 1
ATOM 2568 C CA B THR C 1 78 ? 8.612 36.037 11.629 0.500 16.463 76 THR C CA 1
ATOM 2569 C C . THR C 1 78 ? 7.424 36.060 10.669 1.000 14.979 76 THR C C 1
ATOM 2570 O O . THR C 1 78 ? 6.267 36.210 11.136 1.000 15.466 76 THR C O 1
ATOM 2577 N N . LYS C 1 79 ? 7.719 35.944 9.393 1.000 14.586 77 LYS C N 1
ATOM 2578 C CA . LYS C 1 79 ? 6.706 35.863 8.329 1.000 14.014 77 LYS C CA 1
ATOM 2579 C C . LYS C 1 79 ? 7.171 34.762 7.389 1.000 13.955 77 LYS C C 1
ATOM 2580 O O . LYS C 1 79 ? 8.349 34.765 7.013 1.000 16.026 77 LYS C O 1
ATOM 2586 N N . THR C 1 80 ? 6.269 33.863 7.041 1.000 13.316 78 THR C N 1
ATOM 2587 C CA . THR C 1 80 ? 6.523 32.816 6.034 1.000 15.761 78 THR C CA 1
ATOM 2588 C C . THR C 1 80 ? 5.541 32.961 4.880 1.000 15.789 78 THR C C 1
ATOM 2589 O O . THR C 1 80 ? 4.413 33.479 5.058 1.000 17.876 78 THR C O 1
ATOM 2593 N N . ALA C 1 81 ? 5.987 32.483 3.733 1.000 14.581 79 ALA C N 1
ATOM 2594 C CA . ALA C 1 81 ? 5.230 32.464 2.474 1.000 15.823 79 ALA C CA 1
ATOM 2595 C C . ALA C 1 81 ? 5.680 31.265 1.663 1.000 15.453 79 ALA C C 1
ATOM 2596 O O . ALA C 1 81 ? 6.753 30.689 1.946 1.000 15.669 79 ALA C O 1
ATOM 2598 N N . VAL C 1 82 ? 4.877 30.911 0.677 1.000 16.478 80 VAL C N 1
ATOM 2599 C CA . VAL C 1 82 ? 5.220 29.859 -0.311 1.000 17.317 80 VAL C CA 1
ATOM 2600 C C . VAL C 1 82 ? 5.253 30.579 -1.649 1.000 16.900 80 VAL C C 1
ATOM 2601 O O . VAL C 1 82 ? 4.200 31.090 -2.084 1.000 21.000 80 VAL C O 1
ATOM 2605 N N . LEU C 1 83 ? 6.443 30.688 -2.222 1.000 16.355 81 LEU C N 1
ATOM 2606 C CA . LEU C 1 83 ? 6.677 31.560 -3.389 1.000 17.879 81 LEU C CA 1
ATOM 2607 C C . LEU C 1 83 ? 7.343 30.738 -4.485 1.000 17.644 81 LEU C C 1
ATOM 2608 O O . LEU C 1 83 ? 8.100 29.830 -4.165 1.000 18.177 81 LEU C O 1
ATOM 2613 N N . THR C 1 84 ? 7.027 31.054 -5.736 1.000 17.882 82 THR C N 1
ATOM 2614 C CA . THR C 1 84 ? 7.479 30.287 -6.912 1.000 16.637 82 THR C CA 1
ATOM 2615 C C . THR C 1 84 ? 8.600 31.082 -7.579 1.000 16.100 82 THR C C 1
ATOM 2616 O O . THR C 1 84 ? 8.430 32.295 -7.795 1.000 17.224 82 THR C O 1
ATOM 2620 N N . ALA C 1 85 ? 9.700 30.421 -7.897 1.000 17.250 83 ALA C N 1
ATOM 2621 C CA . ALA C 1 85 ? 10.822 31.039 -8.633 1.000 17.259 83 ALA C CA 1
ATOM 2622 C C . ALA C 1 85 ? 10.383 31.312 -10.070 1.000 17.662 83 ALA C C 1
ATOM 2623 O O . ALA C 1 85 ? 9.753 30.437 -10.691 1.000 20.288 83 ALA C O 1
ATOM 2625 N N . GLY C 1 86 ? 10.704 32.507 -10.555 1.000 18.460 84 GLY C N 1
ATOM 2626 C CA . GLY C 1 86 ? 10.330 32.984 -11.894 1.000 20.609 84 GLY C CA 1
ATOM 2627 C C . GLY C 1 86 ? 11.360 32.611 -12.939 1.000 21.723 84 GLY C C 1
ATOM 2628 O O . GLY C 1 86 ? 12.231 31.747 -12.672 1.000 22.967 84 GLY C O 1
ATOM 2629 N N . LYS C 1 87 ? 11.251 33.261 -14.096 1.000 24.500 85 LYS C N 1
ATOM 2630 C CA . LYS C 1 87 ? 12.024 32.965 -15.324 1.000 26.588 85 LYS C CA 1
ATOM 2631 C C . LYS C 1 87 ? 13.514 32.829 -14.979 1.000 24.909 85 LYS C C 1
ATOM 2632 O O . LYS C 1 87 ? 14.067 33.744 -14.321 1.000 24.664 85 LYS C O 1
ATOM 2638 N N . ASP C 1 88 ? 14.128 31.716 -15.389 1.000 25.310 86 ASP C N 1
ATOM 2639 C CA . ASP C 1 88 ? 15.593 31.475 -15.280 1.000 26.692 86 ASP C CA 1
ATOM 2640 C C . ASP C 1 88 ? 16.005 31.377 -13.803 1.000 23.459 86 ASP C C 1
ATOM 2641 O O . ASP C 1 88 ? 17.213 31.438 -13.522 1.000 23.922 86 ASP C O 1
ATOM 2646 N N . GLY C 1 89 ? 15.054 31.228 -12.878 1.000 19.560 87 GLY C N 1
ATOM 2647 C CA . GLY C 1 89 ? 15.369 31.090 -11.445 1.000 19.687 87 GLY C CA 1
ATOM 2648 C C . GLY C 1 89 ? 15.903 32.378 -10.851 1.000 19.047 87 GLY C C 1
ATOM 2649 O O . GLY C 1 89 ? 16.597 32.307 -9.832 1.000 19.285 87 GLY C O 1
ATOM 2650 N N . LYS C 1 90 ? 15.571 33.519 -11.451 1.000 19.120 88 LYS C N 1
ATOM 2651 C CA . LYS C 1 90 ? 15.952 34.869 -10.963 1.000 19.122 88 LYS C CA 1
ATOM 2652 C C . LYS C 1 90 ? 14.702 35.737 -10.911 1.000 20.147 88 LYS C C 1
ATOM 2653 O O . LYS C 1 90 ? 13.812 35.583 -11.787 1.000 23.396 88 LYS C O 1
ATOM 2655 N N . GLY C 1 91 ? 14.663 36.627 -9.928 1.000 19.360 89 GLY C N 1
ATOM 2656 C CA . GLY C 1 91 ? 13.634 37.667 -9.817 1.000 20.729 89 GLY C CA 1
ATOM 2657 C C . GLY C 1 91 ? 13.549 38.216 -8.416 1.000 19.220 89 GLY C C 1
ATOM 2658 O O . GLY C 1 91 ? 14.529 38.112 -7.655 1.000 19.304 89 GLY C O 1
ATOM 2659 N N . ASP C 1 92 ? 12.407 38.823 -8.121 1.000 17.803 90 ASP C N 1
ATOM 2660 C CA . ASP C 1 92 ? 12.123 39.507 -6.841 1.000 19.604 90 ASP C CA 1
ATOM 2661 C C . ASP C 1 92 ? 10.889 38.862 -6.220 1.000 18.956 90 ASP C C 1
ATOM 2662 O O . ASP C 1 92 ? 9.898 38.608 -6.955 1.000 20.695 90 ASP C O 1
ATOM 2667 N N . TRP C 1 93 ? 10.946 38.648 -4.911 1.000 16.516 91 TRP C N 1
ATOM 2668 C CA . TRP C 1 93 ? 9.772 38.353 -4.062 1.000 17.006 91 TRP C CA 1
ATOM 2669 C C . TRP C 1 93 ? 9.603 39.483 -3.049 1.000 16.597 91 TRP C C 1
ATOM 2670 O O . TRP C 1 93 ? 10.604 39.930 -2.504 1.000 20.522 91 TRP C O 1
ATOM 2681 N N . GLU C 1 94 ? 8.376 39.917 -2.794 1.000 18.562 92 GLU C N 1
ATOM 2682 C CA . GLU C 1 94 ? 8.096 40.881 -1.704 1.000 21.729 92 GLU C CA 1
ATOM 2683 C C . GLU C 1 94 ? 7.522 40.076 -0.543 1.000 24.612 92 GLU C C 1
ATOM 2684 O O . GLU C 1 94 ? 6.492 39.410 -0.734 1.000 31.290 92 GLU C O 1
ATOM 2690 N N . LEU C 1 95 ? 8.198 40.080 0.600 1.000 19.390 93 LEU C N 1
ATOM 2691 C CA . LEU C 1 95 ? 7.677 39.425 1.819 1.000 18.568 93 LEU C CA 1
ATOM 2692 C C . LEU C 1 95 ? 7.220 40.523 2.772 1.000 17.431 93 LEU C C 1
ATOM 2693 O O . LEU C 1 95 ? 8.072 41.237 3.338 1.000 19.268 93 LEU C O 1
ATOM 2698 N N . ASP C 1 96 ? 5.905 40.675 2.891 1.000 19.104 94 ASP C N 1
ATOM 2699 C CA . ASP C 1 96 ? 5.277 41.711 3.741 1.000 17.773 94 ASP C CA 1
ATOM 2700 C C . ASP C 1 96 ? 5.110 41.111 5.137 1.000 19.734 94 ASP C C 1
ATOM 2701 O O . ASP C 1 96 ? 4.350 40.144 5.276 1.000 23.410 94 ASP C O 1
ATOM 2706 N N . PHE C 1 97 ? 5.801 41.658 6.134 1.000 16.289 95 PHE C N 1
ATOM 2707 C CA . PHE C 1 97 ? 5.647 41.265 7.556 1.000 18.582 95 PHE C CA 1
ATOM 2708 C C . PHE C 1 97 ? 4.359 41.866 8.125 1.000 19.587 95 PHE C C 1
ATOM 2709 O O . PHE C 1 97 ? 3.965 41.479 9.226 1.000 24.118 95 PHE C O 1
ATOM 2717 N N . GLY C 1 98 ? 3.770 42.840 7.433 1.000 19.001 96 GLY C N 1
ATOM 2718 C CA . GLY C 1 98 ? 2.715 43.696 7.993 1.000 21.132 96 GLY C CA 1
ATOM 2719 C C . GLY C 1 98 ? 3.241 44.537 9.144 1.000 20.868 96 GLY C C 1
ATOM 2720 O O . GLY C 1 98 ? 4.458 44.758 9.239 1.000 22.089 96 GLY C O 1
ATOM 2721 N N . THR C 1 99 ? 2.343 44.987 10.008 1.000 20.857 97 THR C N 1
ATOM 2722 C CA . THR C 1 99 ? 2.670 45.782 11.214 1.000 22.057 97 THR C CA 1
ATOM 2723 C C . THR C 1 99 ? 3.437 44.912 12.208 1.000 20.383 97 THR C C 1
ATOM 2724 O O . THR C 1 99 ? 2.974 43.791 12.533 1.000 22.537 97 THR C O 1
ATOM 2728 N N . VAL C 1 100 ? 4.564 45.431 12.687 1.000 17.864 98 VAL C N 1
ATOM 2729 C CA . VAL C 1 100 ? 5.331 44.845 13.813 1.000 17.412 98 VAL C CA 1
ATOM 2730 C C . VAL C 1 100 ? 5.220 45.802 14.994 1.000 17.987 98 VAL C C 1
ATOM 2731 O O . VAL C 1 100 ? 5.596 46.958 14.837 1.000 17.428 98 VAL C O 1
ATOM 2735 N N . GLU C 1 101 ? 4.691 45.318 16.116 1.000 20.379 99 GLU C N 1
ATOM 2736 C CA . GLU C 1 101 ? 4.580 46.071 17.389 1.000 23.254 99 GLU C CA 1
ATOM 2737 C C . GLU C 1 101 ? 5.815 45.771 18.246 1.000 23.105 99 GLU C C 1
ATOM 2738 O O . GLU C 1 101 ? 6.438 44.714 18.044 1.000 26.129 99 GLU C O 1
ATOM 2744 N N . GLY C 1 102 ? 6.120 46.654 19.196 1.000 25.700 100 GLY C N 1
ATOM 2745 C CA . GLY C 1 102 ? 7.093 46.380 20.267 1.000 26.345 100 GLY C CA 1
ATOM 2746 C C . GLY C 1 102 ? 8.517 46.733 19.888 1.000 24.464 100 GLY C C 1
ATOM 2747 O O . GLY C 1 102 ? 9.417 46.407 20.676 1.000 29.928 100 GLY C O 1
ATOM 2748 N N . LEU C 1 103 ? 8.741 47.386 18.748 1.000 23.906 101 LEU C N 1
ATOM 2749 C CA . LEU C 1 103 ? 10.093 47.887 18.394 1.000 22.935 101 LEU C CA 1
ATOM 2750 C C . LEU C 1 103 ? 10.365 49.164 19.187 1.000 23.369 101 LEU C C 1
ATOM 2751 O O . LEU C 1 103 ? 9.407 49.890 19.531 1.000 29.793 101 LEU C O 1
ATOM 2756 N N . GLU C 1 104 ? 11.630 49.398 19.517 1.000 24.251 102 GLU C N 1
ATOM 2757 C CA . GLU C 1 104 ? 12.032 50.460 20.470 1.000 26.555 102 GLU C CA 1
ATOM 2758 C C . GLU C 1 104 ? 12.810 51.554 19.740 1.000 25.941 102 GLU C C 1
ATOM 2759 O O . GLU C 1 104 ? 13.646 51.239 18.870 1.000 22.299 102 GLU C O 1
ATOM 2765 N N . VAL C 1 105 ? 12.557 52.797 20.144 1.000 30.287 103 VAL C N 1
ATOM 2766 C CA . VAL C 1 105 ? 13.261 54.016 19.661 1.000 30.639 103 VAL C CA 1
ATOM 2767 C C . VAL C 1 105 ? 14.755 53.848 19.959 1.000 29.616 103 VAL C C 1
ATOM 2768 O O . VAL C 1 105 ? 15.090 53.403 21.079 1.000 33.524 103 VAL C O 1
ATOM 2772 N N . GLY C 1 106 ? 15.605 54.185 18.985 1.000 29.295 104 GLY C N 1
ATOM 2773 C CA . GLY C 1 106 ? 17.072 54.175 19.116 1.000 32.213 104 GLY C CA 1
ATOM 2774 C C . GLY C 1 106 ? 17.685 52.828 18.771 1.000 29.437 104 GLY C C 1
ATOM 2775 O O . GLY C 1 106 ? 18.914 52.759 18.697 1.000 31.951 104 GLY C O 1
ATOM 2776 N N . LYS C 1 107 ? 16.882 51.783 18.567 1.000 26.683 105 LYS C N 1
ATOM 2777 C CA . LYS C 1 107 ? 17.417 50.420 18.323 1.000 26.993 105 LYS C CA 1
ATOM 2778 C C . LYS C 1 107 ? 17.398 50.144 16.819 1.000 26.851 105 LYS C C 1
ATOM 2779 O O . LYS C 1 107 ? 16.565 50.741 16.113 1.000 26.341 105 LYS C O 1
ATOM 2785 N N . SER C 1 108 ? 18.329 49.307 16.364 1.000 23.979 106 SER C N 1
ATOM 2786 C CA . SER C 1 108 ? 18.461 48.860 14.957 1.000 24.488 106 SER C CA 1
ATOM 2787 C C . SER C 1 108 ? 17.904 47.449 14.828 1.000 19.035 106 SER C C 1
ATOM 2788 O O . SER C 1 108 ? 18.110 46.621 15.739 1.000 19.525 106 SER C O 1
ATOM 2791 N N . TYR C 1 109 ? 17.254 47.185 13.702 1.000 15.209 107 TYR C N 1
ATOM 2792 C CA . TYR C 1 109 ? 16.599 45.894 13.419 1.000 14.004 107 TYR C CA 1
ATOM 2793 C C . TYR C 1 109 ? 17.004 45.431 12.030 1.000 14.708 107 TYR C C 1
ATOM 2794 O O . TYR C 1 109 ? 17.053 46.232 11.106 1.000 17.519 107 TYR C O 1
ATOM 2803 N N . VAL C 1 110 ? 17.268 44.144 11.904 1.000 13.368 108 VAL C N 1
ATOM 2804 C CA . VAL C 1 110 ? 17.716 43.554 10.624 1.000 13.779 108 VAL C CA 1
ATOM 2805 C C . VAL C 1 110 ? 16.754 42.435 10.241 1.000 13.053 108 VAL C C 1
ATOM 2806 O O . VAL C 1 110 ? 16.296 41.688 11.113 1.000 14.789 108 VAL C O 1
ATOM 2810 N N . VAL C 1 111 ? 16.528 42.290 8.946 1.000 13.006 109 VAL C N 1
ATOM 2811 C CA . VAL C 1 111 ? 15.757 41.156 8.386 1.000 13.885 109 VAL C CA 1
ATOM 2812 C C . VAL C 1 111 ? 16.740 40.074 7.931 1.000 13.443 109 VAL C C 1
ATOM 2813 O O . VAL C 1 111 ? 17.700 40.396 7.192 1.000 15.267 109 VAL C O 1
ATOM 2817 N N . TYR C 1 112 ? 16.500 38.841 8.379 1.000 13.010 110 TYR C N 1
ATOM 2818 C CA . TYR C 1 112 ? 17.129 37.588 7.896 1.000 13.271 110 TYR C CA 1
ATOM 2819 C C . TYR C 1 112 ? 16.122 36.895 6.980 1.000 12.943 110 TYR C C 1
ATOM 2820 O O . TYR C 1 112 ? 14.904 36.943 7.264 1.000 15.313 110 TYR C O 1
ATOM 2829 N N . GLU C 1 113 ? 16.606 36.261 5.921 1.000 14.146 111 GLU C N 1
ATOM 2830 C CA . GLU C 1 113 ? 15.748 35.528 4.962 1.000 14.204 111 GLU C CA 1
ATOM 2831 C C . GLU C 1 113 ? 16.305 34.127 4.750 1.000 14.112 111 GLU C C 1
ATOM 2832 O O . GLU C 1 113 ? 17.536 33.954 4.720 1.000 15.538 111 GLU C O 1
ATOM 2838 N N . LYS C 1 114 ? 15.407 33.165 4.614 1.000 14.819 112 LYS C N 1
ATOM 2839 C CA . LYS C 1 114 ? 15.723 31.771 4.240 1.000 16.202 112 LYS C CA 1
ATOM 2840 C C . LYS C 1 114 ? 14.692 31.322 3.203 1.000 16.308 112 LYS C C 1
ATOM 2841 O O . LYS C 1 114 ? 13.505 31.609 3.384 1.000 18.019 112 LYS C O 1
ATOM 2847 N N . ALA C 1 115 ? 15.131 30.641 2.156 1.000 15.057 113 ALA C N 1
ATOM 2848 C CA . ALA C 1 115 ? 14.250 30.002 1.155 1.000 14.637 113 ALA C CA 1
ATOM 2849 C C . ALA C 1 115 ? 14.663 28.540 1.042 1.000 14.566 113 ALA C C 1
ATOM 2850 O O . ALA C 1 115 ? 15.867 28.264 0.842 1.000 16.696 113 ALA C O 1
ATOM 2852 N N . VAL C 1 116 ? 13.707 27.640 1.223 1.000 14.617 114 VAL C N 1
ATOM 2853 C CA . VAL C 1 116 ? 13.934 26.179 1.149 1.000 15.012 114 VAL C CA 1
ATOM 2854 C C . VAL C 1 116 ? 12.928 25.604 0.159 1.000 15.018 114 VAL C C 1
ATOM 2855 O O . VAL C 1 116 ? 11.714 25.751 0.379 1.000 14.845 114 VAL C O 1
ATOM 2859 N N . SER C 1 117 ? 13.415 24.938 -0.881 1.000 15.487 115 SER C N 1
ATOM 2860 C CA . SER C 1 117 ? 12.534 24.302 -1.887 1.000 15.692 115 SER C CA 1
ATOM 2861 C C . SER C 1 117 ? 11.649 23.259 -1.200 1.000 16.021 115 SER C C 1
ATOM 2862 O O . SER C 1 117 ? 12.126 22.574 -0.269 1.000 15.932 115 SER C O 1
ATOM 2865 N N . LYS C 1 118 ? 10.412 23.119 -1.676 1.000 16.830 116 LYS C N 1
ATOM 2866 C CA . LYS C 1 118 ? 9.498 22.034 -1.250 1.000 18.308 116 LYS C CA 1
ATOM 2867 C C . LYS C 1 118 ? 9.994 20.710 -1.848 1.000 17.530 116 LYS C C 1
ATOM 2868 O O . LYS C 1 118 ? 9.897 19.674 -1.161 1.000 21.517 116 LYS C O 1
ATOM 2874 N N . GLU C 1 119 ? 10.496 20.731 -3.085 1.000 17.368 117 GLU C N 1
ATOM 2875 C CA . GLU C 1 119 ? 10.941 19.501 -3.797 1.000 18.850 117 GLU C CA 1
ATOM 2876 C C . GLU C 1 119 ? 12.446 19.280 -3.588 1.000 17.124 117 GLU C C 1
ATOM 2877 O O . GLU C 1 119 ? 13.174 20.224 -3.236 1.000 17.214 117 GLU C O 1
ATOM 2883 N N . ASN C 1 120 ? 12.903 18.058 -3.818 1.000 17.156 118 ASN C N 1
ATOM 2884 C CA . ASN C 1 120 ? 14.345 17.735 -3.807 1.000 17.351 118 ASN C CA 1
ATOM 2885 C C . ASN C 1 120 ? 14.935 18.242 -5.124 1.000 17.783 118 ASN C C 1
ATOM 2886 O O . ASN C 1 120 ? 14.530 17.741 -6.186 1.000 21.186 118 ASN C O 1
ATOM 2891 N N . LEU C 1 121 ? 15.827 19.224 -5.050 1.000 16.492 119 LEU C N 1
ATOM 2892 C CA . LEU C 1 121 ? 16.398 19.885 -6.248 1.000 17.348 119 LEU C CA 1
ATOM 2893 C C . LEU C 1 121 ? 17.911 19.682 -6.310 1.000 15.566 119 LEU C C 1
ATOM 2894 O O . LEU C 1 121 ? 18.496 20.053 -7.342 1.000 18.378 119 LEU C O 1
ATOM 2899 N N . VAL C 1 122 ? 18.504 19.087 -5.277 1.000 15.553 120 VAL C N 1
ATOM 2900 C CA . VAL C 1 122 ? 19.981 18.964 -5.139 1.000 16.072 120 VAL C CA 1
ATOM 2901 C C . VAL C 1 122 ? 20.352 17.486 -5.015 1.000 16.082 120 VAL C C 1
ATOM 2902 O O . VAL C 1 122 ? 19.765 16.784 -4.180 1.000 18.507 120 VAL C O 1
ATOM 2906 N N . ASP C 1 123 ? 21.325 17.048 -5.804 1.000 18.639 121 ASP C N 1
ATOM 2907 C CA . ASP C 1 123 ? 21.951 15.706 -5.709 1.000 19.343 121 ASP C CA 1
ATOM 2908 C C . ASP C 1 123 ? 23.225 15.840 -4.869 1.000 19.418 121 ASP C C 1
ATOM 2909 O O . ASP C 1 123 ? 24.295 16.062 -5.460 1.000 23.624 121 ASP C O 1
ATOM 2914 N N . ALA C 1 124 ? 23.110 15.724 -3.542 1.000 21.780 122 ALA C N 1
ATOM 2915 C CA . ALA C 1 124 ? 24.236 15.861 -2.587 1.000 23.395 122 ALA C CA 1
ATOM 2916 C C . ALA C 1 124 ? 25.121 14.607 -2.587 1.000 25.862 122 ALA C C 1
ATOM 2917 O O . ALA C 1 124 ? 26.299 14.733 -2.199 1.000 32.353 122 ALA C O 1
ATOM 2919 N N . ASP C 1 125 ? 24.599 13.444 -2.992 1.000 26.050 123 ASP C N 1
ATOM 2920 C CA . ASP C 1 125 ? 25.310 12.147 -2.799 1.000 29.462 123 ASP C CA 1
ATOM 2921 C C . ASP C 1 125 ? 25.839 11.579 -4.125 1.000 32.686 123 ASP C C 1
ATOM 2922 O O . ASP C 1 125 ? 26.463 10.511 -4.072 1.000 35.091 123 ASP C O 1
ATOM 2927 N N . GLY C 1 126 ? 25.575 12.235 -5.261 1.000 32.446 124 GLY C N 1
ATOM 2928 C CA . GLY C 1 126 ? 26.280 12.000 -6.539 1.000 34.999 124 GLY C CA 1
ATOM 2929 C C . GLY C 1 126 ? 25.772 10.802 -7.334 1.000 31.958 124 GLY C C 1
ATOM 2930 O O . GLY C 1 126 ? 26.524 10.338 -8.202 1.000 41.207 124 GLY C O 1
ATOM 2931 N N . ASP C 1 127 ? 24.540 10.334 -7.105 1.000 30.281 125 ASP C N 1
ATOM 2932 C CA . ASP C 1 127 ? 23.935 9.212 -7.879 1.000 33.125 125 ASP C CA 1
ATOM 2933 C C . ASP C 1 127 ? 23.026 9.769 -8.989 1.000 33.713 125 ASP C C 1
ATOM 2934 O O . ASP C 1 127 ? 22.291 8.962 -9.614 1.000 31.762 125 ASP C O 1
ATOM 2939 N N . LYS C 1 128 ? 23.052 11.091 -9.200 1.000 27.858 126 LYS C N 1
ATOM 2940 C CA . LYS C 1 128 ? 22.358 11.815 -10.306 1.000 30.678 126 LYS C CA 1
ATOM 2941 C C . LYS C 1 128 ? 20.834 11.833 -10.102 1.000 29.607 126 LYS C C 1
ATOM 2942 O O . LYS C 1 128 ? 20.112 12.151 -11.070 1.000 33.103 126 LYS C O 1
ATOM 2948 N N . LYS C 1 129 ? 20.354 11.554 -8.889 1.000 26.106 127 LYS C N 1
ATOM 2949 C CA . LYS C 1 129 ? 18.921 11.683 -8.515 1.000 28.463 127 LYS C CA 1
ATOM 2950 C C . LYS C 1 129 ? 18.841 12.680 -7.368 1.000 26.426 127 LYS C C 1
ATOM 2951 O O . LYS C 1 129 ? 19.406 12.437 -6.313 1.000 26.867 127 LYS C O 1
ATOM 2957 N N . PRO C 1 130 ? 18.187 13.850 -7.503 1.000 24.926 128 PRO C N 1
ATOM 2958 C CA . PRO C 1 130 ? 18.128 14.790 -6.383 1.000 21.820 128 PRO C CA 1
ATOM 2959 C C . PRO C 1 130 ? 17.455 14.141 -5.168 1.000 21.202 128 PRO C C 1
ATOM 2960 O O . PRO C 1 130 ? 16.472 13.419 -5.335 1.000 23.644 128 PRO C O 1
ATOM 2964 N N . GLU C 1 131 ? 17.996 14.409 -3.980 1.000 18.314 129 GLU C N 1
ATOM 2965 C CA . GLU C 1 131 ? 17.448 13.873 -2.711 1.000 17.818 129 GLU C CA 1
ATOM 2966 C C . GLU C 1 131 ? 17.449 14.943 -1.615 1.000 17.637 129 GLU C C 1
ATOM 2967 O O . GLU C 1 131 ? 17.003 14.609 -0.500 1.000 20.513 129 GLU C O 1
ATOM 2973 N N . SER C 1 132 ? 17.918 16.163 -1.905 1.000 16.436 130 SER C N 1
ATOM 2974 C CA . SER C 1 132 ? 18.047 17.255 -0.908 1.000 15.366 130 SER C CA 1
ATOM 2975 C C . SER C 1 132 ? 17.312 18.493 -1.413 1.000 14.920 130 SER C C 1
ATOM 2976 O O . SER C 1 132 ? 17.261 18.735 -2.637 1.000 16.460 130 SER C O 1
ATOM 2979 N N . LYS C 1 133 ? 16.799 19.275 -0.479 1.000 16.189 131 LYS C N 1
ATOM 2980 C CA A LYS C 1 133 ? 16.148 20.568 -0.782 0.500 16.932 131 LYS C CA 1
ATOM 2981 C CA B LYS C 1 133 ? 16.149 20.572 -0.772 0.500 17.048 131 LYS C CA 1
ATOM 2982 C C . LYS C 1 133 ? 17.243 21.576 -1.137 1.000 17.083 131 LYS C C 1
ATOM 2983 O O . LYS C 1 133 ? 18.374 21.433 -0.616 1.000 19.437 131 LYS C O 1
ATOM 2994 N N . GLN C 1 134 ? 16.927 22.526 -2.017 1.000 16.812 132 GLN C N 1
ATOM 2995 C CA . GLN C 1 134 ? 17.791 23.706 -2.212 1.000 15.898 132 GLN C CA 1
ATOM 2996 C C . GLN C 1 134 ? 17.480 24.701 -1.091 1.000 14.947 132 GLN C C 1
ATOM 2997 O O . GLN C 1 134 ? 16.321 25.141 -0.985 1.000 16.976 132 GLN C O 1
ATOM 3003 N N . GLU C 1 135 ? 18.483 25.056 -0.299 1.000 16.749 133 GLU C N 1
ATOM 3004 C CA . GLU C 1 135 ? 18.344 26.002 0.832 1.000 17.512 133 GLU C CA 1
ATOM 3005 C C . GLU C 1 135 ? 19.271 27.187 0.577 1.000 16.867 133 GLU C C 1
ATOM 3006 O O . GLU C 1 135 ? 20.474 26.981 0.388 1.000 19.241 133 GLU C O 1
ATOM 3012 N N . VAL C 1 136 ? 18.703 28.385 0.549 1.000 15.389 134 VAL C N 1
ATOM 3013 C CA . VAL C 1 136 ? 19.452 29.646 0.322 1.000 16.679 134 VAL C CA 1
ATOM 3014 C C . VAL C 1 136 ? 19.100 30.588 1.466 1.000 15.176 134 VAL C C 1
ATOM 3015 O O . VAL C 1 136 ? 17.898 30.766 1.738 1.000 17.309 134 VAL C O 1
ATOM 3019 N N . LYS C 1 137 ? 20.115 31.152 2.109 1.000 15.798 135 LYS C N 1
ATOM 3020 C CA . LYS C 1 137 ? 19.944 32.053 3.267 1.000 16.853 135 LYS C CA 1
ATOM 3021 C C . LYS C 1 137 ? 20.641 33.379 2.984 1.000 15.425 135 LYS C C 1
ATOM 3022 O O . LYS C 1 137 ? 21.722 33.388 2.344 1.000 16.524 135 LYS C O 1
ATOM 3028 N N . HIS C 1 138 ? 20.086 34.441 3.542 1.000 13.172 136 HIS C N 1
ATOM 3029 C CA . HIS C 1 138 ? 20.774 35.744 3.688 1.000 13.939 136 HIS C CA 1
ATOM 3030 C C . HIS C 1 138 ? 20.561 36.226 5.120 1.000 13.645 136 HIS C C 1
ATOM 3031 O O . HIS C 1 138 ? 19.481 36.742 5.437 1.000 14.617 136 HIS C O 1
ATOM 3038 N N . GLU C 1 139 ? 21.560 36.003 5.967 1.000 14.499 137 GLU C N 1
ATOM 3039 C CA . GLU C 1 139 ? 21.486 36.239 7.426 1.000 15.399 137 GLU C CA 1
ATOM 3040 C C . GLU C 1 139 ? 22.711 37.067 7.793 1.000 16.027 137 GLU C C 1
ATOM 3041 O O . GLU C 1 139 ? 23.651 36.528 8.391 1.000 18.002 137 GLU C O 1
ATOM 3047 N N . ASN C 1 140 ? 22.730 38.323 7.367 1.000 16.040 138 ASN C N 1
ATOM 3048 C CA . ASN C 1 140 ? 23.918 39.182 7.551 1.000 17.133 138 ASN C CA 1
ATOM 3049 C C . ASN C 1 140 ? 23.544 40.345 8.463 1.000 17.015 138 ASN C C 1
ATOM 3050 O O . ASN C 1 140 ? 22.875 41.281 8.041 1.000 15.430 138 ASN C O 1
ATOM 3055 N N . PRO C 1 141 ? 23.977 40.320 9.743 1.000 18.811 139 PRO C N 1
ATOM 3056 C CA . PRO C 1 141 ? 23.629 41.381 10.691 1.000 19.447 139 PRO C CA 1
ATOM 3057 C C . PRO C 1 141 ? 24.290 42.731 10.364 1.000 21.055 139 PRO C C 1
ATOM 3058 O O . PRO C 1 141 ? 23.902 43.714 10.957 1.000 23.941 139 PRO C O 1
ATOM 3062 N N . ALA C 1 142 ? 25.260 42.740 9.441 1.000 20.520 140 ALA C N 1
ATOM 3063 C CA . ALA C 1 142 ? 26.036 43.932 9.014 1.000 24.148 140 ALA C CA 1
ATOM 3064 C C . ALA C 1 142 ? 25.488 44.515 7.702 1.000 22.147 140 ALA C C 1
ATOM 3065 O O . ALA C 1 142 ? 26.054 45.508 7.215 1.000 24.286 140 ALA C O 1
ATOM 3067 N N . ASP C 1 143 ? 24.437 43.921 7.125 1.000 18.229 141 ASP C N 1
ATOM 3068 C CA . ASP C 1 143 ? 23.914 44.365 5.806 1.000 18.075 141 ASP C CA 1
ATOM 3069 C C . ASP C 1 143 ? 22.945 45.524 6.045 1.000 17.216 141 ASP C C 1
ATOM 3070 O O . ASP C 1 143 ? 21.794 45.286 6.449 1.000 17.238 141 ASP C O 1
ATOM 3075 N N . LYS C 1 144 ? 23.408 46.750 5.822 1.000 15.544 142 LYS C N 1
ATOM 3076 C CA . LYS C 1 144 ? 22.591 47.959 6.059 1.000 17.178 142 LYS C CA 1
ATOM 3077 C C . LYS C 1 144 ? 21.355 47.952 5.166 1.000 15.644 142 LYS C C 1
ATOM 3078 O O . LYS C 1 144 ? 20.369 48.556 5.579 1.000 15.309 142 LYS C O 1
ATOM 3084 N N . SER C 1 145 ? 21.403 47.321 3.990 1.000 15.306 143 SER C N 1
ATOM 3085 C CA . SER C 1 145 ? 20.228 47.273 3.081 1.000 15.048 143 SER C CA 1
ATOM 3086 C C . SER C 1 145 ? 19.109 46.419 3.686 1.000 14.000 143 SER C C 1
ATOM 3087 O O . SER C 1 145 ? 18.004 46.487 3.158 1.000 13.781 143 SER C O 1
ATOM 3090 N N . GLN C 1 146 ? 19.389 45.629 4.730 1.000 13.512 144 GLN C N 1
ATOM 3091 C CA . GLN C 1 146 ? 18.374 44.801 5.429 1.000 13.017 144 GLN C CA 1
ATOM 3092 C C . GLN C 1 146 ? 18.035 45.411 6.787 1.000 14.162 144 GLN C C 1
ATOM 3093 O O . GLN C 1 146 ? 17.336 44.741 7.552 1.000 14.553 144 GLN C O 1
ATOM 3098 N N . THR C 1 147 ? 18.511 46.622 7.083 1.000 14.652 145 THR C N 1
ATOM 3099 C CA . THR C 1 147 ? 18.471 47.176 8.460 1.000 16.074 145 THR C CA 1
ATOM 3100 C C . THR C 1 147 ? 17.642 48.458 8.476 1.000 15.305 145 THR C C 1
ATOM 3101 O O . THR C 1 147 ? 17.680 49.221 7.499 1.000 15.328 145 THR C O 1
ATOM 3105 N N . PHE C 1 148 ? 16.937 48.695 9.579 1.000 15.034 146 PHE C N 1
ATOM 3106 C CA . PHE C 1 148 ? 16.307 50.002 9.838 1.000 15.464 146 PHE C CA 1
ATOM 3107 C C . PHE C 1 148 ? 16.516 50.391 11.295 1.000 14.422 146 PHE C C 1
ATOM 3108 O O . PHE C 1 148 ? 16.755 49.535 12.168 1.000 15.912 146 PHE C O 1
ATOM 3116 N N . ILE C 1 149 ? 16.421 51.690 11.535 1.000 15.294 147 ILE C N 1
ATOM 3117 C CA . ILE C 1 149 ? 16.565 52.281 12.892 1.000 18.283 147 ILE C CA 1
ATOM 3118 C C . ILE C 1 149 ? 15.350 53.167 13.139 1.000 17.599 147 ILE C C 1
ATOM 3119 O O . ILE C 1 149 ? 14.897 53.830 12.199 1.000 20.258 147 ILE C O 1
ATOM 3124 N N . ILE C 1 150 ? 14.845 53.173 14.369 1.000 19.982 148 ILE C N 1
ATOM 3125 C CA . ILE C 1 150 ? 13.773 54.110 14.798 1.000 21.701 148 ILE C CA 1
ATOM 3126 C C . ILE C 1 150 ? 14.466 55.315 15.441 1.000 22.401 148 ILE C C 1
ATOM 3127 O O . ILE C 1 150 ? 15.114 55.128 16.478 1.000 25.512 148 ILE C O 1
ATOM 3132 N N . LYS C 1 151 ? 14.356 56.488 14.812 1.000 25.580 149 LYS C N 1
ATOM 3133 C CA . LYS C 1 151 ? 15.071 57.739 15.193 1.000 30.866 149 LYS C CA 1
ATOM 3134 C C . LYS C 1 151 ? 14.190 58.556 16.144 1.000 36.150 149 LYS C C 1
ATOM 3135 O O . LYS C 1 151 ? 13.008 58.728 15.849 1.000 37.533 149 LYS C O 1
ATOM 3137 N N . TYR D 1 5 ? 28.028 42.646 35.281 1.000 46.110 3 TYR D N 1
ATOM 3138 C CA . TYR D 1 5 ? 27.604 41.315 34.744 1.000 41.897 3 TYR D CA 1
ATOM 3139 C C . TYR D 1 5 ? 28.587 40.857 33.662 1.000 42.980 3 TYR D C 1
ATOM 3140 O O . TYR D 1 5 ? 28.717 41.545 32.630 1.000 50.807 3 TYR D O 1
ATOM 3149 N N . VAL D 1 6 ? 29.238 39.715 33.886 1.000 36.856 4 VAL D N 1
ATOM 3150 C CA . VAL D 1 6 ? 30.158 39.066 32.909 1.000 37.519 4 VAL D CA 1
ATOM 3151 C C . VAL D 1 6 ? 29.352 38.035 32.111 1.000 30.430 4 VAL D C 1
ATOM 3152 O O . VAL D 1 6 ? 28.766 37.123 32.728 1.000 32.329 4 VAL D O 1
ATOM 3156 N N . ASN D 1 7 ? 29.341 38.160 30.785 1.000 27.534 5 ASN D N 1
ATOM 3157 C CA . ASN D 1 7 ? 28.651 37.189 29.898 1.000 26.171 5 ASN D CA 1
ATOM 3158 C C . ASN D 1 7 ? 29.370 35.851 29.972 1.000 26.398 5 ASN D C 1
ATOM 3159 O O . ASN D 1 7 ? 30.596 35.814 30.014 1.000 26.527 5 ASN D O 1
ATOM 3164 N N . PRO D 1 8 ? 28.626 34.722 29.974 1.000 24.383 6 PRO D N 1
ATOM 3165 C CA . PRO D 1 8 ? 29.243 33.405 29.854 1.000 25.090 6 PRO D CA 1
ATOM 3166 C C . PRO D 1 8 ? 29.720 33.209 28.411 1.000 23.544 6 PRO D C 1
ATOM 3167 O O . PRO D 1 8 ? 29.095 33.736 27.506 1.000 26.061 6 PRO D O 1
ATOM 3171 N N . GLU D 1 9 ? 30.833 32.498 28.246 1.000 22.469 7 GLU D N 1
ATOM 3172 C CA . GLU D 1 9 ? 31.517 32.295 26.941 1.000 23.687 7 GLU D CA 1
ATOM 3173 C C . GLU D 1 9 ? 31.604 30.790 26.705 1.000 22.653 7 GLU D C 1
ATOM 3174 O O . GLU D 1 9 ? 32.566 30.164 27.182 1.000 23.439 7 GLU D O 1
ATOM 3180 N N . GLY D 1 10 ? 30.598 30.245 26.025 1.000 21.121 8 GLY D N 1
ATOM 3181 C CA . GLY D 1 10 ? 30.380 28.798 25.898 1.000 19.896 8 GLY D CA 1
ATOM 3182 C C . GLY D 1 10 ? 31.029 28.211 24.664 1.000 16.817 8 GLY D C 1
ATOM 3183 O O . GLY D 1 10 ? 31.125 28.896 23.640 1.000 20.498 8 GLY D O 1
ATOM 3184 N N . LYS D 1 11 ? 31.408 26.943 24.763 1.000 18.337 9 LYS D N 1
ATOM 3185 C CA . LYS D 1 11 ? 31.973 26.160 23.644 1.000 18.040 9 LYS D CA 1
ATOM 3186 C C . LYS D 1 11 ? 31.560 24.708 23.846 1.000 17.255 9 LYS D C 1
ATOM 3187 O O . LYS D 1 11 ? 31.579 24.219 24.997 1.000 18.894 9 LYS D O 1
ATOM 3193 N N A ILE D 1 12 ? 31.192 24.049 22.748 0.500 15.752 10 ILE D N 1
ATOM 3194 N N B ILE D 1 12 ? 31.180 24.023 22.771 0.500 15.874 10 ILE D N 1
ATOM 3195 C CA A ILE D 1 12 ? 30.897 22.592 22.716 0.500 16.748 10 ILE D CA 1
ATOM 3196 C CA B ILE D 1 12 ? 30.922 22.560 22.840 0.500 17.104 10 ILE D CA 1
ATOM 3197 C C A ILE D 1 12 ? 31.848 21.920 21.731 0.500 15.879 10 ILE D C 1
ATOM 3198 C C B ILE D 1 12 ? 31.701 21.859 21.731 0.500 16.622 10 ILE D C 1
ATOM 3199 O O A ILE D 1 12 ? 32.182 22.524 20.691 0.500 17.832 10 ILE D O 1
ATOM 3200 O O B ILE D 1 12 ? 31.754 22.373 20.597 0.500 18.738 10 ILE D O 1
ATOM 3209 N N . SER D 1 13 ? 32.288 20.718 22.090 1.000 17.332 11 SER D N 1
ATOM 3210 C CA . SER D 1 13 ? 32.805 19.713 21.146 1.000 18.957 11 SER D CA 1
ATOM 3211 C C . SER D 1 13 ? 32.055 18.421 21.434 1.000 16.502 11 SER D C 1
ATOM 3212 O O . SER D 1 13 ? 31.326 18.323 22.461 1.000 16.650 11 SER D O 1
ATOM 3215 N N . THR D 1 14 ? 32.185 17.462 20.545 1.000 15.660 12 THR D N 1
ATOM 3216 C CA . THR D 1 14 ? 31.423 16.208 20.657 1.000 15.794 12 THR D CA 1
ATOM 3217 C C . THR D 1 14 ? 32.303 15.008 20.332 1.000 17.183 12 THR D C 1
ATOM 3218 O O . THR D 1 14 ? 33.347 15.147 19.663 1.000 18.972 12 THR D O 1
ATOM 3222 N N . THR D 1 15 ? 31.846 13.858 20.800 1.000 16.413 13 THR D N 1
ATOM 3223 C CA . THR D 1 15 ? 32.403 12.528 20.476 1.000 17.028 13 THR D CA 1
ATOM 3224 C C . THR D 1 15 ? 31.213 11.590 20.308 1.000 15.621 13 THR D C 1
ATOM 3225 O O . THR D 1 15 ? 30.439 11.427 21.267 1.000 17.533 13 THR D O 1
ATOM 3229 N N . VAL D 1 16 ? 31.083 11.007 19.123 1.000 15.107 14 VAL D N 1
ATOM 3230 C CA . VAL D 1 16 ? 30.015 10.018 18.839 1.000 15.473 14 VAL D CA 1
ATOM 3231 C C . VAL D 1 16 ? 30.551 8.617 19.141 1.000 15.450 14 VAL D C 1
ATOM 3232 O O . VAL D 1 16 ? 31.730 8.327 18.877 1.000 15.298 14 VAL D O 1
ATOM 3236 N N . LYS D 1 17 ? 29.691 7.802 19.737 1.000 15.566 15 LYS D N 1
ATOM 3237 C CA . LYS D 1 17 ? 29.878 6.344 19.867 1.000 16.662 15 LYS D CA 1
ATOM 3238 C C . LYS D 1 17 ? 28.731 5.688 19.099 1.000 16.100 15 LYS D C 1
ATOM 3239 O O . LYS D 1 17 ? 27.568 6.040 19.329 1.000 18.775 15 LYS D O 1
ATOM 3245 N N . ALA D 1 18 ? 29.064 4.802 18.175 1.000 15.313 16 ALA D N 1
ATOM 3246 C CA . ALA D 1 18 ? 28.086 4.084 17.335 1.000 15.624 16 ALA D CA 1
ATOM 3247 C C . ALA D 1 18 ? 28.309 2.599 17.585 1.000 17.801 16 ALA D C 1
ATOM 3248 O O . ALA D 1 18 ? 29.435 2.148 17.367 1.000 17.016 16 ALA D O 1
ATOM 3250 N N . ASP D 1 19 ? 27.295 1.902 18.093 1.000 19.143 17 ASP D N 1
ATOM 3251 C CA . ASP D 1 19 ? 27.449 0.513 18.597 1.000 20.823 17 ASP D CA 1
ATOM 3252 C C . ASP D 1 19 ? 28.666 0.515 19.541 1.000 22.563 17 ASP D C 1
ATOM 3253 O O . ASP D 1 19 ? 28.659 1.333 20.463 1.000 24.712 17 ASP D O 1
ATOM 3258 N N . ASP D 1 20 ? 29.692 -0.313 19.325 1.000 24.928 18 ASP D N 1
ATOM 3259 C CA . ASP D 1 20 ? 30.820 -0.444 20.293 1.000 27.438 18 ASP D CA 1
ATOM 3260 C C . ASP D 1 20 ? 31.933 0.568 19.993 1.000 25.450 18 ASP D C 1
ATOM 3261 O O . ASP D 1 20 ? 32.954 0.518 20.710 1.000 32.145 18 ASP D O 1
ATOM 3263 N N . SER D 1 21 ? 31.787 1.415 18.969 1.000 19.768 19 SER D N 1
ATOM 3264 C CA . SER D 1 21 ? 32.929 2.146 18.363 1.000 19.049 19 SER D CA 1
ATOM 3265 C C . SER D 1 21 ? 32.879 3.639 18.708 1.000 16.480 19 SER D C 1
ATOM 3266 O O . SER D 1 21 ? 31.866 4.293 18.398 1.000 16.240 19 SER D O 1
ATOM 3269 N N . THR D 1 22 ? 33.964 4.175 19.270 1.000 17.748 20 THR D N 1
ATOM 3270 C CA . THR D 1 22 ? 34.074 5.619 19.595 1.000 16.972 20 THR D CA 1
ATOM 3271 C C . THR D 1 22 ? 34.900 6.307 18.509 1.000 16.174 20 THR D C 1
ATOM 3272 O O . THR D 1 22 ? 35.990 5.817 18.179 1.000 20.315 20 THR D O 1
ATOM 3276 N N . ALA D 1 23 ? 34.382 7.407 17.975 1.000 14.134 21 ALA D N 1
ATOM 3277 C CA . ALA D 1 23 ? 35.096 8.281 17.025 1.000 14.713 21 ALA D CA 1
ATOM 3278 C C . ALA D 1 23 ? 36.159 9.096 17.767 1.000 16.685 21 ALA D C 1
ATOM 3279 O O . ALA D 1 23 ? 36.118 9.213 19.005 1.000 19.738 21 ALA D O 1
ATOM 3281 N N . SER D 1 24 ? 37.093 9.650 17.011 1.000 18.282 22 SER D N 1
ATOM 3282 C CA . SER D 1 24 ? 38.148 10.529 17.552 1.000 19.507 22 SER D CA 1
ATOM 3283 C C . SER D 1 24 ? 38.431 11.634 16.545 1.000 18.791 22 SER D C 1
ATOM 3284 O O . SER D 1 24 ? 37.884 11.582 15.429 1.000 17.709 22 SER D O 1
ATOM 3287 N N . GLU D 1 25 ? 39.307 12.563 16.914 1.000 20.583 23 GLU D N 1
ATOM 3288 C CA . GLU D 1 25 ? 39.578 13.761 16.089 1.000 21.107 23 GLU D CA 1
ATOM 3289 C C . GLU D 1 25 ? 39.866 13.340 14.645 1.000 18.532 23 GLU D C 1
ATOM 3290 O O . GLU D 1 25 ? 39.372 14.006 13.759 1.000 23.786 23 GLU D O 1
ATOM 3296 N N . THR D 1 26 ? 40.669 12.298 14.414 1.000 18.730 24 THR D N 1
ATOM 3297 C CA . THR D 1 26 ? 41.144 11.953 13.044 1.000 19.408 24 THR D CA 1
ATOM 3298 C C . THR D 1 26 ? 40.564 10.624 12.541 1.000 19.042 24 THR D C 1
ATOM 3299 O O . THR D 1 26 ? 41.026 10.162 11.483 1.000 22.116 24 THR D O 1
ATOM 3303 N N . ALA D 1 27 ? 39.571 10.041 13.216 1.000 18.337 25 ALA D N 1
ATOM 3304 C CA . ALA D 1 27 ? 38.992 8.742 12.795 1.000 18.679 25 ALA D CA 1
ATOM 3305 C C . ALA D 1 27 ? 37.488 8.679 13.042 1.000 16.446 25 ALA D C 1
ATOM 3306 O O . ALA D 1 27 ? 37.066 8.900 14.194 1.000 17.465 25 ALA D O 1
ATOM 3308 N N . LEU D 1 28 ? 36.716 8.325 12.008 1.000 17.810 26 LEU D N 1
ATOM 3309 C CA . LEU D 1 28 ? 35.271 8.020 12.161 1.000 16.659 26 LEU D CA 1
ATOM 3310 C C . LEU D 1 28 ? 35.146 6.801 13.065 1.000 16.620 26 LEU D C 1
ATOM 3311 O O . LEU D 1 28 ? 36.036 5.943 13.049 1.000 18.398 26 LEU D O 1
ATOM 3316 N N . ALA D 1 29 ? 34.038 6.701 13.791 1.000 15.788 27 ALA D N 1
ATOM 3317 C CA . ALA D 1 29 ? 33.596 5.429 14.387 1.000 16.131 27 ALA D CA 1
ATOM 3318 C C . ALA D 1 29 ? 33.196 4.488 13.245 1.000 16.938 27 ALA D C 1
ATOM 3319 O O . ALA D 1 29 ? 32.645 4.958 12.229 1.000 18.033 27 ALA D O 1
ATOM 3321 N N . GLU D 1 30 ? 33.470 3.202 13.400 1.000 19.561 28 GLU D N 1
ATOM 3322 C CA . GLU D 1 30 ? 33.142 2.179 12.377 1.000 22.584 28 GLU D CA 1
ATOM 3323 C C . GLU D 1 30 ? 32.199 1.158 13.007 1.000 22.730 28 GLU D C 1
ATOM 3324 O O . GLU D 1 30 ? 32.552 0.592 14.045 1.000 27.557 28 GLU D O 1
ATOM 3330 N N . VAL D 1 31 ? 31.047 0.953 12.378 1.000 22.185 29 VAL D N 1
ATOM 3331 C CA . VAL D 1 31 ? 30.018 -0.032 12.807 1.000 23.188 29 VAL D CA 1
ATOM 3332 C C . VAL D 1 31 ? 30.058 -1.228 11.854 1.000 25.054 29 VAL D C 1
ATOM 3333 O O . VAL D 1 31 ? 30.054 -0.994 10.647 1.000 23.640 29 VAL D O 1
ATOM 3337 N N . ALA D 1 32 ? 30.049 -2.453 12.394 1.000 31.538 30 ALA D N 1
ATOM 3338 C CA . ALA D 1 32 ? 29.951 -3.731 11.641 1.000 36.160 30 ALA D CA 1
ATOM 3339 C C . ALA D 1 32 ? 28.485 -4.037 11.298 1.000 40.690 30 ALA D C 1
ATOM 3340 O O . ALA D 1 32 ? 27.640 -3.963 12.217 1.000 48.328 30 ALA D O 1
ATOM 3342 N N . GLU D 1 33 ? 28.204 -4.400 10.036 1.000 41.477 31 GLU D N 1
ATOM 3343 C CA . GLU D 1 33 ? 26.854 -4.797 9.551 1.000 42.903 31 GLU D CA 1
ATOM 3344 C C . GLU D 1 33 ? 26.383 -6.024 10.338 1.000 45.198 31 GLU D C 1
ATOM 3345 O O . GLU D 1 33 ? 25.238 -5.966 10.811 1.000 50.418 31 GLU D O 1
ATOM 3347 N N . GLY D 1 39 ? 19.540 -1.978 13.415 1.000 35.235 37 GLY D N 1
ATOM 3348 C CA . GLY D 1 39 ? 19.642 -0.602 13.936 1.000 27.202 37 GLY D CA 1
ATOM 3349 C C . GLY D 1 39 ? 21.037 -0.308 14.452 1.000 26.958 37 GLY D C 1
ATOM 3350 O O . GLY D 1 39 ? 21.782 -1.261 14.729 1.000 33.065 37 GLY D O 1
ATOM 3351 N N . VAL D 1 40 ? 21.384 0.970 14.562 1.000 17.685 38 VAL D N 1
ATOM 3352 C CA . VAL D 1 40 ? 22.689 1.418 15.116 1.000 18.186 38 VAL D CA 1
ATOM 3353 C C . VAL D 1 40 ? 22.402 2.188 16.396 1.000 17.115 38 VAL D C 1
ATOM 3354 O O . VAL D 1 40 ? 21.649 3.158 16.332 1.000 16.444 38 VAL D O 1
ATOM 3358 N N . ALA D 1 41 ? 22.985 1.754 17.513 1.000 17.571 39 ALA D N 1
ATOM 3359 C CA . ALA D 1 41 ? 22.926 2.476 18.800 1.000 17.719 39 ALA D CA 1
ATOM 3360 C C . ALA D 1 41 ? 23.866 3.680 18.696 1.000 15.923 39 ALA D C 1
ATOM 3361 O O . ALA D 1 41 ? 25.044 3.465 18.431 1.000 19.874 39 ALA D O 1
ATOM 3363 N N . VAL D 1 42 ? 23.345 4.890 18.847 1.000 15.562 40 VAL D N 1
ATOM 3364 C CA . VAL D 1 42 ? 24.118 6.149 18.673 1.000 15.750 40 VAL D CA 1
ATOM 3365 C C . VAL D 1 42 ? 24.058 6.943 19.977 1.000 15.566 40 VAL D C 1
ATOM 3366 O O . VAL D 1 42 ? 22.967 7.290 20.431 1.000 16.245 40 VAL D O 1
ATOM 3370 N N . VAL D 1 43 ? 25.213 7.221 20.555 1.000 16.764 41 VAL D N 1
ATOM 3371 C CA . VAL D 1 43 ? 25.321 8.020 21.804 1.000 16.424 41 VAL D CA 1
ATOM 3372 C C . VAL D 1 43 ? 26.318 9.128 21.520 1.000 16.146 41 VAL D C 1
ATOM 3373 O O . VAL D 1 43 ? 27.456 8.816 21.156 1.000 19.478 41 VAL D O 1
ATOM 3377 N N . ASP D 1 44 ? 25.893 10.369 21.668 1.000 14.331 42 ASP D N 1
ATOM 3378 C CA . ASP D 1 44 ? 26.800 11.513 21.451 1.000 15.480 42 ASP D CA 1
ATOM 3379 C C . ASP D 1 44 ? 27.177 12.113 22.799 1.000 16.525 42 ASP D C 1
ATOM 3380 O O . ASP D 1 44 ? 26.276 12.432 23.564 1.000 20.509 42 ASP D O 1
ATOM 3385 N N . THR D 1 45 ? 28.474 12.219 23.075 1.000 16.354 43 THR D N 1
ATOM 3386 C CA . THR D 1 45 ? 28.969 12.925 24.269 1.000 18.530 43 THR D CA 1
ATOM 3387 C C . THR D 1 45 ? 29.214 14.380 23.876 1.000 16.440 43 THR D C 1
ATOM 3388 O O . THR D 1 45 ? 29.941 14.647 22.886 1.000 16.773 43 THR D O 1
ATOM 3392 N N . ILE D 1 46 ? 28.613 15.279 24.637 1.000 16.192 44 ILE D N 1
ATOM 3393 C CA . ILE D 1 46 ? 28.781 16.744 24.481 1.000 15.535 44 ILE D CA 1
ATOM 3394 C C . ILE D 1 46 ? 29.765 17.192 25.555 1.000 16.177 44 ILE D C 1
ATOM 3395 O O . ILE D 1 46 ? 29.461 17.064 26.740 1.000 17.570 44 ILE D O 1
ATOM 3400 N N . HIS D 1 47 ? 30.926 17.649 25.122 1.000 16.120 45 HIS D N 1
ATOM 3401 C CA . HIS D 1 47 ? 31.965 18.246 25.989 1.000 15.726 45 HIS D CA 1
ATOM 3402 C C . HIS D 1 47 ? 31.718 19.754 26.009 1.000 15.942 45 HIS D C 1
ATOM 3403 O O . HIS D 1 47 ? 31.890 20.385 24.963 1.000 19.426 45 HIS D O 1
ATOM 3410 N N . TYR D 1 48 ? 31.257 20.296 27.133 1.000 14.856 46 TYR D N 1
ATOM 3411 C CA . TYR D 1 48 ? 30.878 21.727 27.217 1.000 15.720 46 TYR D CA 1
ATOM 3412 C C . TYR D 1 48 ? 31.794 22.452 28.195 1.000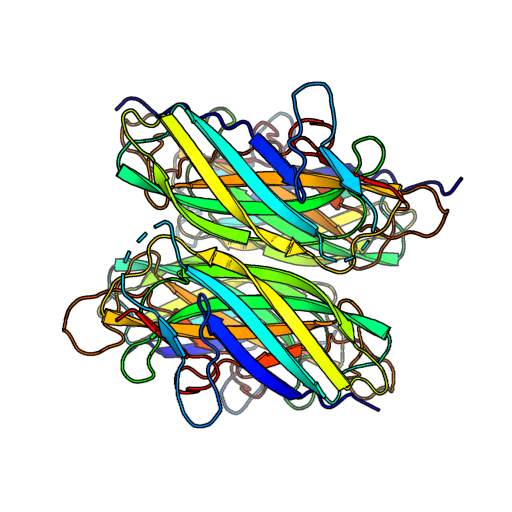 17.027 46 TYR D C 1
ATOM 3413 O O . TYR D 1 48 ? 32.228 21.866 29.202 1.000 17.145 46 TYR D O 1
ATOM 3422 N N . THR D 1 49 ? 32.097 23.700 27.863 1.000 18.426 47 THR D N 1
ATOM 3423 C CA . THR D 1 49 ? 32.814 24.649 28.750 1.000 18.847 47 THR D CA 1
ATOM 3424 C C . THR D 1 49 ? 32.108 25.998 28.656 1.000 17.974 47 THR D C 1
ATOM 3425 O O . THR D 1 49 ? 31.490 26.267 27.610 1.000 19.427 47 THR D O 1
ATOM 3429 N N . GLY D 1 50 ? 32.210 26.812 29.704 1.000 17.935 48 GLY D N 1
ATOM 3430 C CA . GLY D 1 50 ? 31.705 28.192 29.700 1.000 17.926 48 GLY D CA 1
ATOM 3431 C C . GLY D 1 50 ? 30.189 28.264 29.665 1.000 16.583 48 GLY D C 1
ATOM 3432 O O . GLY D 1 50 ? 29.669 29.288 29.223 1.000 18.933 48 GLY D O 1
ATOM 3433 N N . LEU D 1 51 ? 29.494 27.228 30.124 1.000 16.181 49 LEU D N 1
ATOM 3434 C CA . LEU D 1 51 ? 28.047 27.331 30.405 1.000 17.380 49 LEU D CA 1
ATOM 3435 C C . LEU D 1 51 ? 27.924 27.879 31.828 1.000 18.270 49 LEU D C 1
ATOM 3436 O O . LEU D 1 51 ? 28.974 28.227 32.430 1.000 21.431 49 LEU D O 1
ATOM 3441 N N . VAL D 1 52 ? 26.701 28.003 32.332 1.000 18.737 50 VAL D N 1
ATOM 3442 C CA . VAL D 1 52 ? 26.438 28.573 33.684 1.000 20.790 50 VAL D CA 1
ATOM 3443 C C . VAL D 1 52 ? 25.972 27.435 34.592 1.000 21.258 50 VAL D C 1
ATOM 3444 O O . VAL D 1 52 ? 24.898 26.872 34.339 1.000 19.922 50 VAL D O 1
ATOM 3448 N N . GLU D 1 53 ? 26.790 27.097 35.590 1.000 21.951 51 GLU D N 1
ATOM 3449 C CA . GLU D 1 53 ? 26.518 26.033 36.583 1.000 25.062 51 GLU D CA 1
ATOM 3450 C C . GLU D 1 53 ? 25.076 26.195 37.076 1.000 23.537 51 GLU D C 1
ATOM 3451 O O . GLU D 1 53 ? 24.700 27.326 37.457 1.000 25.984 51 GLU D O 1
ATOM 3457 N N . GLY D 1 54 ? 24.303 25.107 37.033 1.000 23.954 52 GLY D N 1
ATOM 3458 C CA . GLY D 1 54 ? 22.956 25.021 37.622 1.000 22.907 52 GLY D CA 1
ATOM 3459 C C . GLY D 1 54 ? 21.877 25.537 36.689 1.000 22.885 52 GLY D C 1
ATOM 3460 O O . GLY D 1 54 ? 20.702 25.497 37.092 1.000 28.063 52 GLY D O 1
ATOM 3461 N N . LYS D 1 55 ? 22.238 26.008 35.493 1.000 20.816 53 LYS D N 1
ATOM 3462 C CA . LYS D 1 55 ? 21.241 26.511 34.514 1.000 20.330 53 LYS D CA 1
ATOM 3463 C C . LYS D 1 55 ? 20.862 25.380 33.558 1.000 20.564 53 LYS D C 1
ATOM 3464 O O . LYS D 1 55 ? 21.721 24.551 33.225 1.000 19.258 53 LYS D O 1
ATOM 3470 N N . GLU D 1 56 ? 19.599 25.370 33.151 1.000 20.208 54 GLU D N 1
ATOM 3471 C CA . GLU D 1 56 ? 19.021 24.362 32.229 1.000 20.536 54 GLU D CA 1
ATOM 3472 C C . GLU D 1 56 ? 19.211 24.830 30.788 1.000 17.917 54 GLU D C 1
ATOM 3473 O O . GLU D 1 56 ? 19.062 26.036 30.521 1.000 18.209 54 GLU D O 1
ATOM 3479 N N . TYR D 1 57 ? 19.507 23.877 29.913 1.000 17.934 55 TYR D N 1
ATOM 3480 C CA . TYR D 1 57 ? 19.707 24.065 28.456 1.000 17.021 55 TYR D CA 1
ATOM 3481 C C . TYR D 1 57 ? 18.800 23.091 27.712 1.000 15.973 55 TYR D C 1
ATOM 3482 O O . TYR D 1 57 ? 18.758 21.911 28.053 1.000 18.681 55 TYR D O 1
ATOM 3491 N N . ASP D 1 58 ? 18.058 23.613 26.746 1.000 16.693 56 ASP D N 1
ATOM 3492 C CA . ASP D 1 58 ? 17.380 22.812 25.697 1.000 17.828 56 ASP D CA 1
ATOM 3493 C C . ASP D 1 58 ? 18.462 22.304 24.749 1.000 15.738 56 ASP D C 1
ATOM 3494 O O . ASP D 1 58 ? 19.086 23.122 24.075 1.000 17.784 56 ASP D O 1
ATOM 3499 N N . VAL D 1 59 ? 18.697 21.001 24.753 1.000 15.269 57 VAL D N 1
ATOM 3500 C CA . VAL D 1 59 ? 19.757 20.364 23.933 1.000 15.536 57 VAL D CA 1
ATOM 3501 C C . VAL D 1 59 ? 19.083 19.585 22.806 1.000 15.843 57 VAL D C 1
ATOM 3502 O O . VAL D 1 59 ? 18.166 18.799 23.075 1.000 18.830 57 VAL D O 1
ATOM 3506 N N . THR D 1 60 ? 19.530 19.813 21.579 1.000 15.713 58 THR D N 1
ATOM 3507 C CA . THR D 1 60 ? 19.005 19.139 20.374 1.000 16.589 58 THR D CA 1
ATOM 3508 C C . THR D 1 60 ? 20.187 18.501 19.656 1.000 15.194 58 THR D C 1
ATOM 3509 O O . THR D 1 60 ? 21.098 19.250 19.236 1.000 17.448 58 THR D O 1
ATOM 3513 N N . GLY D 1 61 ? 20.174 17.177 19.561 1.000 14.782 59 GLY D N 1
ATOM 3514 C CA . GLY D 1 61 ? 21.106 16.434 18.706 1.000 14.426 59 GLY D CA 1
ATOM 3515 C C . GLY D 1 61 ? 20.422 16.033 17.424 1.000 13.475 59 GLY D C 1
ATOM 3516 O O . GLY D 1 61 ? 19.265 15.610 17.487 1.000 13.739 59 GLY D O 1
ATOM 3517 N N . THR D 1 62 ? 21.112 16.145 16.296 1.000 13.081 60 THR D N 1
ATOM 3518 C CA . THR D 1 62 ? 20.539 15.837 14.966 1.000 13.809 60 THR D CA 1
ATOM 3519 C C . THR D 1 62 ? 21.531 14.944 14.236 1.000 12.819 60 THR D C 1
ATOM 3520 O O . THR D 1 62 ? 22.719 15.280 14.236 1.000 14.840 60 THR D O 1
ATOM 3524 N N . LEU D 1 63 ? 21.059 13.843 13.670 1.000 13.051 61 LEU D N 1
ATOM 3525 C CA . LEU D 1 63 ? 21.887 12.908 12.889 1.000 12.884 61 LEU D CA 1
ATOM 3526 C C . LEU D 1 63 ? 21.559 13.114 11.418 1.000 12.581 61 LEU D C 1
ATOM 3527 O O . LEU D 1 63 ? 20.377 12.988 11.044 1.000 14.026 61 LEU D O 1
ATOM 3532 N N . TYR D 1 64 ? 22.587 13.382 10.628 1.000 12.413 62 TYR D N 1
ATOM 3533 C CA . TYR D 1 64 ? 22.495 13.584 9.172 1.000 13.947 62 TYR D CA 1
ATOM 3534 C C . TYR D 1 64 ? 23.362 12.563 8.441 1.000 13.417 62 TYR D C 1
ATOM 3535 O O . TYR D 1 64 ? 24.487 12.266 8.875 1.000 14.283 62 TYR D O 1
ATOM 3544 N N . GLU D 1 65 ? 22.849 12.039 7.339 1.000 14.542 63 GLU D N 1
ATOM 3545 C CA . GLU D 1 65 ? 23.705 11.424 6.304 1.000 14.623 63 GLU D CA 1
ATOM 3546 C C . GLU D 1 65 ? 24.584 12.528 5.715 1.000 14.488 63 GLU D C 1
ATOM 3547 O O . GLU D 1 65 ? 24.093 13.645 5.464 1.000 15.042 63 GLU D O 1
ATOM 3553 N N . VAL D 1 66 ? 25.868 12.244 5.547 1.000 16.239 64 VAL D N 1
ATOM 3554 C CA . VAL D 1 66 ? 26.829 13.254 5.038 1.000 17.387 64 VAL D CA 1
ATOM 3555 C C . VAL D 1 66 ? 27.694 12.602 3.959 1.000 17.487 64 VAL D C 1
ATOM 3556 O O . VAL D 1 66 ? 28.064 11.425 4.107 1.000 17.669 64 VAL D O 1
ATOM 3560 N N . LYS D 1 67 ? 27.980 13.346 2.895 1.000 17.913 65 LYS D N 1
ATOM 3561 C CA . LYS D 1 67 ? 28.873 12.878 1.811 1.000 21.322 65 LYS D CA 1
ATOM 3562 C C . LYS D 1 67 ? 29.907 13.969 1.557 1.000 23.681 65 LYS D C 1
ATOM 3563 O O . LYS D 1 67 ? 29.519 15.065 1.119 1.000 23.900 65 LYS D O 1
ATOM 3569 N N . ASP D 1 68 ? 31.165 13.687 1.896 1.000 26.477 66 ASP D N 1
ATOM 3570 C CA . ASP D 1 68 ? 32.301 14.618 1.686 1.000 31.139 66 ASP D CA 1
ATOM 3571 C C . ASP D 1 68 ? 31.934 15.974 2.297 1.000 26.906 66 ASP D C 1
ATOM 3572 O O . ASP D 1 68 ? 32.101 16.991 1.603 1.000 28.918 66 ASP D O 1
ATOM 3577 N N . GLY D 1 69 ? 31.398 15.985 3.525 1.000 24.530 67 GLY D N 1
ATOM 3578 C CA . GLY D 1 69 ? 31.123 17.227 4.273 1.000 24.514 67 GLY D CA 1
ATOM 3579 C C . GLY D 1 69 ? 29.828 17.912 3.842 1.000 21.233 67 GLY D C 1
ATOM 3580 O O . GLY D 1 69 ? 29.572 19.027 4.304 1.000 23.529 67 GLY D O 1
ATOM 3581 N N . VAL D 1 70 ? 29.025 17.286 2.979 1.000 21.381 68 VAL D N 1
ATOM 3582 C CA . VAL D 1 70 ? 27.718 17.849 2.539 1.000 21.395 68 VAL D CA 1
ATOM 3583 C C . VAL D 1 70 ? 26.585 17.002 3.124 1.000 17.343 68 VAL D C 1
ATOM 3584 O O . VAL D 1 70 ? 26.566 15.777 2.901 1.000 19.261 68 VAL D O 1
ATOM 3588 N N . VAL D 1 71 ? 25.647 17.643 3.815 1.000 21.023 69 VAL D N 1
ATOM 3589 C CA . VAL D 1 71 ? 24.456 16.949 4.374 1.000 19.803 69 VAL D CA 1
ATOM 3590 C C . VAL D 1 71 ? 23.586 16.458 3.206 1.000 18.100 69 VAL D C 1
ATOM 3591 O O . VAL D 1 71 ? 23.305 17.240 2.282 1.000 22.324 69 VAL D O 1
ATOM 3595 N N . VAL D 1 72 ? 23.200 15.186 3.257 1.000 16.826 70 VAL D N 1
ATOM 3596 C CA . VAL D 1 72 ? 22.349 14.505 2.244 1.000 17.312 70 VAL D CA 1
ATOM 3597 C C . VAL D 1 72 ? 20.941 14.312 2.807 1.000 17.197 70 VAL D C 1
ATOM 3598 O O . VAL D 1 72 ? 20.768 13.543 3.772 1.000 19.951 70 VAL D O 1
ATOM 3602 N N . GLY D 1 73 ? 19.961 14.949 2.181 1.000 18.763 71 GLY D N 1
ATOM 3603 C CA . GLY D 1 73 ? 18.549 14.822 2.566 1.000 18.873 71 GLY D CA 1
ATOM 3604 C C . GLY D 1 73 ? 18.266 15.415 3.934 1.000 18.982 71 GLY D C 1
ATOM 3605 O O . GLY D 1 73 ? 19.049 16.248 4.423 1.000 24.465 71 GLY D O 1
ATOM 3606 N N . ASP D 1 74 ? 17.116 15.049 4.487 1.000 21.054 72 ASP D N 1
ATOM 3607 C CA . ASP D 1 74 ? 16.599 15.577 5.768 1.000 22.956 72 ASP D CA 1
ATOM 3608 C C . ASP D 1 74 ? 17.236 14.773 6.904 1.000 19.028 72 ASP D C 1
ATOM 3609 O O . ASP D 1 74 ? 17.715 13.664 6.666 1.000 20.011 72 ASP D O 1
ATOM 3614 N N . ALA D 1 75 ? 17.177 15.299 8.119 1.000 18.041 73 ALA D N 1
ATOM 3615 C CA . ALA D 1 75 ? 17.704 14.628 9.326 1.000 16.991 73 ALA D CA 1
ATOM 3616 C C . ALA D 1 75 ? 17.156 13.204 9.390 1.000 14.983 73 ALA D C 1
ATOM 3617 O O . ALA D 1 75 ? 15.948 13.014 9.133 1.000 18.218 73 ALA D O 1
ATOM 3619 N N . LYS D 1 76 ? 18.015 12.248 9.730 1.000 15.663 74 LYS D N 1
ATOM 3620 C CA . LYS D 1 76 ? 17.656 10.823 9.936 1.000 17.353 74 LYS D CA 1
ATOM 3621 C C . LYS D 1 76 ? 17.047 10.649 11.322 1.000 16.585 74 LYS D C 1
ATOM 3622 O O . LYS D 1 76 ? 16.190 9.778 11.481 1.000 19.026 74 LYS D O 1
ATOM 3628 N N . ALA D 1 77 ? 17.476 11.468 12.280 1.000 14.414 75 ALA D N 1
ATOM 3629 C CA . ALA D 1 77 ? 17.006 11.380 13.676 1.000 14.307 75 ALA D CA 1
ATOM 3630 C C . ALA D 1 77 ? 17.310 12.678 14.407 1.000 14.234 75 ALA D C 1
ATOM 3631 O O . ALA D 1 77 ? 18.307 13.330 14.082 1.000 14.451 75 ALA D O 1
ATOM 3633 N N . THR D 1 78 ? 16.475 13.000 15.388 1.000 13.981 76 THR D N 1
ATOM 3634 C CA A THR D 1 78 ? 16.683 14.121 16.330 0.500 15.698 76 THR D CA 1
ATOM 3635 C CA B THR D 1 78 ? 16.758 14.088 16.350 0.500 13.976 76 THR D CA 1
ATOM 3636 C C . THR D 1 78 ? 16.360 13.606 17.734 1.000 14.473 76 THR D C 1
ATOM 3637 O O . THR D 1 78 ? 15.436 12.781 17.845 1.000 16.686 76 THR D O 1
ATOM 3644 N N . LYS D 1 79 ? 17.069 14.108 18.721 1.000 14.241 77 LYS D N 1
ATOM 3645 C CA . LYS D 1 79 ? 16.804 13.825 20.143 1.000 15.458 77 LYS D CA 1
ATOM 3646 C C . LYS D 1 79 ? 16.873 15.159 20.871 1.000 16.391 77 LYS D C 1
ATOM 3647 O O . LYS D 1 79 ? 17.882 15.859 20.707 1.000 18.684 77 LYS D O 1
ATOM 3653 N N . THR D 1 80 ? 15.853 15.483 21.661 1.000 14.933 78 THR D N 1
ATOM 3654 C CA . THR D 1 80 ? 15.858 16.695 22.509 1.000 16.195 78 THR D CA 1
ATOM 3655 C C . THR D 1 80 ? 15.786 16.275 23.970 1.000 17.748 78 THR D C 1
ATOM 3656 O O . THR D 1 80 ? 15.088 15.283 24.292 1.000 21.566 78 THR D O 1
ATOM 3660 N N . ALA D 1 81 ? 16.479 17.047 24.793 1.000 18.123 79 ALA D N 1
ATOM 3661 C CA . ALA D 1 81 ? 16.634 16.827 26.241 1.000 20.174 79 ALA D CA 1
ATOM 3662 C C . ALA D 1 81 ? 16.776 18.191 26.908 1.000 19.440 79 ALA D C 1
ATOM 3663 O O . ALA D 1 81 ? 17.125 19.150 26.219 1.000 20.857 79 ALA D O 1
ATOM 3665 N N . VAL D 1 82 ? 16.465 18.259 28.196 1.000 20.334 80 VAL D N 1
ATOM 3666 C CA . VAL D 1 82 ? 16.720 19.453 29.038 1.000 21.779 80 VAL D CA 1
ATOM 3667 C C . VAL D 1 82 ? 17.798 19.013 30.019 1.000 22.400 80 VAL D C 1
ATOM 3668 O O . VAL D 1 82 ? 17.548 18.069 30.788 1.000 26.410 80 VAL D O 1
ATOM 3672 N N . LEU D 1 83 ? 18.984 19.595 29.898 1.000 22.090 81 LEU D N 1
ATOM 3673 C CA . LEU D 1 83 ? 20.163 19.160 30.677 1.000 22.363 81 LEU D CA 1
ATOM 3674 C C . LEU D 1 83 ? 20.664 20.362 31.463 1.000 20.580 81 LEU D C 1
ATOM 3675 O O . LEU D 1 83 ? 20.560 21.496 30.970 1.000 22.040 81 LEU D O 1
ATOM 3680 N N . THR D 1 84 ? 21.158 20.114 32.662 1.000 21.379 82 THR D N 1
ATOM 3681 C CA . THR D 1 84 ? 21.673 21.184 33.542 1.000 22.422 82 THR D CA 1
ATOM 3682 C C . THR D 1 84 ? 23.194 21.185 33.434 1.000 19.870 82 THR D C 1
ATOM 3683 O O . THR D 1 84 ? 23.794 20.101 33.465 1.000 21.314 82 THR D O 1
ATOM 3687 N N . ALA D 1 85 ? 23.785 22.367 33.317 1.000 18.544 83 ALA D N 1
ATOM 3688 C CA . ALA D 1 85 ? 25.248 22.544 33.344 1.000 19.475 83 ALA D CA 1
ATOM 3689 C C . ALA D 1 85 ? 25.742 22.244 34.757 1.000 20.344 83 ALA D C 1
ATOM 3690 O O . ALA D 1 85 ? 25.110 22.703 35.750 1.000 22.052 83 ALA D O 1
ATOM 3692 N N . GLY D 1 86 ? 26.846 21.508 34.841 1.000 20.350 84 GLY D N 1
ATOM 3693 C CA . GLY D 1 86 ? 27.434 21.071 36.115 1.000 21.169 84 GLY D CA 1
ATOM 3694 C C . GLY D 1 86 ? 28.458 22.059 36.648 1.000 21.608 84 GLY D C 1
ATOM 3695 O O . GLY D 1 86 ? 28.496 23.235 36.209 1.000 21.976 84 GLY D O 1
ATOM 3696 N N . LYS D 1 87 ? 29.274 21.584 37.580 1.000 26.101 85 LYS D N 1
ATOM 3697 C CA . LYS D 1 87 ? 30.189 22.426 38.388 1.000 28.487 85 LYS D CA 1
ATOM 3698 C C . LYS D 1 87 ? 31.055 23.259 37.437 1.000 26.322 85 LYS D C 1
ATOM 3699 O O . LYS D 1 87 ? 31.584 22.692 36.454 1.000 27.167 85 LYS D O 1
ATOM 3705 N N . ASP D 1 88 ? 31.139 24.565 37.701 1.000 26.734 86 ASP D N 1
ATOM 3706 C CA . ASP D 1 88 ? 32.022 25.524 36.989 1.000 27.265 86 ASP D CA 1
ATOM 3707 C C . ASP D 1 88 ? 31.585 25.669 35.526 1.000 25.030 86 ASP D C 1
ATOM 3708 O O . ASP D 1 88 ? 32.357 26.236 34.755 1.000 26.669 86 ASP D O 1
ATOM 3713 N N . GLY D 1 89 ? 30.385 25.206 35.163 1.000 23.233 87 GLY D N 1
ATOM 3714 C CA . GLY D 1 89 ? 29.851 25.322 33.790 1.000 22.983 87 GLY D CA 1
ATOM 3715 C C . GLY D 1 89 ? 30.633 24.492 32.782 1.000 21.374 87 GLY D C 1
ATOM 3716 O O . GLY D 1 89 ? 30.581 24.807 31.582 1.000 20.103 87 GLY D O 1
ATOM 3717 N N . LYS D 1 90 ? 31.320 23.446 33.237 1.000 20.872 88 LYS D N 1
ATOM 3718 C CA . LYS D 1 90 ? 32.116 22.536 32.375 1.000 21.166 88 LYS D CA 1
ATOM 3719 C C . LYS D 1 90 ? 31.744 21.093 32.715 1.000 21.536 88 LYS D C 1
ATOM 3720 O O . LYS D 1 90 ? 31.425 20.802 33.892 1.000 24.318 88 LYS D O 1
ATOM 3722 N N . GLY D 1 91 ? 31.773 20.220 31.714 1.000 20.488 89 GLY D N 1
ATOM 3723 C CA . GLY D 1 91 ? 31.651 18.775 31.928 1.000 20.646 89 GLY D CA 1
ATOM 3724 C C . GLY D 1 91 ? 31.194 18.085 30.672 1.000 19.870 89 GLY D C 1
ATOM 3725 O O . GLY D 1 91 ? 31.418 18.631 29.562 1.000 18.929 89 GLY D O 1
ATOM 3726 N N . ASP D 1 92 ? 30.578 16.923 30.856 1.000 20.358 90 ASP D N 1
ATOM 3727 C CA . ASP D 1 92 ? 30.063 16.095 29.749 1.000 20.889 90 ASP D CA 1
ATOM 3728 C C . ASP D 1 92 ? 28.566 15.908 29.935 1.000 21.124 90 ASP D C 1
ATOM 3729 O O . ASP D 1 92 ? 28.101 15.743 31.083 1.000 25.523 90 ASP D O 1
ATOM 3734 N N . TRP D 1 93 ? 27.858 15.922 28.819 1.000 19.233 91 TRP D N 1
ATOM 3735 C CA . TRP D 1 93 ? 26.479 15.413 28.710 1.000 19.470 91 TRP D CA 1
ATOM 3736 C C . TRP D 1 93 ? 26.495 14.231 27.756 1.000 18.901 91 TRP D C 1
ATOM 3737 O O . TRP D 1 93 ? 27.158 14.322 26.718 1.000 21.181 91 TRP D O 1
ATOM 3748 N N . GLU D 1 94 ? 25.750 13.190 28.083 1.000 19.731 92 GLU D N 1
ATOM 3749 C CA . GLU D 1 94 ? 25.555 12.038 27.179 1.000 22.556 92 GLU D CA 1
ATOM 3750 C C . GLU D 1 94 ? 24.169 12.194 26.565 1.000 22.212 92 GLU D C 1
ATOM 3751 O O . GLU D 1 94 ? 23.190 12.161 27.317 1.000 29.516 92 GLU D O 1
ATOM 3757 N N . LEU D 1 95 ? 24.100 12.402 25.256 1.000 19.606 93 LEU D N 1
ATOM 3758 C CA . LEU D 1 95 ? 22.807 12.425 24.540 1.000 19.422 93 LEU D CA 1
ATOM 3759 C C . LEU D 1 95 ? 22.659 11.096 23.804 1.000 19.967 93 LEU D C 1
ATOM 3760 O O . LEU D 1 95 ? 23.375 10.854 22.816 1.000 19.832 93 LEU D O 1
ATOM 3765 N N . ASP D 1 96 ? 21.782 10.245 24.324 1.000 20.657 94 ASP D N 1
ATOM 3766 C CA . ASP D 1 96 ? 21.550 8.885 23.786 1.000 20.667 94 ASP D CA 1
ATOM 3767 C C . ASP D 1 96 ? 20.426 8.988 22.755 1.000 19.577 94 ASP D C 1
ATOM 3768 O O . ASP D 1 96 ? 19.311 9.320 23.149 1.000 24.455 94 ASP D O 1
ATOM 3773 N N . PHE D 1 97 ? 20.715 8.715 21.482 1.000 18.316 95 PHE D N 1
ATOM 3774 C CA . PHE D 1 97 ? 19.713 8.656 20.388 1.000 19.632 95 PHE D CA 1
ATOM 3775 C C . PHE D 1 97 ? 18.996 7.307 20.398 1.000 20.449 95 PHE D C 1
ATOM 3776 O O . PHE D 1 97 ? 18.065 7.123 19.609 1.000 23.926 95 PHE D O 1
ATOM 3784 N N . GLY D 1 98 ? 19.446 6.380 21.237 1.000 20.309 96 GLY D N 1
ATOM 3785 C CA . GLY D 1 98 ? 19.021 4.976 21.174 1.000 20.823 96 GLY D CA 1
ATOM 3786 C C . GLY D 1 98 ? 19.386 4.360 19.835 1.000 21.962 96 GLY D C 1
ATOM 3787 O O . GLY D 1 98 ? 20.378 4.793 19.207 1.000 22.979 96 GLY D O 1
ATOM 3788 N N . THR D 1 99 ? 18.612 3.376 19.401 1.000 19.874 97 THR D N 1
ATOM 3789 C CA . THR D 1 99 ? 18.839 2.670 18.121 1.000 22.439 97 THR D CA 1
ATOM 3790 C C . THR D 1 99 ? 18.179 3.485 17.010 1.000 21.738 97 THR D C 1
ATOM 3791 O O . THR D 1 99 ? 16.986 3.795 17.114 1.000 27.623 97 THR D O 1
ATOM 3795 N N . VAL D 1 100 ? 18.969 3.847 16.008 1.000 18.796 98 VAL D N 1
ATOM 3796 C CA . VAL D 1 100 ? 18.507 4.551 14.785 1.000 19.381 98 VAL D CA 1
ATOM 3797 C C . VAL D 1 100 ? 18.368 3.495 13.680 1.000 20.518 98 VAL D C 1
ATOM 3798 O O . VAL D 1 100 ? 19.340 2.763 13.423 1.000 20.366 98 VAL D O 1
ATOM 3802 N N . GLU D 1 101 ? 17.176 3.402 13.093 1.000 20.569 99 GLU D N 1
ATOM 3803 C CA . GLU D 1 101 ? 16.834 2.418 12.034 1.000 23.294 99 GLU D CA 1
ATOM 3804 C C . GLU D 1 101 ? 16.957 3.079 10.662 1.000 22.870 99 GLU D C 1
ATOM 3805 O O . GLU D 1 101 ? 16.883 4.316 10.576 1.000 24.028 99 GLU D O 1
ATOM 3811 N N . GLY D 1 102 ? 17.111 2.254 9.630 1.000 24.822 100 GLY D N 1
ATOM 3812 C CA . GLY D 1 102 ? 17.006 2.683 8.225 1.000 25.029 100 GLY D CA 1
ATOM 3813 C C . GLY D 1 102 ? 18.319 3.211 7.690 1.000 23.975 100 GLY D C 1
ATOM 3814 O O . GLY D 1 102 ? 18.331 3.647 6.530 1.000 27.331 100 GLY D O 1
ATOM 3815 N N . LEU D 1 103 ? 19.398 3.164 8.478 1.000 22.297 101 LEU D N 1
ATOM 3816 C CA . LEU D 1 103 ? 20.728 3.625 8.001 1.000 21.850 101 LEU D CA 1
ATOM 3817 C C . LEU D 1 103 ? 21.288 2.586 7.034 1.000 20.456 101 LEU D C 1
ATOM 3818 O O . LEU D 1 103 ? 20.852 1.411 7.081 1.000 24.230 101 LEU D O 1
ATOM 3823 N N . GLU D 1 104 ? 22.201 3.016 6.169 1.000 19.806 102 GLU D N 1
ATOM 3824 C CA . GLU D 1 104 ? 22.647 2.213 5.006 1.000 21.036 102 GLU D CA 1
ATOM 3825 C C . GLU D 1 104 ? 24.141 1.912 5.101 1.000 20.449 102 GLU D C 1
ATOM 3826 O O . GLU D 1 104 ? 24.914 2.818 5.451 1.000 19.775 102 GLU D O 1
ATOM 3832 N N . VAL D 1 105 ? 24.516 0.685 4.738 1.000 20.911 103 VAL D N 1
ATOM 3833 C CA . VAL D 1 105 ? 25.934 0.240 4.675 1.000 22.145 103 VAL D CA 1
ATOM 3834 C C . VAL D 1 105 ? 26.669 1.139 3.674 1.000 21.425 103 VAL D C 1
ATOM 3835 O O . VAL D 1 105 ? 26.116 1.411 2.586 1.000 23.590 103 VAL D O 1
ATOM 3839 N N . GLY D 1 106 ? 27.871 1.576 4.037 1.000 22.740 104 GLY D N 1
ATOM 3840 C CA . GLY D 1 106 ? 28.761 2.364 3.168 1.000 24.751 104 GLY D CA 1
ATOM 3841 C C . GLY D 1 106 ? 28.535 3.855 3.307 1.000 23.613 104 GLY D C 1
ATOM 3842 O O . GLY D 1 106 ? 29.355 4.603 2.772 1.000 26.484 104 GLY D O 1
ATOM 3843 N N . LYS D 1 107 ? 27.485 4.282 4.018 1.000 19.456 105 LYS D N 1
ATOM 3844 C CA . LYS D 1 107 ? 27.162 5.718 4.177 1.000 19.627 105 LYS D CA 1
ATOM 3845 C C . LYS D 1 107 ? 27.738 6.210 5.499 1.000 17.543 105 LYS D C 1
ATOM 3846 O O . LYS D 1 107 ? 27.928 5.398 6.423 1.000 20.185 105 LYS D O 1
ATOM 3852 N N . SER D 1 108 ? 28.065 7.496 5.528 1.000 18.942 106 SER D N 1
ATOM 3853 C CA . SER D 1 108 ? 28.587 8.207 6.713 1.000 18.828 106 SER D CA 1
ATOM 3854 C C . SER D 1 108 ? 27.476 9.076 7.282 1.000 15.715 106 SER D C 1
ATOM 3855 O O . SER D 1 108 ? 26.662 9.631 6.515 1.000 16.540 106 SER D O 1
ATOM 3858 N N . TYR D 1 109 ? 27.445 9.153 8.602 1.000 14.246 107 TYR D N 1
ATOM 3859 C CA . TYR D 1 109 ? 26.443 9.911 9.370 1.000 13.066 107 TYR D CA 1
ATOM 3860 C C . TYR D 1 109 ? 27.181 10.778 10.368 1.000 12.875 107 TYR D C 1
ATOM 3861 O O . TYR D 1 109 ? 28.129 10.306 10.986 1.000 15.506 107 TYR D O 1
ATOM 3870 N N . VAL D 1 110 ? 26.706 11.997 10.544 1.000 12.819 108 VAL D N 1
ATOM 3871 C CA . VAL D 1 110 ? 27.347 12.980 11.444 1.000 12.650 108 VAL D CA 1
ATOM 3872 C C . VAL D 1 110 ? 26.300 13.488 12.427 1.000 12.439 108 VAL D C 1
ATOM 3873 O O . VAL D 1 110 ? 25.128 13.650 12.040 1.000 13.733 108 VAL D O 1
ATOM 3877 N N . VAL D 1 111 ? 26.732 13.769 13.646 1.000 12.255 109 VAL D N 1
ATOM 3878 C CA . VAL D 1 111 ? 25.872 14.364 14.689 1.000 13.166 109 VAL D CA 1
ATOM 3879 C C . VAL D 1 111 ? 26.179 15.861 14.790 1.000 12.643 109 VAL D C 1
ATOM 3880 O O . VAL D 1 111 ? 27.366 16.245 14.906 1.000 15.417 109 VAL D O 1
ATOM 3884 N N . TYR D 1 112 ? 25.123 16.667 14.791 1.000 13.142 110 TYR D N 1
ATOM 3885 C CA . TYR D 1 112 ? 25.143 18.098 15.154 1.000 13.286 110 TYR D CA 1
ATOM 3886 C C . TYR D 1 112 ? 24.549 18.231 16.547 1.000 13.831 110 TYR D C 1
ATOM 3887 O O . TYR D 1 112 ? 23.643 17.449 16.875 1.000 15.310 110 TYR D O 1
ATOM 3896 N N . GLU D 1 113 ? 25.014 19.213 17.310 1.000 13.992 111 GLU D N 1
ATOM 3897 C CA . GLU D 1 113 ? 24.474 19.506 18.657 1.000 14.544 111 GLU D CA 1
ATOM 3898 C C . GLU D 1 113 ? 24.208 21.005 18.785 1.000 15.296 111 GLU D C 1
ATOM 3899 O O . GLU D 1 113 ? 24.980 21.807 18.253 1.000 16.650 111 GLU D O 1
ATOM 3905 N N . LYS D 1 114 ? 23.121 21.342 19.473 1.000 15.402 112 LYS D N 1
ATOM 3906 C CA . LYS D 1 114 ? 22.748 22.727 19.828 1.000 15.779 112 LYS D CA 1
ATOM 3907 C C . LYS D 1 114 ? 22.288 22.708 21.287 1.000 17.085 112 LYS D C 1
ATOM 3908 O O . LYS D 1 114 ? 21.500 21.819 21.630 1.000 18.705 112 LYS D O 1
ATOM 3914 N N . ALA D 1 115 ? 22.789 23.629 22.103 1.000 17.761 113 ALA D N 1
ATOM 3915 C CA . ALA D 1 115 ? 22.309 23.871 23.480 1.000 16.207 113 ALA D CA 1
ATOM 3916 C C . ALA D 1 115 ? 21.870 25.327 23.589 1.000 15.534 113 ALA D C 1
ATOM 3917 O O . ALA D 1 115 ? 22.634 26.210 23.169 1.000 18.301 113 ALA D O 1
ATOM 3919 N N . VAL D 1 116 ? 20.661 25.560 24.098 1.000 15.615 114 VAL D N 1
ATOM 3920 C CA . VAL D 1 116 ? 20.091 26.923 24.253 1.000 15.628 114 VAL D CA 1
ATOM 3921 C C . VAL D 1 116 ? 19.560 27.039 25.675 1.000 15.243 114 VAL D C 1
ATOM 3922 O O . VAL D 1 116 ? 18.684 26.220 26.062 1.000 16.560 114 VAL D O 1
ATOM 3926 N N . SER D 1 117 ? 20.063 28.008 26.431 1.000 16.409 115 SER D N 1
ATOM 3927 C CA . SER D 1 117 ? 19.630 28.196 27.836 1.000 17.466 115 SER D CA 1
ATOM 3928 C C . SER D 1 117 ? 18.128 28.493 27.863 1.000 17.944 115 SER D C 1
ATOM 3929 O O . SER D 1 117 ? 17.620 29.129 26.929 1.000 18.116 115 SER D O 1
ATOM 3932 N N . LYS D 1 118 ? 17.454 28.030 28.909 1.000 20.944 116 LYS D N 1
ATOM 3933 C CA . LYS D 1 118 ? 16.038 28.364 29.165 1.000 23.289 116 LYS D CA 1
ATOM 3934 C C . LYS D 1 118 ? 15.959 29.824 29.622 1.000 24.204 116 LYS D C 1
ATOM 3935 O O . LYS D 1 118 ? 15.010 30.512 29.213 1.000 28.135 116 LYS D O 1
ATOM 3941 N N . GLU D 1 119 ? 16.928 30.267 30.427 1.000 25.360 117 GLU D N 1
ATOM 3942 C CA . GLU D 1 119 ? 16.969 31.628 31.023 1.000 27.040 117 GLU D CA 1
ATOM 3943 C C . GLU D 1 119 ? 17.787 32.568 30.136 1.000 24.690 117 GLU D C 1
ATOM 3944 O O . GLU D 1 119 ? 18.669 32.095 29.388 1.000 24.068 117 GLU D O 1
ATOM 3950 N N . ASN D 1 120 ? 17.482 33.860 30.216 1.000 22.722 118 ASN D N 1
ATOM 3951 C CA . ASN D 1 120 ? 18.327 34.937 29.645 1.000 25.682 118 ASN D CA 1
ATOM 3952 C C . ASN D 1 120 ? 19.624 35.014 30.457 1.000 23.679 118 ASN D C 1
ATOM 3953 O O . ASN D 1 120 ? 19.586 35.451 31.628 1.000 27.560 118 ASN D O 1
ATOM 3958 N N . LEU D 1 121 ? 20.729 34.574 29.859 1.000 20.565 119 LEU D N 1
ATOM 3959 C CA . LEU D 1 121 ? 22.058 34.509 30.513 1.000 20.697 119 LEU D CA 1
ATOM 3960 C C . LEU D 1 121 ? 23.054 35.479 29.860 1.000 21.643 119 LEU D C 1
ATOM 3961 O O . LEU D 1 121 ? 24.156 35.625 30.405 1.000 24.169 119 LEU D O 1
ATOM 3966 N N . VAL D 1 122 ? 22.709 36.092 28.727 1.000 20.744 120 VAL D N 1
ATOM 3967 C CA . VAL D 1 122 ? 23.665 36.913 27.935 1.000 20.344 120 VAL D CA 1
ATOM 3968 C C . VAL D 1 122 ? 23.126 38.336 27.818 1.000 20.922 120 VAL D C 1
ATOM 3969 O O . VAL D 1 122 ? 21.952 38.500 27.465 1.000 23.192 120 VAL D O 1
ATOM 3973 N N . ASP D 1 123 ? 23.964 39.312 28.166 1.000 22.198 121 ASP D N 1
ATOM 3974 C CA . ASP D 1 123 ? 23.720 40.754 27.932 1.000 24.539 121 ASP D CA 1
ATOM 3975 C C . ASP D 1 123 ? 24.374 41.106 26.594 1.000 25.322 121 ASP D C 1
ATOM 3976 O O . ASP D 1 123 ? 25.575 41.411 26.585 1.000 28.352 121 ASP D O 1
ATOM 3981 N N . ALA D 1 124 ? 23.620 41.015 25.497 1.000 27.634 122 ALA D N 1
ATOM 3982 C CA . ALA D 1 124 ? 24.111 41.266 24.123 1.000 27.475 122 ALA D CA 1
ATOM 3983 C C . ALA D 1 124 ? 24.105 42.764 23.788 1.000 31.747 122 ALA D C 1
ATOM 3984 O O . ALA D 1 124 ? 24.828 43.144 22.848 1.000 39.514 122 ALA D O 1
ATOM 3986 N N . ASP D 1 125 ? 23.318 43.586 24.491 1.000 34.001 123 ASP D N 1
ATOM 3987 C CA . ASP D 1 125 ? 23.165 45.035 24.169 1.000 40.454 123 ASP D CA 1
ATOM 3988 C C . ASP D 1 125 ? 24.032 45.902 25.098 1.000 41.929 123 ASP D C 1
ATOM 3989 O O . ASP D 1 125 ? 24.051 47.118 24.885 1.000 47.164 123 ASP D O 1
ATOM 3994 N N . GLY D 1 126 ? 24.690 45.307 26.100 1.000 42.118 124 GLY D N 1
ATOM 3995 C CA . GLY D 1 126 ? 25.771 45.937 26.886 1.000 43.575 124 GLY D CA 1
ATOM 3996 C C . GLY D 1 126 ? 25.286 46.877 27.983 1.000 44.583 124 GLY D C 1
ATOM 3997 O O . GLY D 1 126 ? 26.120 47.659 28.478 1.000 48.108 124 GLY D O 1
ATOM 3998 N N . ASP D 1 127 ? 24.010 46.817 28.382 1.000 43.670 125 ASP D N 1
ATOM 3999 C CA . ASP D 1 127 ? 23.454 47.698 29.448 1.000 44.589 125 ASP D CA 1
ATOM 4000 C C . ASP D 1 127 ? 23.643 47.038 30.822 1.000 44.230 125 ASP D C 1
ATOM 4001 O O . ASP D 1 127 ? 23.319 47.687 31.827 1.000 48.333 125 ASP D O 1
ATOM 4006 N N . LYS D 1 128 ? 24.138 45.796 30.859 1.000 43.694 126 LYS D N 1
ATOM 4007 C CA . LYS D 1 128 ? 24.529 45.067 32.098 1.000 42.865 126 LYS D CA 1
ATOM 4008 C C . LYS D 1 128 ? 23.375 44.186 32.602 1.000 43.988 126 LYS D C 1
ATOM 4009 O O . LYS D 1 128 ? 23.530 43.621 33.696 1.000 44.860 126 LYS D O 1
ATOM 4011 N N . LYS D 1 129 ? 22.278 44.056 31.841 1.000 41.285 127 LYS D N 1
ATOM 4012 C CA . LYS D 1 129 ? 21.101 43.207 32.187 1.000 38.901 127 LYS D CA 1
ATOM 4013 C C . LYS D 1 129 ? 20.935 42.119 31.129 1.000 38.095 127 LYS D C 1
ATOM 4014 O O . LYS D 1 129 ? 20.680 42.427 29.979 1.000 40.608 127 LYS D O 1
ATOM 4016 N N . PRO D 1 130 ? 21.025 40.812 31.441 1.000 35.308 128 PRO D N 1
ATOM 4017 C CA . PRO D 1 130 ? 20.878 39.796 30.397 1.000 31.167 128 PRO D CA 1
ATOM 4018 C C . PRO D 1 130 ? 19.482 39.852 29.749 1.000 29.223 128 PRO D C 1
ATOM 4019 O O . PRO D 1 130 ? 18.517 40.066 30.448 1.000 33.341 128 PRO D O 1
ATOM 4023 N N . GLU D 1 131 ? 19.412 39.675 28.428 1.000 25.122 129 GLU D N 1
ATOM 4024 C CA . GLU D 1 131 ? 18.141 39.688 27.647 1.000 25.554 129 GLU D CA 1
ATOM 4025 C C . GLU D 1 131 ? 18.156 38.606 26.562 1.000 23.512 129 GLU D C 1
ATOM 4026 O O . GLU D 1 131 ? 17.139 38.471 25.858 1.000 25.668 129 GLU D O 1
ATOM 4032 N N . SER D 1 132 ? 19.252 37.856 26.435 1.000 22.251 130 SER D N 1
ATOM 4033 C CA . SER D 1 132 ? 19.425 36.824 25.385 1.000 21.059 130 SER D CA 1
ATOM 4034 C C . SER D 1 132 ? 19.730 35.473 26.026 1.000 19.825 130 SER D C 1
ATOM 4035 O O . SER D 1 132 ? 20.411 35.426 27.066 1.000 20.256 130 SER D O 1
ATOM 4038 N N . LYS D 1 133 ? 19.274 34.404 25.380 1.000 18.952 131 LYS D N 1
ATOM 4039 C CA A LYS D 1 133 ? 19.633 33.017 25.757 0.500 20.886 131 LYS D CA 1
ATOM 4040 C CA B LYS D 1 133 ? 19.634 33.016 25.756 0.500 20.777 131 LYS D CA 1
ATOM 4041 C C . LYS D 1 133 ? 21.101 32.787 25.391 1.000 21.045 131 LYS D C 1
ATOM 4042 O O . LYS D 1 133 ? 21.571 33.403 24.409 1.000 20.720 131 LYS D O 1
ATOM 4053 N N . GLN D 1 134 ? 21.788 31.962 26.174 1.000 18.529 132 GLN D N 1
ATOM 4054 C CA . GLN D 1 134 ? 23.122 31.467 25.788 1.000 17.001 132 GLN D CA 1
ATOM 4055 C C . GLN D 1 134 ? 22.895 30.318 24.809 1.000 16.599 132 GLN D C 1
ATOM 4056 O O . GLN D 1 134 ? 22.261 29.329 25.190 1.000 18.414 132 GLN D O 1
ATOM 4062 N N . GLU D 1 135 ? 23.389 30.461 23.590 1.000 19.182 133 GLU D N 1
ATOM 4063 C CA . GLU D 1 135 ? 23.248 29.436 22.532 1.000 18.984 133 GLU D CA 1
ATOM 4064 C C . GLU D 1 135 ? 24.658 28.989 22.152 1.000 17.808 133 GLU D C 1
ATOM 4065 O O . GLU D 1 135 ? 25.496 29.844 21.818 1.000 20.710 133 GLU D O 1
ATOM 4071 N N . VAL D 1 136 ? 24.911 27.692 22.246 1.000 15.848 134 VAL D N 1
ATOM 4072 C CA A VAL D 1 136 ? 26.206 27.065 21.860 0.500 18.283 134 VAL D CA 1
ATOM 4073 C CA B VAL D 1 136 ? 26.204 27.093 21.818 0.500 18.007 134 VAL D CA 1
ATOM 4074 C C . VAL D 1 136 ? 25.878 25.932 20.882 1.000 17.572 134 VAL D C 1
ATOM 4075 O O . VAL D 1 136 ? 24.911 25.189 21.142 1.000 19.757 134 VAL D O 1
ATOM 4082 N N . LYS D 1 137 ? 26.627 25.838 19.798 1.000 17.447 135 LYS D N 1
ATOM 4083 C CA . LYS D 1 137 ? 26.343 24.860 18.730 1.000 16.962 135 LYS D CA 1
ATOM 4084 C C . LYS D 1 137 ? 27.652 24.209 18.307 1.000 15.877 135 LYS D C 1
ATOM 4085 O O . LYS D 1 137 ? 28.720 24.839 18.426 1.000 17.804 135 LYS D O 1
ATOM 4091 N N . HIS D 1 138 ? 27.541 22.982 17.828 1.000 15.523 136 HIS D N 1
ATOM 4092 C CA . HIS D 1 138 ? 28.626 22.280 17.121 1.000 16.441 136 HIS D CA 1
ATOM 4093 C C . HIS D 1 138 ? 28.000 21.606 15.906 1.000 16.203 136 HIS D C 1
ATOM 4094 O O . HIS D 1 138 ? 27.336 20.565 16.086 1.000 16.003 136 HIS D O 1
ATOM 4101 N N . GLU D 1 139 ? 28.157 22.235 14.736 1.000 16.333 137 GLU D N 1
ATOM 4102 C CA . GLU D 1 139 ? 27.505 21.798 13.475 1.000 17.724 137 GLU D CA 1
ATOM 4103 C C . GLU D 1 139 ? 28.581 21.750 12.394 1.000 18.154 1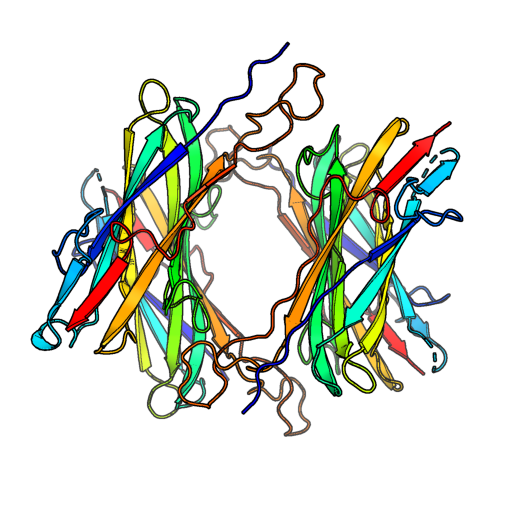37 GLU D C 1
ATOM 4104 O O . GLU D 1 139 ? 28.603 22.656 11.535 1.000 24.305 137 GLU D O 1
ATOM 4110 N N . ASN D 1 140 ? 29.469 20.759 12.487 1.000 17.044 138 ASN D N 1
ATOM 4111 C CA . ASN D 1 140 ? 30.600 20.592 11.542 1.000 17.465 138 ASN D CA 1
ATOM 4112 C C . ASN D 1 140 ? 30.333 19.306 10.782 1.000 17.127 138 ASN D C 1
ATOM 4113 O O . ASN D 1 140 ? 30.536 18.226 11.323 1.000 18.043 138 ASN D O 1
ATOM 4118 N N . PRO D 1 141 ? 29.835 19.375 9.529 1.000 17.718 139 PRO D N 1
ATOM 4119 C CA . PRO D 1 141 ? 29.488 18.152 8.801 1.000 18.537 139 PRO D CA 1
ATOM 4120 C C . PRO D 1 141 ? 30.703 17.270 8.483 1.000 18.313 139 PRO D C 1
ATOM 4121 O O . PRO D 1 141 ? 30.503 16.132 8.120 1.000 19.622 139 PRO D O 1
ATOM 4125 N N . ALA D 1 142 ? 31.918 17.808 8.622 1.000 18.450 140 ALA D N 1
ATOM 4126 C CA . ALA D 1 142 ? 33.177 17.104 8.299 1.000 19.808 140 ALA D CA 1
ATOM 4127 C C . ALA D 1 142 ? 33.925 16.688 9.571 1.000 18.777 140 ALA D C 1
ATOM 4128 O O . ALA D 1 142 ? 35.008 16.121 9.429 1.000 21.963 140 ALA D O 1
ATOM 4130 N N . ASP D 1 143 ? 33.352 16.880 10.768 1.000 16.722 141 ASP D N 1
ATOM 4131 C CA . ASP D 1 143 ? 34.043 16.553 12.044 1.000 16.557 141 ASP D CA 1
ATOM 4132 C C . ASP D 1 143 ? 34.061 15.033 12.226 1.000 14.907 141 ASP D C 1
ATOM 4133 O O . ASP D 1 143 ? 33.011 14.467 12.543 1.000 16.147 141 ASP D O 1
ATOM 4138 N N . LYS D 1 144 ? 35.209 14.390 12.022 1.000 14.384 142 LYS D N 1
ATOM 4139 C CA . LYS D 1 144 ? 35.320 12.916 12.103 1.000 14.154 142 LYS D CA 1
ATOM 4140 C C . LYS D 1 144 ? 34.919 12.424 13.497 1.000 12.873 142 LYS D C 1
ATOM 4141 O O . LYS D 1 144 ? 34.437 11.292 13.581 1.000 15.402 142 LYS D O 1
ATOM 4147 N N . SER D 1 145 ? 35.148 13.215 14.552 1.000 14.474 143 SER D N 1
ATOM 4148 C CA . SER D 1 145 ? 34.850 12.796 15.948 1.000 14.012 143 SER D CA 1
ATOM 4149 C C . SER D 1 145 ? 33.332 12.718 16.162 1.000 13.392 143 SER D C 1
ATOM 4150 O O . SER D 1 145 ? 32.908 12.147 17.175 1.000 14.417 143 SER D O 1
ATOM 4153 N N . GLN D 1 146 ? 32.543 13.282 15.249 1.000 12.743 144 GLN D N 1
ATOM 4154 C CA . GLN D 1 146 ? 31.059 13.270 15.327 1.000 13.125 144 GLN D CA 1
ATOM 4155 C C . GLN D 1 146 ? 30.454 12.347 14.271 1.000 13.415 144 GLN D C 1
ATOM 4156 O O . GLN D 1 146 ? 29.220 12.370 14.114 1.000 13.186 144 GLN D O 1
ATOM 4161 N N . THR D 1 147 ? 31.275 11.574 13.563 1.000 13.949 145 THR D N 1
ATOM 4162 C CA . THR D 1 147 ? 30.861 10.816 12.359 1.000 14.400 145 THR D CA 1
ATOM 4163 C C . THR D 1 147 ? 31.065 9.320 12.596 1.000 13.556 145 THR D C 1
ATOM 4164 O O . THR D 1 147 ? 32.064 8.906 13.242 1.000 14.679 145 THR D O 1
ATOM 4168 N N . PHE D 1 148 ? 30.180 8.516 12.019 1.000 13.446 146 PHE D N 1
ATOM 4169 C CA . PHE D 1 148 ? 30.383 7.059 11.931 1.000 14.102 146 PHE D CA 1
ATOM 4170 C C . PHE D 1 148 ? 30.049 6.581 10.524 1.000 14.205 146 PHE D C 1
ATOM 4171 O O . PHE D 1 148 ? 29.306 7.245 9.785 1.000 14.617 146 PHE D O 1
ATOM 4179 N N . ILE D 1 149 ? 30.646 5.458 10.161 1.000 17.038 147 ILE D N 1
ATOM 4180 C CA . ILE D 1 149 ? 30.400 4.775 8.862 1.000 16.769 147 ILE D CA 1
ATOM 4181 C C . ILE D 1 149 ? 29.974 3.340 9.182 1.000 16.173 147 ILE D C 1
ATOM 4182 O O . ILE D 1 149 ? 30.485 2.755 10.154 1.000 18.109 147 ILE D O 1
ATOM 4187 N N . ILE D 1 150 ? 29.045 2.806 8.403 1.000 18.216 148 ILE D N 1
ATOM 4188 C CA . ILE D 1 150 ? 28.564 1.409 8.555 1.000 20.756 148 ILE D CA 1
ATOM 4189 C C . ILE D 1 150 ? 29.275 0.560 7.501 1.000 19.523 148 ILE D C 1
ATOM 4190 O O . ILE D 1 150 ? 29.206 0.935 6.324 1.000 19.996 148 ILE D O 1
ATOM 4195 N N . LYS D 1 151 ? 29.940 -0.523 7.916 1.000 20.936 149 LYS D N 1
ATOM 4196 C CA . LYS D 1 151 ? 30.711 -1.412 7.006 1.000 21.358 149 LYS D CA 1
ATOM 4197 C C . LYS D 1 151 ? 30.239 -2.858 7.158 1.000 25.067 149 LYS D C 1
ATOM 4198 O O . LYS D 1 151 ? 29.961 -3.268 8.307 1.000 32.009 149 LYS D O 1
ATOM 4204 N N . GLU D 1 152 ? 30.149 -3.584 6.037 1.000 28.044 150 GLU D N 1
ATOM 4205 C CA . GLU D 1 152 ? 29.845 -5.042 5.994 1.000 32.029 150 GLU D CA 1
ATOM 4206 C C . GLU D 1 152 ? 30.899 -5.812 6.802 1.000 39.939 150 GLU D C 1
ATOM 4207 O O . GLU D 1 152 ? 32.105 -5.758 6.546 1.000 44.914 150 GLU D O 1
#

Foldseek 3Di:
DAFDKEKDKFKDKANFTWDQVAATEAEALFIWIKMKIWMARADAFFKKWKKKFKFWADPFRGDDDTQFMFIDIDGQHDNSGDMDITTRGGGPDDDAFIKMFMKMKIWTPDQRGDPVPPPDGDGIDMYIDDGSNRSSRMYHYD/DKEKDKFKDKANFIWDQVAATEAEQLIWIKMKIWMAPADAFFKKWKKKFKFWADPFRGDDDTQFMFIDIDGQHDNSGDIDIGTRGGGPDDGAFIKMFMKMKIWTPDQDDPPDPPPDGDHIDIYIDDGSSRSSRMYHHD/DADFFDKEKDKFKAKQNFIWAQVGAGEAEPVPCPQAIWIKMKIWMARADAFFKWWKKKFKFFDDPFDGDDDTQFMFIDIDGQHDNSGDIDITTRGGGPDDDAFIKMFMKMKIWTPDQRGDPPPPNDGDGIDMYIDDTSSRSSRMYHYD/DDFFDKEKDKWKDKANFIWDQPAATEAEPLIWIKMKIWMARADAFFKWWKKKFKFWADPQHGDDDTQFMAIDIDGQHDNSGDIDIGTRGGRPDDDAFIKMFMKMKIWTPDQRGDPVPPPDGDGIDIYIDDGSPRSSRMYHYHD

Solvent-accessible surface area: 26043 Å² total; per-residue (Å²): 203,64,32,142,26,140,19,55,3,30,0,93,0,49,100,28,86,3,49,84,120,57,62,2,99,10,92,97,153,41,18,48,0,42,0,41,1,62,8,55,24,10,42,109,49,63,77,0,55,1,40,0,19,0,49,24,11,36,114,29,62,39,8,19,53,29,53,3,32,4,38,16,28,12,70,3,29,78,78,0,124,33,92,16,43,2,20,0,3,49,4,56,65,31,75,101,51,77,24,0,0,0,32,2,75,1,32,2,56,92,61,24,28,24,17,27,65,92,94,149,76,42,12,68,7,90,10,106,33,93,63,38,73,26,99,12,0,10,0,30,10,116,133,33,128,3,36,3,33,0,95,0,67,98,29,85,3,49,146,113,51,53,0,116,8,89,96,86,11,45,0,36,0,26,0,59,8,72,32,12,56,105,50,64,84,0,56,1,50,0,18,0,48,8,11,95,135,31,76,38,4,15,56,26,51,2,26,3,40,18,52,15,73,2,31,72,127,0,46,32,92,17,116,4,28,0,6,50,6,72,68,30,77,97,48,68,19,0,0,0,33,1,72,0,30,1,67,86,73,38,46,46,34,50,54,69,181,132,85,51,12,71,10,94,9,105,33,86,62,41,74,23,97,14,0,8,0,52,9,82,153,82,137,51,33,151,28,148,9,55,3,33,0,80,0,41,128,30,85,5,48,84,122,55,48,0,118,3,58,98,106,49,33,84,115,12,1,46,0,23,0,23,0,58,8,71,29,11,43,102,54,60,81,0,58,0,43,0,18,0,51,8,12,113,104,41,77,47,3,18,57,30,53,3,24,2,32,15,30,12,73,2,30,164,110,0,44,32,91,15,98,2,26,0,4,47,4,104,64,24,78,74,54,60,24,0,0,1,27,2,73,0,28,1,56,90,66,12,25,10,16,26,55,80,136,145,51,40,10,77,6,84,11,109,33,87,63,38,78,27,95,17,0,7,0,52,0,75,137,140,45,26,143,30,149,7,51,4,32,0,93,0,64,98,29,83,4,57,152,105,50,55,1,94,7,89,93,88,10,38,0,36,0,28,0,61,8,75,26,10,41,99,53,61,80,0,60,0,42,0,19,0,49,11,11,91,132,26,78,43,3,18,56,29,59,1,26,3,37,15,47,21,67,2,30,162,113,0,46,34,93,18,130,2,28,0,6,63,7,78,69,29,86,80,52,66,24,1,0,0,33,1,77,0,24,1,70,88,73,7,30,14,21,23,64,99,64,54,50,41,11,82,6,87,12,95,36,84,64,37,67,23,98,14,0,8,0,30,10,92,185